Protein AF-0000000065813085 (afdb_homodimer)

Sequence (776 aa):
MAMVKRNNNTGLIPVSTKQLMALGAAAGASALQGFVRNNGAAIVGKVVDVGQKVYKAVKKRGGKKQQQIKHVGGTGGAIMAPVAVTRQLTGSKPKFTGKTSGSVTVTHREYLSQVNMSTGFQVNGGIVGNLLQLNPLNGTLFSWLPAIASNFDQYSFNSVLLHYVPLCATTEVGRVAMYFDKDSEDPEPADRVELANYSVLAETAPWAERALWVPTDRIKRFCDDSSTLDHKLIDLGQLGVATYGGAGTNAVGDIFISYSVTLYFPQPTNTLLSTRRLDLAGTPVTASGPGYILLTRTPTVLTMTFRATGTFVISGAYRCLTSTVLGLTGGVNVNSITVVDNVGTSSSFFINCTVSNLPSVITFTTTGITSATIQCNRATRQNDVSLIMAMVKRNNNTGLIPVSTKQLMALGAAAGASALQGFVRNNGAAIVGKVVDVGQKVYKAVKKRGGKKQQQIKHVGGTGGAIMAPVAVTRQLTGSKPKFTGKTSGSVTVTHREYLSQVNMSTGFQVNGGIVGNLLQLNPLNGTLFSWLPAIASNFDQYSFNSVLLHYVPLCATTEVGRVAMYFDKDSEDPEPADRVELANYSVLAETAPWAERALWVPTDRIKRFCDDSSTLDHKLIDLGQLGVATYGGAGTNAVGDIFISYSVTLYFPQPTNTLLSTRRLDLAGTPVTASGPGYILLTRTPTVLTMTFRATGTFVISGAYRCLTSTVLGLTGGVNVNSITVVDNVGTSSSFFINCTVSNLPSVITFTTTGITSATIQCNRATRQNDVSLI

Solvent-accessible surface area (backbone atoms only — not comparable to full-atom values): 41016 Å² total; per-residue (Å²): 134,86,79,76,80,77,78,83,70,79,66,79,70,75,76,73,67,69,63,58,64,56,54,61,56,54,58,62,52,61,60,62,60,64,71,68,69,65,80,74,73,61,57,64,60,52,54,54,50,52,50,48,46,52,51,47,57,60,50,64,75,62,72,79,69,69,75,68,78,66,75,73,81,68,56,89,79,63,78,66,84,64,64,63,55,74,73,86,81,70,91,62,71,41,34,44,43,37,84,49,86,28,28,38,33,43,33,44,58,43,75,49,47,68,39,54,35,22,52,52,82,34,43,49,57,62,41,86,84,59,70,36,42,48,37,59,37,31,46,46,56,30,76,59,50,23,46,51,41,29,32,27,45,28,32,25,47,69,38,40,34,41,36,40,43,29,69,36,57,55,78,56,57,36,36,37,33,40,40,49,39,67,57,36,75,61,74,76,67,88,46,68,70,55,50,68,64,42,87,44,64,39,76,38,46,40,29,46,67,49,70,40,78,49,89,59,83,62,56,79,24,44,49,70,69,48,65,83,54,64,47,67,69,35,28,70,12,21,46,47,43,33,21,26,59,16,91,42,70,50,72,27,26,38,34,31,40,32,38,29,36,34,37,32,51,66,43,76,58,50,47,66,47,13,23,44,27,24,28,69,87,51,45,78,74,44,50,21,39,33,63,48,56,46,82,47,62,46,48,39,37,39,38,39,33,44,55,45,64,44,36,33,37,38,37,37,40,32,31,24,47,44,69,74,43,85,42,80,43,64,41,58,42,76,78,30,57,35,74,44,64,21,69,60,52,30,34,34,40,30,36,18,31,38,28,74,41,64,52,22,36,44,34,38,40,38,40,61,41,39,18,34,19,39,36,39,31,68,40,49,87,70,47,61,38,43,68,91,136,86,80,75,79,80,80,82,71,84,70,79,78,71,82,61,72,65,62,59,58,54,56,60,54,58,59,60,52,58,61,56,60,64,70,67,69,66,79,74,72,60,55,59,60,52,53,51,48,52,49,48,45,52,50,47,55,59,53,64,71,60,70,80,70,71,76,67,78,67,75,74,81,68,58,90,80,61,80,65,83,66,62,63,56,74,74,86,82,71,89,63,70,42,35,44,43,38,83,49,88,27,28,38,33,42,34,44,56,44,76,48,48,69,38,52,35,24,52,53,85,35,44,50,56,62,40,87,84,58,71,37,43,47,38,61,36,31,46,46,56,30,76,58,51,22,46,50,40,30,32,28,44,28,33,25,47,71,38,41,34,40,36,40,42,30,68,36,56,57,78,57,56,37,36,37,33,39,39,50,40,66,58,37,74,62,74,76,67,86,45,68,71,55,50,70,64,42,86,46,64,39,76,37,45,38,28,45,68,48,70,41,77,50,90,60,82,64,58,79,24,44,49,69,69,48,65,82,52,64,46,67,68,36,28,70,12,22,46,48,42,33,23,26,59,15,92,43,70,50,72,27,27,37,35,31,40,32,38,28,36,35,36,31,52,67,43,77,58,50,48,67,47,13,23,43,29,26,28,68,85,50,44,78,74,46,49,22,38,34,63,49,55,46,80,48,60,46,52,40,37,40,40,38,34,45,54,47,64,44,35,34,37,38,34,35,38,32,32,22,47,43,68,73,42,85,42,80,42,64,41,59,42,76,77,28,56,34,76,43,65,22,68,58,53,29,36,34,39,31,35,19,31,38,29,73,42,65,52,22,36,44,33,38,40,37,40,60,41,38,17,33,21,40,36,41,32,67,40,50,86,70,47,61,39,44,69,91

Radius of gyration: 32.92 Å; Cα contacts (8 Å, |Δi|>4): 1868; chains: 2; bounding box: 84×89×127 Å

pLDDT: mean 74.77, std 24.86, range [19.5, 96.94]

Structure (mmCIF, N/CA/C/O backbone):
data_AF-0000000065813085-model_v1
#
loop_
_entity.id
_entity.type
_entity.pdbx_description
1 polymer 'Capsid protein'
#
loop_
_atom_site.group_PDB
_atom_site.id
_atom_site.type_symbol
_atom_site.label_atom_id
_atom_site.label_alt_id
_atom_site.label_comp_id
_atom_site.label_asym_id
_atom_site.label_entity_id
_atom_site.label_seq_id
_atom_site.pdbx_PDB_ins_code
_atom_site.Cartn_x
_atom_site.Cartn_y
_atom_site.Cartn_z
_atom_site.occupancy
_atom_site.B_iso_or_equiv
_atom_site.auth_seq_id
_atom_site.auth_comp_id
_atom_site.auth_asym_id
_atom_site.auth_atom_id
_atom_site.pdbx_PDB_model_num
ATOM 1 N N . MET A 1 1 ? -20.125 -42.094 -59.969 1 23.92 1 MET A N 1
ATOM 2 C CA . MET A 1 1 ? -21.25 -41.156 -60.156 1 23.92 1 MET A CA 1
ATOM 3 C C . MET A 1 1 ? -21.203 -40.062 -59.125 1 23.92 1 MET A C 1
ATOM 5 O O . MET A 1 1 ? -21.031 -40.312 -57.938 1 23.92 1 MET A O 1
ATOM 9 N N . ALA A 1 2 ? -20.812 -38.75 -59.562 1 25.19 2 ALA A N 1
ATOM 10 C CA . ALA A 1 2 ? -20.219 -37.562 -58.938 1 25.19 2 ALA A CA 1
ATOM 11 C C . ALA A 1 2 ? -21.234 -36.844 -58.062 1 25.19 2 ALA A C 1
ATOM 13 O O . ALA A 1 2 ? -22.172 -36.25 -58.562 1 25.19 2 ALA A O 1
ATOM 14 N N . MET A 1 3 ? -21.719 -37.562 -56.938 1 24.95 3 MET A N 1
ATOM 15 C CA . MET A 1 3 ? -22.859 -37.156 -56.156 1 24.95 3 MET A CA 1
ATOM 16 C C . MET A 1 3 ? -22.656 -35.75 -55.594 1 24.95 3 MET A C 1
ATOM 18 O O . MET A 1 3 ? -21.734 -35.531 -54.812 1 24.95 3 MET A O 1
ATOM 22 N N . VAL A 1 4 ? -22.859 -34.719 -56.5 1 26.45 4 VAL A N 1
ATOM 23 C CA . VAL A 1 4 ? -22.781 -33.281 -56.281 1 26.45 4 VAL A CA 1
ATOM 24 C C . VAL A 1 4 ? -23.734 -32.875 -55.156 1 26.45 4 VAL A C 1
ATOM 26 O O . VAL A 1 4 ? -24.922 -33.188 -55.188 1 26.45 4 VAL A O 1
ATOM 29 N N . LYS A 1 5 ? -23.125 -32.719 -53.938 1 23.72 5 LYS A N 1
ATOM 30 C CA . LYS A 1 5 ? -23.594 -32.312 -52.594 1 23.72 5 LYS A CA 1
ATOM 31 C C . LYS A 1 5 ? -24.406 -31.031 -52.656 1 23.72 5 LYS A C 1
ATOM 33 O O . LYS A 1 5 ? -23.922 -30.016 -53.125 1 23.72 5 LYS A O 1
ATOM 38 N N . ARG A 1 6 ? -25.703 -31.266 -52.781 1 21.83 6 ARG A N 1
ATOM 39 C CA . ARG A 1 6 ? -26.75 -30.266 -52.906 1 21.83 6 ARG A CA 1
ATOM 40 C C . ARG A 1 6 ? -26.625 -29.219 -51.781 1 21.83 6 ARG A C 1
ATOM 42 O O . ARG A 1 6 ? -26.266 -29.562 -50.656 1 21.83 6 ARG A O 1
ATOM 49 N N . ASN A 1 7 ? -26.422 -27.953 -52.156 1 22.44 7 ASN A N 1
ATOM 50 C CA . ASN A 1 7 ? -26.391 -26.609 -51.594 1 22.44 7 ASN A CA 1
ATOM 51 C C . ASN A 1 7 ? -27.672 -26.281 -50.844 1 22.44 7 ASN A C 1
ATOM 53 O O . ASN A 1 7 ? -28.625 -25.734 -51.406 1 22.44 7 ASN A O 1
ATOM 57 N N . ASN A 1 8 ? -28.281 -27.281 -50.094 1 19.5 8 ASN A N 1
ATOM 58 C CA . ASN A 1 8 ? -29.578 -26.938 -49.5 1 19.5 8 ASN A CA 1
ATOM 59 C C . ASN A 1 8 ? -29.516 -25.594 -48.75 1 19.5 8 ASN A C 1
ATOM 61 O O . ASN A 1 8 ? -28.812 -25.469 -47.75 1 19.5 8 ASN A O 1
ATOM 65 N N . ASN A 1 9 ? -29.688 -24.438 -49.5 1 21.66 9 ASN A N 1
ATOM 66 C CA . ASN A 1 9 ? -29.984 -23.031 -49.281 1 21.66 9 ASN A CA 1
ATOM 67 C C . ASN A 1 9 ? -31.219 -22.844 -48.406 1 21.66 9 ASN A C 1
ATOM 69 O O . ASN A 1 9 ? -32.25 -22.375 -48.875 1 21.66 9 ASN A O 1
ATOM 73 N N . THR A 1 10 ? -31.75 -23.922 -47.781 1 22.75 10 THR A N 1
ATOM 74 C CA . THR A 1 10 ? -33 -23.594 -47.125 1 22.75 10 THR A CA 1
ATOM 75 C C . THR A 1 10 ? -32.875 -22.344 -46.281 1 22.75 10 THR A C 1
ATOM 77 O O . THR A 1 10 ? -31.969 -22.234 -45.438 1 22.75 10 THR A O 1
ATOM 80 N N . GLY A 1 11 ? -33.25 -21.156 -46.844 1 23.5 11 GLY A N 1
ATOM 81 C CA . GLY A 1 11 ? -33.562 -19.766 -46.562 1 23.5 11 GLY A CA 1
ATOM 82 C C . GLY A 1 11 ? -34.438 -19.578 -45.312 1 23.5 11 GLY A C 1
ATOM 83 O O . GLY A 1 11 ? -35.094 -18.547 -45.156 1 23.5 11 GLY A O 1
ATOM 84 N N . LEU A 1 12 ? -34.656 -20.703 -44.531 1 25.16 12 LEU A N 1
ATOM 85 C CA . LEU A 1 12 ? -35.594 -20.328 -43.469 1 25.16 12 LEU A CA 1
ATOM 86 C C . LEU A 1 12 ? -35.125 -19.094 -42.719 1 25.16 12 LEU A C 1
ATOM 88 O O . LEU A 1 12 ? -34 -19.031 -42.25 1 25.16 12 LEU A O 1
ATOM 92 N N . ILE A 1 13 ? -35.594 -18 -43.25 1 25.7 13 ILE A N 1
ATOM 93 C CA . ILE A 1 13 ? -35.406 -16.625 -42.781 1 25.7 13 ILE A CA 1
ATOM 94 C C . ILE A 1 13 ? -35.688 -16.531 -41.312 1 25.7 13 ILE A C 1
ATOM 96 O O . ILE A 1 13 ? -36.812 -16.812 -40.844 1 25.7 13 ILE A O 1
ATOM 100 N N . PRO A 1 14 ? -34.688 -16.984 -40.469 1 25.77 14 PRO A N 1
ATOM 101 C CA . PRO A 1 14 ? -34.875 -17.062 -39 1 25.77 14 PRO A CA 1
ATOM 102 C C . PRO A 1 14 ? -35.5 -15.797 -38.406 1 25.77 14 PRO A C 1
ATOM 104 O O . PRO A 1 14 ? -35.094 -14.688 -38.781 1 25.77 14 PRO A O 1
ATOM 107 N N . VAL A 1 15 ? -36.781 -15.883 -38.344 1 28.19 15 VAL A N 1
ATOM 108 C CA . VAL A 1 15 ? -37.625 -14.875 -37.719 1 28.19 15 VAL A CA 1
ATOM 109 C C . VAL A 1 15 ? -36.969 -14.344 -36.469 1 28.19 15 VAL A C 1
ATOM 111 O O . VAL A 1 15 ? -36.406 -15.109 -35.688 1 28.19 15 VAL A O 1
ATOM 114 N N . SER A 1 16 ? -36.625 -13.031 -36.438 1 26.89 16 SER A N 1
ATOM 115 C CA . SER A 1 16 ? -35.906 -12.031 -35.656 1 26.89 16 SER A CA 1
ATOM 116 C C . SER A 1 16 ? -36.531 -11.883 -34.25 1 26.89 16 SER A C 1
ATOM 118 O O . SER A 1 16 ? -37.656 -11.398 -34.125 1 26.89 16 SER A O 1
ATOM 120 N N . THR A 1 17 ? -36.375 -12.984 -33.344 1 23.89 17 THR A N 1
ATOM 121 C CA . THR A 1 17 ? -36.875 -13.109 -31.984 1 23.89 17 THR A CA 1
ATOM 122 C C . THR A 1 17 ? -36.438 -11.906 -31.141 1 23.89 17 THR A C 1
ATOM 124 O O . THR A 1 17 ? -36.656 -11.898 -29.922 1 23.89 17 THR A O 1
ATOM 127 N N . LYS A 1 18 ? -35.781 -10.758 -31.688 1 29.84 18 LYS A N 1
ATOM 128 C CA . LYS A 1 18 ? -35.562 -9.523 -30.953 1 29.84 18 LYS A CA 1
ATOM 129 C C . LYS A 1 18 ? -36.875 -8.977 -30.391 1 29.84 18 LYS A C 1
ATOM 131 O O . LYS A 1 18 ? -36.938 -8.445 -29.281 1 29.84 18 LYS A O 1
ATOM 136 N N . GLN A 1 19 ? -37.844 -8.852 -31.203 1 28.92 19 GLN A N 1
ATOM 137 C CA . GLN A 1 19 ? -39.094 -8.125 -31.047 1 28.92 19 GLN A CA 1
ATOM 138 C C . GLN A 1 19 ? -40.031 -8.82 -30.047 1 28.92 19 GLN A C 1
ATOM 140 O O . GLN A 1 19 ? -40.875 -8.18 -29.422 1 28.92 19 GLN A O 1
ATOM 145 N N . LEU A 1 20 ? -39.906 -10.164 -29.891 1 30.12 20 LEU A N 1
ATOM 146 C CA . LEU A 1 20 ? -40.906 -10.789 -29.016 1 30.12 20 LEU A CA 1
ATOM 147 C C . LEU A 1 20 ? -40.625 -10.445 -27.562 1 30.12 20 LEU A C 1
ATOM 149 O O . LEU A 1 20 ? -41.562 -10.156 -26.812 1 30.12 20 LEU A O 1
ATOM 153 N N . MET A 1 21 ? -39.312 -10.602 -27.109 1 27.83 21 MET A N 1
ATOM 154 C CA . MET A 1 21 ? -39.062 -10.305 -25.703 1 27.83 21 MET A CA 1
ATOM 155 C C . MET A 1 21 ? -39.125 -8.805 -25.438 1 27.83 21 MET A C 1
ATOM 157 O O . MET A 1 21 ? -39.125 -8.367 -24.281 1 27.83 21 MET A O 1
ATOM 161 N N . ALA A 1 22 ? -39.062 -7.879 -26.422 1 31.78 22 ALA A N 1
ATOM 162 C CA . ALA A 1 22 ? -39.281 -6.453 -26.172 1 31.78 22 ALA A CA 1
ATOM 163 C C . ALA A 1 22 ? -40.688 -6.191 -25.641 1 31.78 22 ALA A C 1
ATOM 165 O O . ALA A 1 22 ? -40.875 -5.312 -24.781 1 31.78 22 ALA A O 1
ATOM 166 N N . LEU A 1 23 ? -41.719 -6.855 -26.125 1 32.31 23 LEU A N 1
ATOM 167 C CA . LEU A 1 23 ? -43.125 -6.648 -25.812 1 32.31 23 LEU A CA 1
ATOM 168 C C . LEU A 1 23 ? -43.469 -7.168 -24.422 1 32.31 23 LEU A C 1
ATOM 170 O O . LEU A 1 23 ? -44.25 -6.551 -23.703 1 32.31 23 LEU A O 1
ATOM 174 N N . GLY A 1 24 ? -42.969 -8.391 -24.016 1 30.05 24 GLY A N 1
ATOM 175 C CA . GLY A 1 24 ? -43.281 -8.914 -22.703 1 30.05 24 GLY A CA 1
ATOM 176 C C . GLY A 1 24 ? -42.688 -8.102 -21.578 1 30.05 24 GLY A C 1
ATOM 177 O O . GLY A 1 24 ? -43.25 -8.039 -20.469 1 30.05 24 GLY A O 1
ATOM 178 N N . ALA A 1 25 ? -41.562 -7.449 -21.891 1 30.22 25 ALA A N 1
ATOM 179 C CA . ALA A 1 25 ? -40.938 -6.613 -20.859 1 30.22 25 ALA A CA 1
ATOM 180 C C . ALA A 1 25 ? -41.75 -5.324 -20.656 1 30.22 25 ALA A C 1
ATOM 182 O O . ALA A 1 25 ? -41.75 -4.766 -19.547 1 30.22 25 ALA A O 1
ATOM 183 N N . ALA A 1 26 ? -42.375 -4.715 -21.609 1 30.95 26 ALA A N 1
ATOM 184 C CA . ALA A 1 26 ? -43.188 -3.49 -21.469 1 30.95 26 ALA A CA 1
ATOM 185 C C . ALA A 1 26 ? -44.438 -3.744 -20.641 1 30.95 26 ALA A C 1
ATOM 187 O O . ALA A 1 26 ? -44.875 -2.883 -19.875 1 30.95 26 ALA A O 1
ATOM 188 N N . ALA A 1 27 ? -45.094 -4.867 -20.844 1 31.66 27 ALA A N 1
ATOM 189 C CA . ALA A 1 27 ? -46.375 -5.113 -20.172 1 31.66 27 ALA A CA 1
ATOM 190 C C . ALA A 1 27 ? -46.188 -5.23 -18.656 1 31.66 27 ALA A C 1
ATOM 192 O O . ALA A 1 27 ? -47 -4.719 -17.891 1 31.66 27 ALA A O 1
ATOM 193 N N . GLY A 1 28 ? -45.219 -5.977 -18.219 1 28.92 28 GLY A N 1
ATOM 194 C CA . GLY A 1 28 ? -45.062 -6.16 -16.781 1 28.92 28 GLY A CA 1
ATOM 195 C C . GLY A 1 28 ? -44.5 -4.93 -16.078 1 28.92 28 GLY A C 1
ATOM 196 O O . GLY A 1 28 ? -44.438 -4.895 -14.844 1 28.92 28 GLY A O 1
ATOM 197 N N . ALA A 1 29 ? -43.969 -3.961 -16.828 1 30.09 29 ALA A N 1
ATOM 198 C CA . ALA A 1 29 ? -43.5 -2.691 -16.266 1 30.09 29 ALA A CA 1
ATOM 199 C C . ALA A 1 29 ? -44.688 -1.871 -15.734 1 30.09 29 ALA A C 1
ATOM 201 O O . ALA A 1 29 ? -44.594 -1.237 -14.68 1 30.09 29 ALA A O 1
ATOM 202 N N . SER A 1 30 ? -45.719 -1.703 -16.484 1 29.58 30 SER A N 1
ATOM 203 C CA . SER A 1 30 ? -46.844 -0.848 -16.141 1 29.58 30 SER A CA 1
ATOM 204 C C . SER A 1 30 ? -47.594 -1.368 -14.914 1 29.58 30 SER A C 1
ATOM 206 O O . SER A 1 30 ? -48.062 -0.584 -14.102 1 29.58 30 SER A O 1
ATOM 208 N N . ALA A 1 31 ? -47.781 -2.684 -14.859 1 27.19 31 ALA A N 1
ATOM 209 C CA . ALA A 1 31 ? -48.656 -3.141 -13.781 1 27.19 31 ALA A CA 1
ATOM 210 C C . ALA A 1 31 ? -48 -2.885 -12.414 1 27.19 31 ALA A C 1
ATOM 212 O O . ALA A 1 31 ? -48.688 -2.516 -11.461 1 27.19 31 ALA A O 1
ATOM 213 N N . LEU A 1 32 ? -46.719 -3.16 -12.328 1 25.95 32 LEU A N 1
ATOM 214 C CA . LEU A 1 32 ? -46.188 -3.07 -10.961 1 25.95 32 LEU A CA 1
ATOM 215 C C . LEU A 1 32 ? -45.969 -1.617 -10.57 1 25.95 32 LEU A C 1
ATOM 217 O O . LEU A 1 32 ? -45.625 -1.33 -9.414 1 25.95 32 LEU A O 1
ATOM 221 N N . GLN A 1 33 ? -46.094 -0.61 -11.445 1 26.59 33 GLN A N 1
ATOM 222 C CA . GLN A 1 33 ? -46.062 0.785 -11.023 1 26.59 33 GLN A CA 1
ATOM 223 C C . GLN A 1 33 ? -47.125 1.088 -9.969 1 26.59 33 GLN A C 1
ATOM 225 O O . GLN A 1 33 ? -46.875 1.855 -9.039 1 26.59 33 GLN A O 1
ATOM 230 N N . GLY A 1 34 ? -48.312 0.674 -10.336 1 24.88 34 GLY A N 1
ATOM 231 C CA . GLY A 1 34 ? -49.469 1.126 -9.578 1 24.88 34 GLY A CA 1
ATOM 232 C C . GLY A 1 34 ? -49.406 0.748 -8.109 1 24.88 34 GLY A C 1
ATOM 233 O O . GLY A 1 34 ? -49.812 1.515 -7.246 1 24.88 34 GLY A O 1
ATOM 234 N N . PHE A 1 35 ? -49.25 -0.555 -7.887 1 25.77 35 PHE A N 1
ATOM 235 C CA . PHE A 1 35 ? -49.656 -1.048 -6.578 1 25.77 35 PHE A CA 1
ATOM 236 C C . PHE A 1 35 ? -48.719 -0.55 -5.488 1 25.77 35 PHE A C 1
ATOM 238 O O . PHE A 1 35 ? -49.031 -0.646 -4.301 1 25.77 35 PHE A O 1
ATOM 245 N N . VAL A 1 36 ? -47.469 -0.224 -5.781 1 25.75 36 VAL A N 1
ATOM 246 C CA . VAL A 1 36 ? -46.562 -0.048 -4.664 1 25.75 36 VAL A CA 1
ATOM 247 C C . VAL A 1 36 ? -46.75 1.332 -4.043 1 25.75 36 VAL A C 1
ATOM 249 O O . VAL A 1 36 ? -45.969 1.765 -3.207 1 25.75 36 VAL A O 1
ATOM 252 N N . ARG A 1 37 ? -47.625 2.094 -4.527 1 25.08 37 ARG A N 1
ATOM 253 C CA . ARG A 1 37 ? -47.656 3.402 -3.883 1 25.08 37 ARG A CA 1
ATOM 254 C C . ARG A 1 37 ? -47.875 3.268 -2.383 1 25.08 37 ARG A C 1
ATOM 256 O O . ARG A 1 37 ? -47.281 3.986 -1.587 1 25.08 37 ARG A O 1
ATOM 263 N N . ASN A 1 38 ? -49.125 2.73 -2.074 1 21.86 38 ASN A N 1
ATOM 264 C CA . ASN A 1 38 ? -49.781 3.119 -0.832 1 21.86 38 ASN A CA 1
ATOM 265 C C . ASN A 1 38 ? -49.125 2.451 0.377 1 21.86 38 ASN A C 1
ATOM 267 O O . ASN A 1 38 ? -48.156 1.719 0.236 1 21.86 38 ASN A O 1
ATOM 271 N N . ASN A 1 39 ? -50.062 1.717 1.288 1 24.31 39 ASN A N 1
ATOM 272 C CA . ASN A 1 39 ? -50.156 1.274 2.676 1 24.31 39 ASN A CA 1
ATOM 273 C C . ASN A 1 39 ? -49.25 0.059 2.932 1 24.31 39 ASN A C 1
ATOM 275 O O . ASN A 1 39 ? -49.594 -1.052 2.506 1 24.31 39 ASN A O 1
ATOM 279 N N . GLY A 1 40 ? -48.094 0.147 2.938 1 24.61 40 GLY A N 1
ATOM 280 C CA . GLY A 1 40 ? -47.031 -0.799 2.645 1 24.61 40 GLY A CA 1
ATOM 281 C C . GLY A 1 40 ? -46.969 -1.972 3.605 1 24.61 40 GLY A C 1
ATOM 282 O O . GLY A 1 40 ? -46.031 -2.748 3.611 1 24.61 40 GLY A O 1
ATOM 283 N N . ALA A 1 41 ? -47.781 -1.967 4.703 1 27.16 41 ALA A N 1
ATOM 284 C CA . ALA A 1 41 ? -47.875 -3.029 5.707 1 27.16 41 ALA A CA 1
ATOM 285 C C . ALA A 1 41 ? -48.344 -4.34 5.082 1 27.16 41 ALA A C 1
ATOM 287 O O . ALA A 1 41 ? -47.938 -5.422 5.523 1 27.16 41 ALA A O 1
ATOM 288 N N . ALA A 1 42 ? -49.406 -4.215 4.23 1 27.45 42 ALA A N 1
ATOM 289 C CA . ALA A 1 42 ? -50.188 -5.387 3.875 1 27.45 42 ALA A CA 1
ATOM 290 C C . ALA A 1 42 ? -49.406 -6.32 2.957 1 27.45 42 ALA A C 1
ATOM 292 O O . ALA A 1 42 ? -49.875 -7.422 2.643 1 27.45 42 ALA A O 1
ATOM 293 N N . ILE A 1 43 ? -48.438 -5.781 2.281 1 28.83 43 ILE A N 1
ATOM 294 C CA . ILE A 1 43 ? -48 -6.633 1.181 1 28.83 43 ILE A CA 1
ATOM 295 C C . ILE A 1 43 ? -47.188 -7.805 1.727 1 28.83 43 ILE A C 1
ATOM 297 O O . ILE A 1 43 ? -46.938 -8.773 1.011 1 28.83 43 ILE A O 1
ATOM 301 N N . VAL A 1 44 ? -46.781 -7.703 3.002 1 27.14 44 VAL A N 1
ATOM 302 C CA . VAL A 1 44 ? -45.938 -8.773 3.516 1 27.14 44 VAL A CA 1
ATOM 303 C C . VAL A 1 44 ? -46.719 -10.078 3.582 1 27.14 44 VAL A C 1
ATOM 305 O O . VAL A 1 44 ? -46.188 -11.156 3.336 1 27.14 44 VAL A O 1
ATOM 308 N N . GLY A 1 45 ? -48 -9.859 3.898 1 27.92 45 GLY A N 1
ATOM 309 C CA . GLY A 1 45 ? -48.781 -11.078 4.07 1 27.92 45 GLY A CA 1
ATOM 310 C C . GLY A 1 45 ? -48.938 -11.859 2.779 1 27.92 45 GLY A C 1
ATOM 311 O O . GLY A 1 45 ? -48.906 -13.094 2.783 1 27.92 45 GLY A O 1
ATOM 312 N N . LYS A 1 46 ? -49.312 -11.039 1.758 1 29.25 46 LYS A N 1
ATOM 313 C CA . LYS A 1 46 ? -49.75 -11.75 0.565 1 29.25 46 LYS A CA 1
ATOM 314 C C . LYS A 1 46 ? -48.562 -12.414 -0.151 1 29.25 46 LYS A C 1
ATOM 316 O O . LYS A 1 46 ? -48.75 -13.445 -0.808 1 29.25 46 LYS A O 1
ATOM 321 N N . VAL A 1 47 ? -47.375 -11.773 -0.011 1 29 47 VAL A N 1
ATOM 322 C CA . VAL A 1 47 ? -46.312 -12.391 -0.765 1 29 47 VAL A CA 1
ATOM 323 C C . VAL A 1 47 ? -45.938 -13.734 -0.132 1 29 47 VAL A C 1
ATOM 325 O O . VAL A 1 47 ? -45.5 -14.656 -0.827 1 29 47 VAL A O 1
ATOM 328 N N . VAL A 1 48 ? -46.25 -13.914 1.19 1 31.5 48 VAL A N 1
ATOM 329 C CA . VAL A 1 48 ? -46.062 -15.227 1.809 1 31.5 48 VAL A CA 1
ATOM 330 C C . VAL A 1 48 ? -47 -16.234 1.169 1 31.5 48 VAL A C 1
ATOM 332 O O . VAL A 1 48 ? -46.625 -17.391 0.925 1 31.5 48 VAL A O 1
ATOM 335 N N . ASP A 1 49 ? -48.156 -15.688 0.845 1 31.3 49 ASP A N 1
ATOM 336 C CA . ASP A 1 49 ? -49.156 -16.625 0.333 1 31.3 49 ASP A CA 1
ATOM 337 C C . ASP A 1 49 ? -48.812 -17.062 -1.092 1 31.3 49 ASP A C 1
ATOM 339 O O . ASP A 1 49 ? -49.031 -18.219 -1.465 1 31.3 49 ASP A O 1
ATOM 343 N N . VAL A 1 50 ? -48.312 -16.031 -1.854 1 34.44 50 VAL A N 1
ATOM 344 C CA . VAL A 1 50 ? -48.031 -16.469 -3.221 1 34.44 50 VAL A CA 1
ATOM 345 C C . VAL A 1 50 ? -46.875 -17.453 -3.23 1 34.44 50 VAL A C 1
ATOM 347 O O . VAL A 1 50 ? -46.875 -18.422 -3.994 1 34.44 50 VAL A O 1
ATOM 350 N N . GLY A 1 51 ? -45.906 -17.25 -2.244 1 29.64 51 GLY A N 1
ATOM 351 C CA . GLY A 1 51 ? -44.812 -18.188 -2.152 1 29.64 51 GLY A CA 1
ATOM 352 C C . GLY A 1 51 ? -45.25 -19.594 -1.756 1 29.64 51 GLY A C 1
ATOM 353 O O . GLY A 1 51 ? -44.688 -20.578 -2.238 1 29.64 51 GLY A O 1
ATOM 354 N N . GLN A 1 52 ? -46.25 -19.625 -0.85 1 32.47 52 GLN A N 1
ATOM 355 C CA . GLN A 1 52 ? -46.75 -20.953 -0.518 1 32.47 52 GLN A CA 1
ATOM 356 C C . GLN A 1 52 ? -47.406 -21.594 -1.726 1 32.47 52 GLN A C 1
ATOM 358 O O . GLN A 1 52 ? -47.312 -22.812 -1.92 1 32.47 52 GLN A O 1
ATOM 363 N N . LYS A 1 53 ? -48.188 -20.734 -2.441 1 35.19 53 LYS A N 1
ATOM 364 C CA . LYS A 1 53 ? -48.875 -21.344 -3.562 1 35.19 53 LYS A CA 1
ATOM 365 C C . LYS A 1 53 ? -47.906 -21.781 -4.652 1 35.19 53 LYS A C 1
ATOM 367 O O . LYS A 1 53 ? -48.094 -22.828 -5.266 1 35.19 53 LYS A O 1
ATOM 372 N N . VAL A 1 54 ? -46.906 -20.844 -4.891 1 33.12 54 VAL A N 1
ATOM 373 C CA . VAL A 1 54 ? -45.969 -21.312 -5.914 1 33.12 54 VAL A CA 1
ATOM 374 C C . VAL A 1 54 ? -45.188 -22.531 -5.402 1 33.12 54 VAL A C 1
ATOM 376 O O . VAL A 1 54 ? -44.969 -23.484 -6.145 1 33.12 54 VAL A O 1
ATOM 379 N N . TYR A 1 55 ? -44.969 -22.547 -3.979 1 32.44 55 TYR A N 1
ATOM 380 C CA . TYR A 1 55 ? -44.375 -23.75 -3.412 1 32.44 55 TYR A CA 1
ATOM 381 C C . TYR A 1 55 ? -45.281 -24.953 -3.555 1 32.44 55 TYR A C 1
ATOM 383 O O . TYR A 1 55 ? -44.844 -26.047 -3.873 1 32.44 55 TYR A O 1
ATOM 391 N N . LYS A 1 56 ? -46.594 -24.719 -3.266 1 34.91 56 LYS A N 1
ATOM 392 C CA . LYS A 1 56 ? -47.531 -25.844 -3.385 1 34.91 56 LYS A CA 1
ATOM 393 C C . LYS A 1 56 ? -47.688 -26.25 -4.844 1 34.91 56 LYS A C 1
ATOM 395 O O . LYS A 1 56 ? -47.844 -27.438 -5.145 1 34.91 56 LYS A O 1
ATOM 400 N N . ALA A 1 57 ? -47.875 -25.188 -5.73 1 33.31 57 ALA A N 1
ATOM 401 C CA . ALA A 1 57 ? -48.094 -25.609 -7.109 1 33.31 57 ALA A CA 1
ATOM 402 C C . ALA A 1 57 ? -46.875 -26.391 -7.637 1 33.31 57 ALA A C 1
ATOM 404 O O . ALA A 1 57 ? -47.031 -27.328 -8.406 1 33.31 57 ALA A O 1
ATOM 405 N N . VAL A 1 58 ? -45.625 -25.906 -7.262 1 32.12 58 VAL A N 1
ATOM 406 C CA . VAL A 1 58 ? -44.5 -26.672 -7.758 1 32.12 58 VAL A CA 1
ATOM 407 C C . VAL A 1 58 ? -44.375 -27.969 -6.984 1 32.12 58 VAL A C 1
ATOM 409 O O . VAL A 1 58 ? -43.875 -28.969 -7.508 1 32.12 58 VAL A O 1
ATOM 412 N N . LYS A 1 59 ? -44.969 -28.109 -5.762 1 31.69 59 LYS A N 1
ATOM 413 C CA . LYS A 1 59 ? -44.938 -29.422 -5.121 1 31.69 59 LYS A CA 1
ATOM 414 C C . LYS A 1 59 ? -45.812 -30.406 -5.859 1 31.69 59 LYS A C 1
ATOM 416 O O . LYS A 1 59 ? -45.562 -31.609 -5.84 1 31.69 59 LYS A O 1
ATOM 421 N N . LYS A 1 60 ? -47 -30 -6.215 1 31.64 60 LYS A N 1
ATOM 422 C CA . LYS A 1 60 ? -47.906 -31.047 -6.711 1 31.64 60 LYS A CA 1
ATOM 423 C C . LYS A 1 60 ? -47.438 -31.562 -8.062 1 31.64 60 LYS A C 1
ATOM 425 O O . LYS A 1 60 ? -48 -32.531 -8.586 1 31.64 60 LYS A O 1
ATOM 430 N N . ARG A 1 61 ? -46.938 -30.797 -8.93 1 32.53 61 ARG A N 1
ATOM 431 C CA . ARG A 1 61 ? -46.594 -31.547 -10.133 1 32.53 61 ARG A CA 1
ATOM 432 C C . ARG A 1 61 ? -45.438 -32.531 -9.844 1 32.53 61 ARG A C 1
ATOM 434 O O . ARG A 1 61 ? -44.281 -32.125 -9.906 1 32.53 61 ARG A O 1
ATOM 441 N N . GLY A 1 62 ? -45.469 -33.312 -8.742 1 27.17 62 GLY A N 1
ATOM 442 C CA . GLY A 1 62 ? -44.688 -34.438 -8.219 1 27.17 62 GLY A CA 1
ATOM 443 C C . GLY A 1 62 ? -44.531 -35.562 -9.227 1 27.17 62 GLY A C 1
ATOM 444 O O . GLY A 1 62 ? -43.438 -36.156 -9.312 1 27.17 62 GLY A O 1
ATOM 445 N N . GLY A 1 63 ? -45.594 -36.312 -9.586 1 27.23 63 GLY A N 1
ATOM 446 C CA . GLY A 1 63 ? -45.531 -37.719 -9.961 1 27.23 63 GLY A CA 1
ATOM 447 C C . GLY A 1 63 ? -44.969 -37.938 -11.344 1 27.23 63 GLY A C 1
ATOM 448 O O . GLY A 1 63 ? -44.906 -39.094 -11.805 1 27.23 63 GLY A O 1
ATOM 449 N N . LYS A 1 64 ? -45.531 -37.125 -12.312 1 27.69 64 LYS A N 1
ATOM 450 C CA . LYS A 1 64 ? -45.188 -37.75 -13.602 1 27.69 64 LYS A CA 1
ATOM 451 C C . LYS A 1 64 ? -43.688 -37.781 -13.812 1 27.69 64 LYS A C 1
ATOM 453 O O . LYS A 1 64 ? -43 -36.75 -13.719 1 27.69 64 LYS A O 1
ATOM 458 N N . LYS A 1 65 ? -43.188 -39.031 -13.547 1 27.17 65 LYS A N 1
ATOM 459 C CA . LYS A 1 65 ? -41.844 -39.5 -13.836 1 27.17 65 LYS A CA 1
ATOM 460 C C . LYS A 1 65 ? -41.344 -38.938 -15.156 1 27.17 65 LYS A C 1
ATOM 462 O O . LYS A 1 65 ? -41.812 -39.281 -16.234 1 27.17 65 LYS A O 1
ATOM 467 N N . GLN A 1 66 ? -41.344 -37.719 -15.359 1 28.45 66 GLN A N 1
ATOM 468 C CA . GLN A 1 66 ? -40.75 -37.375 -16.641 1 28.45 66 GLN A CA 1
ATOM 469 C C . GLN A 1 66 ? -39.625 -38.375 -17.016 1 28.45 66 GLN A C 1
ATOM 471 O O . GLN A 1 66 ? -38.719 -38.625 -16.203 1 28.45 66 GLN A O 1
ATOM 476 N N . GLN A 1 67 ? -39.938 -39.344 -17.844 1 25.91 67 GLN A N 1
ATOM 477 C CA . GLN A 1 67 ? -39.062 -40.312 -18.484 1 25.91 67 GLN A CA 1
ATOM 478 C C . GLN A 1 67 ? -37.719 -39.719 -18.781 1 25.91 67 GLN A C 1
ATOM 480 O O . GLN A 1 67 ? -37.594 -38.781 -19.594 1 25.91 67 GLN A O 1
ATOM 485 N N . GLN A 1 68 ? -37 -39.5 -17.734 1 28 68 GLN A N 1
ATOM 486 C CA . GLN A 1 68 ? -35.594 -39.25 -17.938 1 28 68 GLN A CA 1
ATOM 487 C C . GLN A 1 68 ? -35.062 -40.094 -19.094 1 28 68 GLN A C 1
ATOM 489 O O . GLN A 1 68 ? -35.156 -41.344 -19.062 1 28 68 GLN A O 1
ATOM 494 N N . ILE A 1 69 ? -35.375 -39.719 -20.344 1 28.95 69 ILE A N 1
ATOM 495 C CA . ILE A 1 69 ? -34.656 -40.375 -21.422 1 28.95 69 ILE A CA 1
ATOM 496 C C . ILE A 1 69 ? -33.25 -40.719 -21 1 28.95 69 ILE A C 1
ATOM 498 O O . ILE A 1 69 ? -32.438 -39.812 -20.734 1 28.95 69 ILE A O 1
ATOM 502 N N . LYS A 1 70 ? -33.125 -41.875 -20.266 1 29.84 70 LYS A N 1
ATOM 503 C CA . LYS A 1 70 ? -31.906 -42.625 -20.062 1 29.84 70 LYS A CA 1
ATOM 504 C C . LYS A 1 70 ? -31.109 -42.75 -21.359 1 29.84 70 LYS A C 1
ATOM 506 O O . LYS A 1 70 ? -31.453 -43.531 -22.234 1 29.84 70 LYS A O 1
ATOM 511 N N . HIS A 1 71 ? -30.703 -41.688 -21.969 1 29.38 71 HIS A N 1
ATOM 512 C CA . HIS A 1 71 ? -29.75 -42.094 -22.984 1 29.38 71 HIS A CA 1
ATOM 513 C C . HIS A 1 71 ? -28.734 -43.094 -22.422 1 29.38 71 HIS A C 1
ATOM 515 O O . HIS A 1 71 ? -28.141 -42.875 -21.375 1 29.38 71 HIS A O 1
ATOM 521 N N . VAL A 1 72 ? -28.969 -44.406 -22.531 1 30.08 72 VAL A N 1
ATOM 522 C CA . VAL A 1 72 ? -28.344 -45.656 -22.094 1 30.08 72 VAL A CA 1
ATOM 523 C C . VAL A 1 72 ? -26.828 -45.5 -22 1 30.08 72 VAL A C 1
ATOM 525 O O . VAL A 1 72 ? -26.219 -45.906 -21.016 1 30.08 72 VAL A O 1
ATOM 528 N N . GLY A 1 73 ? -26.109 -45.625 -23.203 1 29.23 73 GLY A N 1
ATOM 529 C CA . GLY A 1 73 ? -24.766 -46.156 -23.266 1 29.23 73 GLY A CA 1
ATOM 530 C C . GLY A 1 73 ? -23.734 -45.281 -22.578 1 29.23 73 GLY A C 1
ATOM 531 O O . GLY A 1 73 ? -22.562 -45.656 -22.5 1 29.23 73 GLY A O 1
ATOM 532 N N . GLY A 1 74 ? -23.875 -43.938 -22.844 1 31.19 74 GLY A N 1
ATOM 533 C CA . GLY A 1 74 ? -22.688 -43.188 -22.453 1 31.19 74 GLY A CA 1
ATOM 534 C C . GLY A 1 74 ? -22.5 -43.094 -20.953 1 31.19 74 GLY A C 1
ATOM 535 O O . GLY A 1 74 ? -23.438 -42.719 -20.234 1 31.19 74 GLY A O 1
ATOM 536 N N . THR A 1 75 ? -21.859 -44.031 -20.406 1 31.12 75 THR A N 1
ATOM 537 C CA . THR A 1 75 ? -21.578 -44 -18.984 1 31.12 75 THR A CA 1
ATOM 538 C C . THR A 1 75 ? -21.453 -42.594 -18.469 1 31.12 75 THR A C 1
ATOM 540 O O . THR A 1 75 ? -21.047 -41.688 -19.203 1 31.12 75 THR A O 1
ATOM 543 N N . GLY A 1 76 ? -22.188 -42.188 -17.484 1 36.31 76 GLY A N 1
ATOM 544 C CA . GLY A 1 76 ? -22.391 -40.938 -16.781 1 36.31 76 GLY A CA 1
ATOM 545 C C . GLY A 1 76 ? -21.172 -40.031 -16.781 1 36.31 76 GLY A C 1
ATOM 546 O O . GLY A 1 76 ? -21.234 -38.875 -16.359 1 36.31 76 GLY A O 1
ATOM 547 N N . GLY A 1 77 ? -20 -40.625 -16.641 1 37.66 77 GLY A N 1
ATOM 548 C CA . GLY A 1 77 ? -18.75 -39.906 -16.469 1 37.66 77 GLY A CA 1
ATOM 549 C C . GLY A 1 77 ? -18.203 -39.344 -17.766 1 37.66 77 GLY A C 1
ATOM 550 O O . GLY A 1 77 ? -17.078 -38.844 -17.812 1 37.66 77 GLY A O 1
ATOM 551 N N . ALA A 1 78 ? -18.625 -39.875 -18.859 1 37.59 78 ALA A N 1
ATOM 552 C CA . ALA A 1 78 ? -18 -39.469 -20.109 1 37.59 78 ALA A CA 1
ATOM 553 C C . ALA A 1 78 ? -18.438 -38.062 -20.531 1 37.59 78 ALA A C 1
ATOM 555 O O . ALA A 1 78 ? -19.609 -37.719 -20.453 1 37.59 78 ALA A O 1
ATOM 556 N N . ILE A 1 79 ? -17.672 -37.031 -20.312 1 44.03 79 ILE A N 1
ATOM 557 C CA . ILE A 1 79 ? -17.906 -35.688 -20.859 1 44.03 79 ILE A CA 1
ATOM 558 C C . ILE A 1 79 ? -18.125 -35.781 -22.359 1 44.03 79 ILE A C 1
ATOM 560 O O . ILE A 1 79 ? -17.375 -36.469 -23.062 1 44.03 79 ILE A O 1
ATOM 564 N N . MET A 1 80 ? -19.328 -35.625 -22.875 1 44.16 80 MET A N 1
ATOM 565 C CA . MET A 1 80 ? -19.719 -35.562 -24.281 1 44.16 80 MET A CA 1
ATOM 566 C C . MET A 1 80 ? -18.703 -34.781 -25.094 1 44.16 80 MET A C 1
ATOM 568 O O . MET A 1 80 ? -17.891 -34.031 -24.531 1 44.16 80 MET A O 1
ATOM 572 N N . ALA A 1 81 ? -18.812 -34.812 -26.344 1 43.59 81 ALA A N 1
ATOM 573 C CA . ALA A 1 81 ? -17.969 -34.125 -27.312 1 43.59 81 ALA A CA 1
ATOM 574 C C . ALA A 1 81 ? -17.719 -32.688 -26.906 1 43.59 81 ALA A C 1
ATOM 576 O O . ALA A 1 81 ? -18.641 -31.969 -26.484 1 43.59 81 ALA A O 1
ATOM 577 N N . PRO A 1 82 ? -16.484 -32.219 -26.641 1 46.44 82 PRO A N 1
ATOM 578 C CA . PRO A 1 82 ? -15.953 -31.016 -26.016 1 46.44 82 PRO A CA 1
ATOM 579 C C . PRO A 1 82 ? -16.469 -29.734 -26.672 1 46.44 82 PRO A C 1
ATOM 581 O O . PRO A 1 82 ? -16.344 -29.562 -27.891 1 46.44 82 PRO A O 1
ATOM 584 N N . VAL A 1 83 ? -17.734 -29.375 -26.594 1 45.41 83 VAL A N 1
ATOM 585 C CA . VAL A 1 83 ? -18.062 -28.031 -27.062 1 45.41 83 VAL A CA 1
ATOM 586 C C . VAL A 1 83 ? -17.297 -27 -26.219 1 45.41 83 VAL A C 1
ATOM 588 O O . VAL A 1 83 ? -17.25 -27.094 -25 1 45.41 83 VAL A O 1
ATOM 591 N N . ALA A 1 84 ? -16.406 -26.297 -27 1 49.88 84 ALA A N 1
ATOM 592 C CA . ALA A 1 84 ? -15.656 -25.203 -26.375 1 49.88 84 ALA A CA 1
ATOM 593 C C . ALA A 1 84 ? -16.594 -24.25 -25.641 1 49.88 84 ALA A C 1
ATOM 595 O O . ALA A 1 84 ? -17.578 -23.781 -26.219 1 49.88 84 ALA A O 1
ATOM 596 N N . VAL A 1 85 ? -16.875 -24.406 -24.484 1 50.91 85 VAL A N 1
ATOM 597 C CA . VAL A 1 85 ? -17.719 -23.453 -23.766 1 50.91 85 VAL A CA 1
ATOM 598 C C . VAL A 1 85 ? -16.891 -22.266 -23.297 1 50.91 85 VAL A C 1
ATOM 600 O O . VAL A 1 85 ? -15.828 -22.438 -22.672 1 50.91 85 VAL A O 1
ATOM 603 N N . THR A 1 86 ? -16.953 -21.203 -24.188 1 55.5 86 THR A N 1
ATOM 604 C CA . THR A 1 86 ? -16.344 -19.969 -23.688 1 55.5 86 THR A CA 1
ATOM 605 C C . THR A 1 86 ? -17.328 -19.188 -22.828 1 55.5 86 THR A C 1
ATOM 607 O O . THR A 1 86 ? -18.547 -19.328 -22.969 1 55.5 86 THR A O 1
ATOM 610 N N . ARG A 1 87 ? -16.969 -19 -21.594 1 60.38 87 ARG A N 1
ATOM 611 C CA . ARG A 1 87 ? -17.844 -18.125 -20.797 1 60.38 87 ARG A CA 1
ATOM 612 C C . ARG A 1 87 ? -17.391 -16.672 -20.891 1 60.38 87 ARG A C 1
ATOM 614 O O . ARG A 1 87 ? -16.203 -16.391 -20.969 1 60.38 87 ARG A O 1
ATOM 621 N N . GLN A 1 88 ? -18.422 -15.852 -21.25 1 59.84 88 GLN A N 1
ATOM 622 C CA . GLN A 1 88 ? -18.156 -14.414 -21.172 1 59.84 88 GLN A CA 1
ATOM 623 C C . GLN A 1 88 ? -17.938 -13.984 -19.719 1 59.84 88 GLN A C 1
ATOM 625 O O . GLN A 1 88 ? -18.672 -14.383 -18.828 1 59.84 88 GLN A O 1
ATOM 630 N N . LEU A 1 89 ? -16.766 -13.562 -19.516 1 66.12 89 LEU A N 1
ATOM 631 C CA . LEU A 1 89 ? -16.453 -13.062 -18.172 1 66.12 89 LEU A CA 1
ATOM 632 C C . LEU A 1 89 ? -16.828 -11.594 -18.047 1 66.12 89 LEU A C 1
ATOM 634 O O . LEU A 1 89 ? -16.531 -10.789 -18.922 1 66.12 89 LEU A O 1
ATOM 638 N N . THR A 1 90 ? -17.828 -11.297 -17.156 1 63.94 90 THR A N 1
ATOM 639 C CA . THR A 1 90 ? -18.125 -9.898 -16.859 1 63.94 90 THR A CA 1
ATOM 640 C C . THR A 1 90 ? -17.484 -9.477 -15.547 1 63.94 90 THR A C 1
ATOM 642 O O . THR A 1 90 ? -17.266 -10.305 -14.656 1 63.94 90 THR A O 1
ATOM 645 N N . GLY A 1 91 ? -17 -8.234 -15.586 1 67.25 91 GLY A N 1
ATOM 646 C CA . GLY A 1 91 ? -16.453 -7.68 -14.359 1 67.25 91 GLY A CA 1
ATOM 647 C C . GLY A 1 91 ? -17.453 -7.652 -13.219 1 67.25 91 GLY A C 1
ATOM 648 O O . GLY A 1 91 ? -18.656 -7.434 -13.438 1 67.25 91 GLY A O 1
ATOM 649 N N . SER A 1 92 ? -17.047 -8.289 -12.078 1 70.62 92 SER A N 1
ATOM 650 C CA . SER A 1 92 ? -17.906 -8.266 -10.898 1 70.62 92 SER A CA 1
ATOM 651 C C . SER A 1 92 ? -17.609 -7.062 -10.016 1 70.62 92 SER A C 1
ATOM 653 O O . SER A 1 92 ? -16.438 -6.699 -9.836 1 70.62 92 SER A O 1
ATOM 655 N N . LYS A 1 93 ? -18.688 -6.293 -9.672 1 76 93 LYS A N 1
ATOM 656 C CA . LYS A 1 93 ? -18.531 -5.18 -8.742 1 76 93 LYS A CA 1
ATOM 657 C C . LYS A 1 93 ? -18.531 -5.664 -7.297 1 76 93 LYS A C 1
ATOM 659 O O . LYS A 1 93 ? -19.375 -6.473 -6.906 1 76 93 LYS A O 1
ATOM 664 N N . PRO A 1 94 ? -17.5 -5.262 -6.574 1 81.5 94 PRO A N 1
ATOM 665 C CA . PRO A 1 94 ? -17.484 -5.652 -5.16 1 81.5 94 PRO A CA 1
ATOM 666 C C . PRO A 1 94 ? -18.688 -5.102 -4.391 1 81.5 94 PRO A C 1
ATOM 668 O O . PRO A 1 94 ? -19.234 -4.062 -4.758 1 81.5 94 PRO A O 1
ATOM 671 N N . LYS A 1 95 ? -19.078 -5.84 -3.422 1 78.44 95 LYS A N 1
ATOM 672 C CA . LYS A 1 95 ? -20.172 -5.438 -2.541 1 78.44 95 LYS A CA 1
ATOM 673 C C . LYS A 1 95 ? -19.703 -5.32 -1.095 1 78.44 95 LYS A C 1
ATOM 675 O O . LYS A 1 95 ? -18.906 -6.145 -0.629 1 78.44 95 LYS A O 1
ATOM 680 N N . PHE A 1 96 ? -20.109 -4.227 -0.515 1 82.06 96 PHE A N 1
ATOM 681 C CA . PHE A 1 96 ? -19.797 -3.996 0.893 1 82.06 96 PHE A CA 1
ATOM 682 C C . PHE A 1 96 ? -21.078 -3.992 1.728 1 82.06 96 PHE A C 1
ATOM 684 O O . PHE A 1 96 ? -22.094 -3.41 1.324 1 82.06 96 PHE A O 1
ATOM 691 N N . THR A 1 97 ? -21.031 -4.715 2.73 1 79 97 THR A N 1
ATOM 692 C CA . THR A 1 97 ? -22.172 -4.688 3.652 1 79 97 THR A CA 1
ATOM 693 C C . THR A 1 97 ? -21.688 -4.469 5.086 1 79 97 THR A C 1
ATOM 695 O O . THR A 1 97 ? -20.703 -5.062 5.516 1 79 97 THR A O 1
ATOM 698 N N . GLY A 1 98 ? -22.094 -3.258 5.672 1 71 98 GLY A N 1
ATOM 699 C CA . GLY A 1 98 ? -21.719 -2.975 7.055 1 71 98 GLY A CA 1
ATOM 700 C C . GLY A 1 98 ? -22.75 -3.473 8.055 1 71 98 GLY A C 1
ATOM 701 O O . GLY A 1 98 ? -23.953 -3.332 7.836 1 71 98 GLY A O 1
ATOM 702 N N . LYS A 1 99 ? -22.516 -4.539 8.898 1 61.12 99 LYS A N 1
ATOM 703 C CA . LYS A 1 99 ? -23.516 -4.988 9.867 1 61.12 99 LYS A CA 1
ATOM 704 C C . LYS A 1 99 ? -23.453 -4.148 11.148 1 61.12 99 LYS A C 1
ATOM 706 O O . LYS A 1 99 ? -24.469 -3.617 11.594 1 61.12 99 LYS A O 1
ATOM 711 N N . THR A 1 100 ? -22.281 -4.285 11.844 1 62.5 100 THR A N 1
ATOM 712 C CA . THR A 1 100 ? -22.078 -3.652 13.141 1 62.5 100 THR A CA 1
ATOM 713 C C . THR A 1 100 ? -20.891 -2.697 13.094 1 62.5 100 THR A C 1
ATOM 715 O O . THR A 1 100 ? -20.047 -2.793 12.203 1 62.5 100 THR A O 1
ATOM 718 N N . SER A 1 101 ? -20.938 -1.799 13.953 1 69.75 101 SER A N 1
ATOM 719 C CA . SER A 1 101 ? -19.812 -0.887 14.117 1 69.75 101 SER A CA 1
ATOM 720 C C . SER A 1 101 ? -18.516 -1.65 14.281 1 69.75 101 SER A C 1
ATOM 722 O O . SER A 1 101 ? -18.406 -2.551 15.117 1 69.75 101 SER A O 1
ATOM 724 N N . GLY A 1 102 ? -17.641 -1.503 13.328 1 76.81 102 GLY A N 1
ATOM 725 C CA . GLY A 1 102 ? -16.297 -2.041 13.414 1 76.81 102 GLY A CA 1
ATOM 726 C C . GLY A 1 102 ? -16.078 -3.27 12.555 1 76.81 102 GLY A C 1
ATOM 727 O O . GLY A 1 102 ? -15.039 -3.914 12.633 1 76.81 102 GLY A O 1
ATOM 728 N N . SER A 1 103 ? -17.203 -3.729 11.891 1 85.12 103 SER A N 1
ATOM 729 C CA . SER A 1 103 ? -17.016 -4.855 10.984 1 85.12 103 SER A CA 1
ATOM 730 C C . SER A 1 103 ? -17.562 -4.543 9.594 1 85.12 103 SER A C 1
ATOM 732 O O . SER A 1 103 ? -18.453 -3.709 9.445 1 85.12 103 SER A O 1
ATOM 734 N N . VAL A 1 104 ? -16.953 -5.133 8.586 1 87.31 104 VAL A N 1
ATOM 735 C CA . VAL A 1 104 ? -17.391 -4.945 7.203 1 87.31 104 VAL A CA 1
ATOM 736 C C . VAL A 1 104 ? -17.281 -6.266 6.441 1 87.31 104 VAL A C 1
ATOM 738 O O . VAL A 1 104 ? -16.312 -7.012 6.621 1 87.31 104 VAL A O 1
ATOM 741 N N . THR A 1 105 ? -18.312 -6.559 5.738 1 90.56 105 THR A N 1
ATOM 742 C CA . THR A 1 105 ? -18.266 -7.727 4.867 1 90.56 105 THR A CA 1
ATOM 743 C C . THR A 1 105 ? -18 -7.316 3.422 1 90.56 105 THR A C 1
ATOM 745 O O . THR A 1 105 ? -18.672 -6.43 2.891 1 90.56 105 THR A O 1
ATOM 748 N N . VAL A 1 106 ? -17.047 -7.906 2.822 1 90 106 VAL A N 1
ATOM 749 C CA . VAL A 1 106 ? -16.656 -7.621 1.447 1 90 106 VAL A CA 1
ATOM 750 C C . VAL A 1 106 ? -16.906 -8.844 0.569 1 90 106 VAL A C 1
ATOM 752 O O . VAL A 1 106 ? -16.5 -9.953 0.906 1 90 106 VAL A O 1
ATOM 755 N N . THR A 1 107 ? -17.641 -8.688 -0.479 1 90.56 107 THR A N 1
ATOM 756 C CA . THR A 1 107 ? -17.875 -9.727 -1.479 1 90.56 107 THR A CA 1
ATOM 757 C C . THR A 1 107 ? -17.344 -9.289 -2.842 1 90.56 107 THR A C 1
ATOM 759 O O . THR A 1 107 ? -17.703 -8.211 -3.334 1 90.56 107 THR A O 1
ATOM 762 N N . HIS A 1 108 ? -16.422 -10.125 -3.383 1 91.19 108 HIS A N 1
ATOM 763 C CA . HIS A 1 108 ? -15.797 -9.75 -4.645 1 91.19 108 HIS A CA 1
ATOM 764 C C . HIS A 1 108 ? -15.281 -10.977 -5.387 1 91.19 108 HIS A C 1
ATOM 766 O O . HIS A 1 108 ? -15.195 -12.062 -4.809 1 91.19 108 HIS A O 1
ATOM 772 N N . ARG A 1 109 ? -15.109 -10.805 -6.613 1 90.12 109 ARG A N 1
ATOM 773 C CA . ARG A 1 109 ? -14.43 -11.781 -7.465 1 90.12 109 ARG A CA 1
ATOM 774 C C . ARG A 1 109 ? -13.156 -11.188 -8.062 1 90.12 109 ARG A C 1
ATOM 776 O O . ARG A 1 109 ? -13.156 -10.062 -8.562 1 90.12 109 ARG A O 1
ATOM 783 N N . GLU A 1 110 ? -12.102 -11.898 -7.973 1 90.56 110 GLU A N 1
ATOM 784 C CA . GLU A 1 110 ? -10.82 -11.43 -8.477 1 90.56 110 GLU A CA 1
ATOM 785 C C . GLU A 1 110 ? -10.164 -12.477 -9.383 1 90.56 110 GLU A C 1
ATOM 787 O O . GLU A 1 110 ? -10.445 -13.672 -9.258 1 90.56 110 GLU A O 1
ATOM 792 N N . TYR A 1 111 ? -9.328 -11.961 -10.281 1 88.06 111 TYR A N 1
ATOM 793 C CA . TYR A 1 111 ? -8.477 -12.805 -11.109 1 88.06 111 TYR A CA 1
ATOM 794 C C . TYR A 1 111 ? -7.277 -13.312 -10.312 1 88.06 111 TYR A C 1
ATOM 796 O O . TYR A 1 111 ? -6.605 -12.539 -9.625 1 88.06 111 TYR A O 1
ATOM 804 N N . LEU A 1 112 ? -7.016 -14.562 -10.32 1 88.69 112 LEU A N 1
ATOM 805 C CA . LEU A 1 112 ? -5.883 -15.133 -9.602 1 88.69 112 LEU A CA 1
ATOM 806 C C . LEU A 1 112 ? -4.684 -15.312 -10.523 1 88.69 112 LEU A C 1
ATOM 808 O O . LEU A 1 112 ? -3.67 -14.625 -10.367 1 88.69 112 LEU A O 1
ATOM 812 N N . SER A 1 113 ? -4.805 -16.234 -11.461 1 87 113 SER A N 1
ATOM 813 C CA . SER A 1 113 ? -3.688 -16.469 -12.375 1 87 113 SER A CA 1
ATOM 814 C C . SER A 1 113 ? -4.133 -17.25 -13.594 1 87 113 SER A C 1
ATOM 816 O O . SER A 1 113 ? -5.215 -17.844 -13.602 1 87 113 SER A O 1
ATOM 818 N N . GLN A 1 114 ? -3.221 -17.172 -14.523 1 87.25 114 GLN A N 1
ATOM 819 C CA . GLN A 1 114 ? -3.355 -18.031 -15.688 1 87.25 114 GLN A CA 1
ATOM 820 C C . GLN A 1 114 ? -2.838 -19.438 -15.391 1 87.25 114 GLN A C 1
ATOM 822 O O . GLN A 1 114 ? -1.823 -19.609 -14.711 1 87.25 114 GLN A O 1
ATOM 827 N N . VAL A 1 115 ? -3.602 -20.359 -15.891 1 88.88 115 VAL A N 1
ATOM 828 C CA . VAL A 1 115 ? -3.18 -21.75 -15.734 1 88.88 115 VAL A CA 1
ATOM 829 C C . VAL A 1 115 ? -2.518 -22.234 -17.016 1 88.88 115 VAL A C 1
ATOM 831 O O . VAL A 1 115 ? -3.109 -22.156 -18.109 1 88.88 115 VAL A O 1
ATOM 834 N N . ASN A 1 116 ? -1.328 -22.672 -16.812 1 88.19 116 ASN A N 1
ATOM 835 C CA . ASN A 1 116 ? -0.613 -23.297 -17.922 1 88.19 116 ASN A CA 1
ATOM 836 C C . ASN A 1 116 ? -0.577 -24.812 -17.781 1 88.19 116 ASN A C 1
ATOM 838 O O . ASN A 1 116 ? -0.439 -25.344 -16.688 1 88.19 116 ASN A O 1
ATOM 842 N N . MET A 1 117 ? -0.689 -25.391 -18.984 1 89.12 117 MET A N 1
ATOM 843 C CA . MET A 1 117 ? -0.638 -26.844 -18.969 1 89.12 117 MET A CA 1
ATOM 844 C C . MET A 1 117 ? 0.794 -27.344 -18.781 1 89.12 117 MET A C 1
ATOM 846 O O . MET A 1 117 ? 1.744 -26.578 -18.953 1 89.12 117 MET A O 1
ATOM 850 N N . SER A 1 118 ? 0.834 -28.562 -18.266 1 88.5 118 SER A N 1
ATOM 851 C CA . SER A 1 118 ? 2.133 -29.203 -18.062 1 88.5 118 SER A CA 1
ATOM 852 C C . SER A 1 118 ? 2.09 -30.672 -18.469 1 88.5 118 SER A C 1
ATOM 854 O O . SER A 1 118 ? 1.038 -31.312 -18.391 1 88.5 118 SER A O 1
ATOM 856 N N . THR A 1 119 ? 3.232 -31.141 -18.969 1 87.94 119 THR A N 1
ATOM 857 C CA . THR A 1 119 ? 3.324 -32.562 -19.281 1 87.94 119 THR A CA 1
ATOM 858 C C . THR A 1 119 ? 3.377 -33.406 -18.016 1 87.94 119 THR A C 1
ATOM 860 O O . THR A 1 119 ? 2.682 -34.406 -17.906 1 87.94 119 THR A O 1
ATOM 863 N N . GLY A 1 120 ? 4.195 -32.938 -17.062 1 87.94 120 GLY A N 1
ATOM 864 C CA . GLY A 1 120 ? 4.281 -33.594 -15.773 1 87.94 120 GLY A CA 1
ATOM 865 C C . GLY A 1 120 ? 3.387 -32.969 -14.727 1 87.94 120 GLY A C 1
ATOM 866 O O . GLY A 1 120 ? 2.752 -31.938 -14.984 1 87.94 120 GLY A O 1
ATOM 867 N N . PHE A 1 121 ? 3.342 -33.656 -13.672 1 90.25 121 PHE A N 1
ATOM 868 C CA . PHE A 1 121 ? 2.543 -33.156 -12.562 1 90.25 121 PHE A CA 1
ATOM 869 C C . PHE A 1 121 ? 3.162 -31.891 -11.977 1 90.25 121 PHE A C 1
ATOM 871 O O . PHE A 1 121 ? 4.332 -31.891 -11.594 1 90.25 121 PHE A O 1
ATOM 878 N N . GLN A 1 122 ? 2.393 -30.734 -11.992 1 89.5 122 GLN A N 1
ATOM 879 C CA . GLN A 1 122 ? 2.844 -29.453 -11.445 1 89.5 122 GLN A CA 1
ATOM 880 C C . GLN A 1 122 ? 1.748 -28.797 -10.617 1 89.5 122 GLN A C 1
ATOM 882 O O . GLN A 1 122 ? 0.567 -28.875 -10.961 1 89.5 122 GLN A O 1
ATOM 887 N N . VAL A 1 123 ? 2.236 -28.234 -9.555 1 90.12 123 VAL A N 1
ATOM 888 C CA . VAL A 1 123 ? 1.301 -27.531 -8.68 1 90.12 123 VAL A CA 1
ATOM 889 C C . VAL A 1 123 ? 1.683 -26.047 -8.602 1 90.12 123 VAL A C 1
ATOM 891 O O . VAL A 1 123 ? 2.867 -25.719 -8.547 1 90.12 123 VAL A O 1
ATOM 894 N N . ASN A 1 124 ? 0.667 -25.188 -8.602 1 88.69 124 ASN A N 1
ATOM 895 C CA . ASN A 1 124 ? 0.808 -23.75 -8.414 1 88.69 124 ASN A CA 1
ATOM 896 C C . ASN A 1 124 ? 1.927 -23.172 -9.281 1 88.69 124 ASN A C 1
ATOM 898 O O . ASN A 1 124 ? 2.793 -22.453 -8.789 1 88.69 124 ASN A O 1
ATOM 902 N N . GLY A 1 125 ? 1.852 -23.531 -10.578 1 78.69 125 GLY A N 1
ATOM 903 C CA . GLY A 1 125 ? 2.773 -22.984 -11.562 1 78.69 125 GLY A CA 1
ATOM 904 C C . GLY A 1 125 ? 4.16 -23.594 -11.484 1 78.69 125 GLY A C 1
ATOM 905 O O . GLY A 1 125 ? 5.109 -23.062 -12.062 1 78.69 125 GLY A O 1
ATOM 906 N N . GLY A 1 126 ? 4.332 -24.625 -10.734 1 79.75 126 GLY A N 1
ATOM 907 C CA . GLY A 1 126 ? 5.605 -25.312 -10.641 1 79.75 126 GLY A CA 1
ATOM 908 C C . GLY A 1 126 ? 6.566 -24.656 -9.664 1 79.75 126 GLY A C 1
ATOM 909 O O . GLY A 1 126 ? 7.77 -24.938 -9.688 1 79.75 126 GLY A O 1
ATOM 910 N N . ILE A 1 127 ? 6.082 -23.781 -8.867 1 80.62 127 ILE A N 1
ATOM 911 C CA . ILE A 1 127 ? 6.914 -23.125 -7.863 1 80.62 127 ILE A CA 1
ATOM 912 C C . ILE A 1 127 ? 6.805 -23.875 -6.535 1 80.62 127 ILE A C 1
ATOM 914 O O . ILE A 1 127 ? 5.73 -23.922 -5.934 1 80.62 127 ILE A O 1
ATOM 918 N N . VAL A 1 128 ? 7.957 -24.375 -6.137 1 77 128 VAL A N 1
ATOM 919 C CA . VAL A 1 128 ? 7.984 -25.156 -4.898 1 77 128 VAL A CA 1
ATOM 920 C C . VAL A 1 128 ? 7.723 -24.234 -3.709 1 77 128 VAL A C 1
ATOM 922 O O . VAL A 1 128 ? 8.312 -23.156 -3.607 1 77 128 VAL A O 1
ATOM 925 N N . GLY A 1 129 ? 6.812 -24.516 -2.865 1 76.94 129 GLY A N 1
ATOM 926 C CA . GLY A 1 129 ? 6.523 -23.766 -1.66 1 76.94 129 GLY A CA 1
ATOM 927 C C . GLY A 1 129 ? 5.566 -22.609 -1.896 1 76.94 129 GLY A C 1
ATOM 928 O O . GLY A 1 129 ? 5.336 -21.797 -1.001 1 76.94 129 GLY A O 1
ATOM 929 N N . ASN A 1 130 ? 5.02 -22.484 -3.053 1 82.06 130 ASN A N 1
ATOM 930 C CA . ASN A 1 130 ? 4.051 -21.438 -3.334 1 82.06 130 ASN A CA 1
ATOM 931 C C . ASN A 1 130 ? 2.66 -21.797 -2.822 1 82.06 130 ASN A C 1
ATOM 933 O O . ASN A 1 130 ? 1.737 -22 -3.613 1 82.06 130 ASN A O 1
ATOM 937 N N . LEU A 1 131 ? 2.598 -21.734 -1.54 1 81.88 131 LEU A N 1
ATOM 938 C CA . LEU A 1 131 ? 1.325 -22.094 -0.916 1 81.88 131 LEU A CA 1
ATOM 939 C C . LEU A 1 131 ? 0.341 -20.922 -1.003 1 81.88 131 LEU A C 1
ATOM 941 O O . LEU A 1 131 ? 0.699 -19.781 -0.721 1 81.88 131 LEU A O 1
ATOM 945 N N . LEU A 1 132 ? -0.816 -21.219 -1.537 1 90.06 132 LEU A N 1
ATOM 946 C CA . LEU A 1 132 ? -1.875 -20.219 -1.619 1 90.06 132 LEU A CA 1
ATOM 947 C C . LEU A 1 132 ? -2.752 -20.25 -0.372 1 90.06 132 LEU A C 1
ATOM 949 O O . LEU A 1 132 ? -3.912 -20.672 -0.436 1 90.06 132 LEU A O 1
ATOM 953 N N . GLN A 1 133 ? -2.152 -19.703 0.646 1 89.94 133 GLN A N 1
ATOM 954 C CA . GLN A 1 133 ? -2.826 -19.703 1.939 1 89.94 133 GLN A CA 1
ATOM 955 C C . GLN A 1 133 ? -3.996 -18.719 1.952 1 89.94 133 GLN A C 1
ATOM 957 O O . GLN A 1 133 ? -3.893 -17.625 1.418 1 89.94 133 GLN A O 1
ATOM 962 N N . LEU A 1 134 ? -5.055 -19.156 2.539 1 92.88 134 LEU A N 1
ATOM 963 C CA . LEU A 1 134 ? -6.273 -18.359 2.553 1 92.88 134 LEU A CA 1
ATOM 964 C C . LEU A 1 134 ? -6.266 -17.391 3.727 1 92.88 134 LEU A C 1
ATOM 966 O O . LEU A 1 134 ? -6.801 -17.688 4.793 1 92.88 134 LEU A O 1
ATOM 970 N N . ASN A 1 135 ? -5.75 -16.281 3.492 1 92.31 135 ASN A N 1
ATOM 971 C CA . ASN A 1 135 ? -5.699 -15.102 4.348 1 92.31 135 ASN A CA 1
ATOM 972 C C . ASN A 1 135 ? -5.895 -13.82 3.543 1 92.31 135 ASN A C 1
ATOM 974 O O . ASN A 1 135 ? -5.266 -13.633 2.5 1 92.31 135 ASN A O 1
ATOM 978 N N . PRO A 1 136 ? -6.793 -12.969 4.039 1 92.25 136 PRO A N 1
ATOM 979 C CA . PRO A 1 136 ? -7.117 -11.789 3.238 1 92.25 136 PRO A CA 1
ATOM 980 C C . PRO A 1 136 ? -5.898 -10.906 2.967 1 92.25 136 PRO A C 1
ATOM 982 O O . PRO A 1 136 ? -5.906 -10.117 2.021 1 92.25 136 PRO A O 1
ATOM 985 N N . LEU A 1 137 ? -4.867 -11.016 3.705 1 89.12 137 LEU A N 1
ATOM 986 C CA . LEU A 1 137 ? -3.686 -10.18 3.518 1 89.12 137 LEU A CA 1
ATOM 987 C C . LEU A 1 137 ? -2.689 -10.852 2.578 1 89.12 137 LEU A C 1
ATOM 989 O O . LEU A 1 137 ? -1.673 -10.258 2.215 1 89.12 137 LEU A O 1
ATOM 993 N N . ASN A 1 138 ? -3.016 -12.078 2.191 1 88.75 138 ASN A N 1
ATOM 994 C CA . ASN A 1 138 ? -2.111 -12.766 1.278 1 88.75 138 ASN A CA 1
ATOM 995 C C . ASN A 1 138 ? -2.18 -12.18 -0.129 1 88.75 138 ASN A C 1
ATOM 997 O O . ASN A 1 138 ? -3.121 -12.453 -0.875 1 88.75 138 ASN A O 1
ATOM 1001 N N . GLY A 1 139 ? -1.193 -11.516 -0.477 1 86.56 139 GLY A N 1
ATOM 1002 C CA . GLY A 1 139 ? -1.152 -10.82 -1.754 1 86.56 139 GLY A CA 1
ATOM 1003 C C . GLY A 1 139 ? -0.913 -11.75 -2.93 1 86.56 139 GLY A C 1
ATOM 1004 O O . GLY A 1 139 ? -1.077 -11.352 -4.086 1 86.56 139 GLY A O 1
ATOM 1005 N N . THR A 1 140 ? -0.53 -12.914 -2.689 1 86.88 140 THR A N 1
ATOM 1006 C CA . THR A 1 140 ? -0.339 -13.867 -3.779 1 86.88 140 THR A CA 1
ATOM 1007 C C . THR A 1 140 ? -1.677 -14.445 -4.23 1 86.88 140 THR A C 1
ATOM 1009 O O . THR A 1 140 ? -1.813 -14.883 -5.375 1 86.88 140 THR A O 1
ATOM 1012 N N . LEU A 1 141 ? -2.545 -14.398 -3.309 1 90.25 141 LEU A N 1
ATOM 1013 C CA . LEU A 1 141 ? -3.865 -14.945 -3.596 1 90.25 141 LEU A CA 1
ATOM 1014 C C . LEU A 1 141 ? -4.824 -13.852 -4.051 1 90.25 141 LEU A C 1
ATOM 1016 O O . LEU A 1 141 ? -5.602 -14.055 -4.988 1 90.25 141 LEU A O 1
ATOM 1020 N N . PHE A 1 142 ? -4.703 -12.734 -3.354 1 90.75 142 PHE A N 1
ATOM 1021 C CA . PHE A 1 142 ? -5.617 -11.633 -3.639 1 90.75 142 PHE A CA 1
ATOM 1022 C C . PHE A 1 142 ? -4.855 -10.398 -4.105 1 90.75 142 PHE A C 1
ATOM 1024 O O . PHE A 1 142 ? -3.781 -10.094 -3.582 1 90.75 142 PHE A O 1
ATOM 1031 N N . SER A 1 143 ? -5.387 -9.766 -5.066 1 88.44 143 SER A N 1
ATOM 1032 C CA . SER A 1 143 ? -4.746 -8.555 -5.559 1 88.44 143 SER A CA 1
ATOM 1033 C C . SER A 1 143 ? -5.469 -7.305 -5.055 1 88.44 143 SER A C 1
ATOM 1035 O O . SER A 1 143 ? -4.871 -6.234 -4.957 1 88.44 143 SER A O 1
ATOM 1037 N N . TRP A 1 144 ? -6.707 -7.441 -4.727 1 89.62 144 TRP A N 1
ATOM 1038 C CA . TRP A 1 144 ? -7.559 -6.312 -4.371 1 89.62 144 TRP A CA 1
ATOM 1039 C C . TRP A 1 144 ? -7.863 -6.309 -2.877 1 89.62 144 TRP A C 1
ATOM 1041 O O . TRP A 1 144 ? -7.816 -5.262 -2.227 1 89.62 144 TRP A O 1
ATOM 1051 N N . LEU A 1 145 ? -8.031 -7.363 -2.316 1 90.81 145 LEU A N 1
ATOM 1052 C CA . LEU A 1 145 ? -8.516 -7.539 -0.951 1 90.81 145 LEU A CA 1
ATOM 1053 C C . LEU A 1 145 ? -7.465 -7.09 0.059 1 90.81 145 LEU A C 1
ATOM 1055 O O . LEU A 1 145 ? -7.801 -6.531 1.105 1 90.81 145 LEU A O 1
ATOM 1059 N N . PRO A 1 146 ? -6.199 -7.305 -0.201 1 89.44 146 PRO A N 1
ATOM 1060 C CA . PRO A 1 146 ? -5.207 -6.961 0.82 1 89.44 146 PRO A CA 1
ATOM 1061 C C . PRO A 1 146 ? -5.215 -5.477 1.178 1 89.44 146 PRO A C 1
ATOM 1063 O O . PRO A 1 146 ? -4.957 -5.113 2.328 1 89.44 146 PRO A O 1
ATOM 1066 N N . ALA A 1 147 ? -5.465 -4.676 0.247 1 87.81 147 ALA A N 1
ATOM 1067 C CA . ALA A 1 147 ? -5.496 -3.242 0.512 1 87.81 147 ALA A CA 1
ATOM 1068 C C . ALA A 1 147 ? -6.551 -2.9 1.56 1 87.81 147 ALA A C 1
ATOM 1070 O O . ALA A 1 147 ? -6.332 -2.039 2.414 1 87.81 147 ALA A O 1
ATOM 1071 N N . ILE A 1 148 ? -7.598 -3.574 1.525 1 88.25 148 ILE A N 1
ATOM 1072 C CA . ILE A 1 148 ? -8.664 -3.334 2.494 1 88.25 148 ILE A CA 1
ATOM 1073 C C . ILE A 1 148 ? -8.352 -4.066 3.797 1 88.25 148 ILE A C 1
ATOM 1075 O O . ILE A 1 148 ? -8.492 -3.506 4.883 1 88.25 148 ILE A O 1
ATOM 1079 N N . ALA A 1 149 ? -7.93 -5.258 3.674 1 91.19 149 ALA A N 1
ATOM 1080 C CA . ALA A 1 149 ? -7.719 -6.133 4.828 1 91.19 149 ALA A CA 1
ATOM 1081 C C . ALA A 1 149 ? -6.59 -5.613 5.711 1 91.19 149 ALA A C 1
ATOM 1083 O O . ALA A 1 149 ? -6.531 -5.93 6.902 1 91.19 149 ALA A O 1
ATOM 1084 N N . SER A 1 150 ? -5.73 -4.832 5.172 1 89.12 150 SER A N 1
ATOM 1085 C CA . SER A 1 150 ? -4.594 -4.32 5.934 1 89.12 150 SER A CA 1
ATOM 1086 C C . SER A 1 150 ? -5.055 -3.41 7.066 1 89.12 150 SER A C 1
ATOM 1088 O O . SER A 1 150 ? -4.301 -3.141 8 1 89.12 150 SER A O 1
ATOM 1090 N N . ASN A 1 151 ? -6.242 -2.943 7.016 1 89 151 ASN A N 1
ATOM 1091 C CA . ASN A 1 151 ? -6.77 -2.018 8.016 1 89 151 ASN A CA 1
ATOM 1092 C C . ASN A 1 151 ? -7.52 -2.754 9.117 1 89 151 ASN A C 1
ATOM 1094 O O . ASN A 1 151 ? -8.102 -2.127 10.008 1 89 151 ASN A O 1
ATOM 1098 N N . PHE A 1 152 ? -7.488 -4.086 9.062 1 88.62 152 PHE A N 1
ATOM 1099 C CA . PHE A 1 152 ? -8.25 -4.859 10.039 1 88.62 152 PHE A CA 1
ATOM 1100 C C . PHE A 1 152 ? -7.371 -5.926 10.688 1 88.62 152 PHE A C 1
ATOM 1102 O O . PHE A 1 152 ? -6.418 -6.41 10.07 1 88.62 152 PHE A O 1
ATOM 1109 N N . ASP A 1 153 ? -7.77 -6.359 11.875 1 86.69 153 ASP A N 1
ATOM 1110 C CA . ASP A 1 153 ? -6.969 -7.305 12.648 1 86.69 153 ASP A CA 1
ATOM 1111 C C . ASP A 1 153 ? -7.457 -8.734 12.445 1 86.69 153 ASP A C 1
ATOM 1113 O O . ASP A 1 153 ? -6.66 -9.68 12.453 1 86.69 153 ASP A O 1
ATOM 1117 N N . GLN A 1 154 ? -8.727 -8.859 12.297 1 89.88 154 GLN A N 1
ATOM 1118 C CA . GLN A 1 154 ? -9.289 -10.203 12.211 1 89.88 154 GLN A CA 1
ATOM 1119 C C . GLN A 1 154 ? -10.211 -10.328 11.008 1 89.88 154 GLN A C 1
ATOM 1121 O O . GLN A 1 154 ? -10.656 -9.328 10.445 1 89.88 154 GLN A O 1
ATOM 1126 N N . TYR A 1 155 ? -10.391 -11.602 10.602 1 93.5 155 TYR A N 1
ATOM 1127 C CA . TYR A 1 155 ? -11.266 -11.891 9.469 1 93.5 155 TYR A CA 1
ATOM 1128 C C . TYR A 1 155 ? -11.992 -13.211 9.664 1 93.5 155 TYR A C 1
ATOM 1130 O O . TYR A 1 155 ? -11.602 -14.023 10.516 1 93.5 155 TYR A O 1
ATOM 1138 N N . SER A 1 156 ? -13.086 -13.375 8.992 1 94.12 156 SER A N 1
ATOM 1139 C CA . SER A 1 156 ? -13.781 -14.648 8.805 1 94.12 156 SER A CA 1
ATOM 1140 C C . SER A 1 156 ? -14.32 -14.773 7.383 1 94.12 156 SER A C 1
ATOM 1142 O O . SER A 1 156 ? -15.07 -13.914 6.918 1 94.12 156 SER A O 1
ATOM 1144 N N . PHE A 1 157 ? -13.93 -15.844 6.742 1 95.5 157 PHE A N 1
ATOM 1145 C CA . PHE A 1 157 ? -14.484 -16.094 5.418 1 95.5 157 PHE A CA 1
ATOM 1146 C C . PHE A 1 157 ? -15.883 -16.688 5.52 1 95.5 157 PHE A C 1
ATOM 1148 O O . PHE A 1 157 ? -16.109 -17.641 6.27 1 95.5 157 PHE A O 1
ATOM 1155 N N . ASN A 1 158 ? -16.75 -16.078 4.781 1 94.69 158 ASN A N 1
ATOM 1156 C CA . ASN A 1 158 ? -18.094 -16.594 4.691 1 94.69 158 ASN A CA 1
ATOM 1157 C C . ASN A 1 158 ? -18.25 -17.578 3.529 1 94.69 158 ASN A C 1
ATOM 1159 O O . ASN A 1 158 ? -18.953 -18.578 3.645 1 94.69 158 ASN A O 1
ATOM 1163 N N . SER A 1 159 ? -17.641 -17.25 2.492 1 95.5 159 SER A N 1
ATOM 1164 C CA . SER A 1 159 ? -17.641 -18.109 1.315 1 95.5 159 SER A CA 1
ATOM 1165 C C . SER A 1 159 ? -16.422 -17.859 0.437 1 95.5 159 SER A C 1
ATOM 1167 O O . SER A 1 159 ? -15.938 -16.719 0.353 1 95.5 159 SER A O 1
ATOM 1169 N N . VAL A 1 160 ? -15.945 -18.922 -0.096 1 95.75 160 VAL A N 1
ATOM 1170 C CA . VAL A 1 160 ? -14.836 -18.875 -1.042 1 95.75 160 VAL A CA 1
ATOM 1171 C C . VAL A 1 160 ? -15.086 -19.859 -2.186 1 95.75 160 VAL A C 1
ATOM 1173 O O . VAL A 1 160 ? -15.469 -21 -1.952 1 95.75 160 VAL A O 1
ATOM 1176 N N . LEU A 1 161 ? -14.891 -19.328 -3.377 1 95.44 161 LEU A N 1
ATOM 1177 C CA . LEU A 1 161 ? -15.094 -20.156 -4.57 1 95.44 161 LEU A CA 1
ATOM 1178 C C . LEU A 1 161 ? -13.953 -19.953 -5.562 1 95.44 161 LEU A C 1
ATOM 1180 O O . LEU A 1 161 ? -13.602 -18.828 -5.898 1 95.44 161 LEU A O 1
ATOM 1184 N N . LEU A 1 162 ? -13.359 -21.047 -5.906 1 94.88 162 LEU A N 1
ATOM 1185 C CA . LEU A 1 162 ? -12.414 -21.047 -7.02 1 94.88 162 LEU A CA 1
ATOM 1186 C C . LEU A 1 162 ? -13.102 -21.469 -8.312 1 94.88 162 LEU A C 1
ATOM 1188 O O . LEU A 1 162 ? -13.781 -22.484 -8.352 1 94.88 162 LEU A O 1
ATOM 1192 N N . HIS A 1 163 ? -12.859 -20.656 -9.281 1 92.12 163 HIS A N 1
ATOM 1193 C CA . HIS A 1 163 ? -13.531 -20.906 -10.562 1 92.12 163 HIS A CA 1
ATOM 1194 C C . HIS A 1 163 ? -12.523 -20.953 -11.703 1 92.12 163 HIS A C 1
ATOM 1196 O O . HIS A 1 163 ? -11.82 -19.969 -11.961 1 92.12 163 HIS A O 1
ATOM 1202 N N . TYR A 1 164 ? -12.531 -22.141 -12.383 1 92.31 164 TYR A N 1
ATOM 1203 C CA . TYR A 1 164 ? -11.703 -22.312 -13.57 1 92.31 164 TYR A CA 1
ATOM 1204 C C . TYR A 1 164 ? -12.5 -22.047 -14.836 1 92.31 164 TYR A C 1
ATOM 1206 O O . TYR A 1 164 ? -13.547 -22.656 -15.062 1 92.31 164 TYR A O 1
ATOM 1214 N N . VAL A 1 165 ? -11.945 -21.078 -15.617 1 86.25 165 VAL A N 1
ATOM 1215 C CA . VAL A 1 165 ? -12.562 -20.734 -16.891 1 86.25 165 VAL A CA 1
ATOM 1216 C C . VAL A 1 165 ? -11.602 -21.078 -18.031 1 86.25 165 VAL A C 1
ATOM 1218 O O . VAL A 1 165 ? -10.531 -20.469 -18.156 1 86.25 165 VAL A O 1
ATOM 1221 N N . PRO A 1 166 ? -12 -22 -18.906 1 88.06 166 PRO A N 1
ATOM 1222 C CA . PRO A 1 166 ? -11.094 -22.453 -19.969 1 88.06 166 PRO A CA 1
ATOM 1223 C C . PRO A 1 166 ? -10.922 -21.406 -21.062 1 88.06 166 PRO A C 1
ATOM 1225 O O . PRO A 1 166 ? -11.836 -20.625 -21.328 1 88.06 166 PRO A O 1
ATOM 1228 N N . LEU A 1 167 ? -9.703 -21.406 -21.656 1 83.56 167 LEU A N 1
ATOM 1229 C CA . LEU A 1 167 ? -9.359 -20.562 -22.797 1 83.56 167 LEU A CA 1
ATOM 1230 C C . LEU A 1 167 ? -8.82 -21.391 -23.953 1 83.56 167 LEU A C 1
ATOM 1232 O O . LEU A 1 167 ? -8.305 -20.844 -24.922 1 83.56 167 LEU A O 1
ATOM 1236 N N . CYS A 1 168 ? -8.922 -22.688 -23.906 1 81.38 168 CYS A N 1
ATOM 1237 C CA . CYS A 1 168 ? -8.297 -23.531 -24.906 1 81.38 168 CYS A CA 1
ATOM 1238 C C . CYS A 1 168 ? -9.344 -24.266 -25.734 1 81.38 168 CYS A C 1
ATOM 1240 O O . CYS A 1 168 ? -10.539 -24.188 -25.453 1 81.38 168 CYS A O 1
ATOM 1242 N N . ALA A 1 169 ? -8.758 -24.828 -26.859 1 79.81 169 ALA A N 1
ATOM 1243 C CA . ALA A 1 169 ? -9.617 -25.609 -27.734 1 79.81 169 ALA A CA 1
ATOM 1244 C C . ALA A 1 169 ? -9.969 -26.953 -27.109 1 79.81 169 ALA A C 1
ATOM 1246 O O . ALA A 1 169 ? -9.359 -27.375 -26.125 1 79.81 169 ALA A O 1
ATOM 1247 N N . THR A 1 170 ? -10.961 -27.609 -27.672 1 81.19 170 THR A N 1
ATOM 1248 C CA . THR A 1 170 ? -11.43 -28.891 -27.141 1 81.19 170 THR A CA 1
ATOM 1249 C C . THR A 1 170 ? -10.43 -30 -27.438 1 81.19 170 THR A C 1
ATOM 1251 O O . THR A 1 170 ? -10.523 -31.094 -26.875 1 81.19 170 THR A O 1
ATOM 1254 N N . THR A 1 171 ? -9.422 -29.641 -28.156 1 80.88 171 THR A N 1
ATOM 1255 C CA . THR A 1 171 ? -8.43 -30.641 -28.516 1 80.88 171 THR A CA 1
ATOM 1256 C C . THR A 1 171 ? -7.309 -30.688 -27.484 1 80.88 171 THR A C 1
ATOM 1258 O O . THR A 1 171 ? -6.461 -31.578 -27.516 1 80.88 171 THR A O 1
ATOM 1261 N N . GLU A 1 172 ? -7.383 -29.75 -26.609 1 85.69 172 GLU A N 1
ATOM 1262 C CA . GLU A 1 172 ? -6.336 -29.703 -25.594 1 85.69 172 GLU A CA 1
ATOM 1263 C C . GLU A 1 172 ? -6.43 -30.922 -24.672 1 85.69 172 GLU A C 1
ATOM 1265 O O . GLU A 1 172 ? -7.512 -31.266 -24.188 1 85.69 172 GLU A O 1
ATOM 1270 N N . VAL A 1 173 ? -5.254 -31.547 -24.609 1 85.88 173 VAL A N 1
ATOM 1271 C CA . VAL A 1 173 ? -5.207 -32.75 -23.75 1 85.88 173 VAL A CA 1
ATOM 1272 C C . VAL A 1 173 ? -4.609 -32.375 -22.391 1 85.88 173 VAL A C 1
ATOM 1274 O O . VAL A 1 173 ? -3.811 -31.438 -22.297 1 85.88 173 VAL A O 1
ATOM 1277 N N . GLY A 1 174 ? -5.078 -33 -21.359 1 90 174 GLY A N 1
ATOM 1278 C CA . GLY A 1 174 ? -4.586 -32.781 -20.016 1 90 174 GLY A CA 1
ATOM 1279 C C . GLY A 1 174 ? -5.695 -32.625 -18.984 1 90 174 GLY A C 1
ATOM 1280 O O . GLY A 1 174 ? -6.867 -32.875 -19.281 1 90 174 GLY A O 1
ATOM 1281 N N . ARG A 1 175 ? -5.203 -32.312 -17.75 1 90.56 175 ARG A N 1
ATOM 1282 C CA . ARG A 1 175 ? -6.148 -32.156 -16.656 1 90.56 175 ARG A CA 1
ATOM 1283 C C . ARG A 1 175 ? -5.773 -30.953 -15.789 1 90.56 175 ARG A C 1
ATOM 1285 O O . ARG A 1 175 ? -4.59 -30.672 -15.586 1 90.56 175 ARG A O 1
ATOM 1292 N N . VAL A 1 176 ? -6.824 -30.312 -15.391 1 92.06 176 VAL A N 1
ATOM 1293 C CA . VAL A 1 176 ? -6.691 -29.234 -14.414 1 92.06 176 VAL A CA 1
ATOM 1294 C C . VAL A 1 176 ? -7.422 -29.625 -13.125 1 92.06 176 VAL A C 1
ATOM 1296 O O . VAL A 1 176 ? -8.586 -30.031 -13.164 1 92.06 176 VAL A O 1
ATOM 1299 N N . ALA A 1 177 ? -6.652 -29.484 -12.055 1 93.69 177 ALA A N 1
ATOM 1300 C CA . ALA A 1 177 ? -7.234 -29.844 -10.758 1 93.69 177 ALA A CA 1
ATOM 1301 C C . ALA A 1 177 ? -7.105 -28.688 -9.766 1 93.69 177 ALA A C 1
ATOM 1303 O O . ALA A 1 177 ? -6.082 -28 -9.742 1 93.69 177 ALA A O 1
ATOM 1304 N N . MET A 1 178 ? -8.133 -28.484 -9.039 1 95.31 178 MET A N 1
ATOM 1305 C CA . MET A 1 178 ? -8.141 -27.547 -7.918 1 95.31 178 MET A CA 1
ATOM 1306 C C . MET A 1 178 ? -8.438 -28.266 -6.605 1 95.31 178 MET A C 1
ATOM 1308 O O . MET A 1 178 ? -9.273 -29.172 -6.562 1 95.31 178 MET A O 1
ATOM 1312 N N . TYR A 1 179 ? -7.68 -27.891 -5.582 1 93.75 179 TYR A N 1
ATOM 1313 C CA . TYR A 1 179 ? -7.902 -28.578 -4.312 1 93.75 179 TYR A CA 1
ATOM 1314 C C . TYR A 1 179 ? -7.809 -27.594 -3.146 1 93.75 179 TYR A C 1
ATOM 1316 O O . TYR A 1 179 ? -7.348 -26.469 -3.311 1 93.75 179 TYR A O 1
ATOM 1324 N N . PHE A 1 180 ? -8.438 -28.016 -1.999 1 95.38 180 PHE A N 1
ATOM 1325 C CA . PHE A 1 180 ? -8.375 -27.297 -0.735 1 95.38 180 PHE A CA 1
ATOM 1326 C C . PHE A 1 180 ? -7.844 -28.188 0.376 1 95.38 180 PHE A C 1
ATOM 1328 O O . PHE A 1 180 ? -8.305 -29.312 0.548 1 95.38 180 PHE A O 1
ATOM 1335 N N . ASP A 1 181 ? -6.797 -27.688 0.985 1 91.81 181 ASP A N 1
ATOM 1336 C CA . ASP A 1 181 ? -6.223 -28.344 2.154 1 91.81 181 ASP A CA 1
ATOM 1337 C C . ASP A 1 181 ? -6.449 -27.516 3.418 1 91.81 181 ASP A C 1
ATOM 1339 O O . ASP A 1 181 ? -6.086 -26.344 3.467 1 91.81 181 ASP A O 1
ATOM 1343 N N . LYS A 1 182 ? -6.938 -28.156 4.418 1 88.12 182 LYS A N 1
ATOM 1344 C CA . LYS A 1 182 ? -7.258 -27.438 5.652 1 88.12 182 LYS A CA 1
ATOM 1345 C C . LYS A 1 182 ? -5.992 -27.031 6.398 1 88.12 182 LYS A C 1
ATOM 1347 O O . LYS A 1 182 ? -5.984 -26.047 7.129 1 88.12 182 LYS A O 1
ATOM 1352 N N . ASP A 1 183 ? -5.043 -27.781 6.262 1 82.19 183 ASP A N 1
ATOM 1353 C CA . ASP A 1 183 ? -3.771 -27.422 6.883 1 82.19 183 ASP A CA 1
ATOM 1354 C C . ASP A 1 183 ? -2.965 -26.5 5.98 1 82.19 183 ASP A C 1
ATOM 1356 O O . ASP A 1 183 ? -2.473 -26.906 4.93 1 82.19 183 ASP A O 1
ATOM 1360 N N . SER A 1 184 ? -2.809 -25.266 6.418 1 84.19 184 SER A N 1
ATOM 1361 C CA . SER A 1 184 ? -2.199 -24.234 5.594 1 84.19 184 SER A CA 1
ATOM 1362 C C . SER A 1 184 ? -0.688 -24.406 5.504 1 84.19 184 SER A C 1
ATOM 1364 O O . SER A 1 184 ? -0.029 -23.781 4.68 1 84.19 184 SER A O 1
ATOM 1366 N N . GLU A 1 185 ? -0.079 -25.312 6.23 1 80.06 185 GLU A N 1
ATOM 1367 C CA . GLU A 1 185 ? 1.376 -25.422 6.27 1 80.06 185 GLU A CA 1
ATOM 1368 C C . GLU A 1 185 ? 1.849 -26.688 5.562 1 80.06 185 GLU A C 1
ATOM 1370 O O . GLU A 1 185 ? 3.051 -26.891 5.379 1 80.06 185 GLU A O 1
ATOM 1375 N N . ASP A 1 186 ? 0.981 -27.531 5.141 1 81.75 186 ASP A N 1
ATOM 1376 C CA . ASP A 1 186 ? 1.362 -28.75 4.434 1 81.75 186 ASP A CA 1
ATOM 1377 C C . ASP A 1 186 ? 1.993 -28.422 3.082 1 81.75 186 ASP A C 1
ATOM 1379 O O . ASP A 1 186 ? 1.558 -27.5 2.395 1 81.75 186 ASP A O 1
ATOM 1383 N N . PRO A 1 187 ? 2.918 -29.203 2.834 1 84.31 187 PRO A N 1
ATOM 1384 C CA . PRO A 1 187 ? 3.469 -29 1.491 1 84.31 187 PRO A CA 1
ATOM 1385 C C . PRO A 1 187 ? 2.488 -29.391 0.389 1 84.31 187 PRO A C 1
ATOM 1387 O O . PRO A 1 187 ? 1.505 -30.094 0.651 1 84.31 187 PRO A O 1
ATOM 1390 N N . GLU A 1 188 ? 2.764 -28.875 -0.768 1 89.06 188 GLU A N 1
ATOM 1391 C CA . GLU A 1 188 ? 1.957 -29.25 -1.928 1 89.06 188 GLU A CA 1
ATOM 1392 C C . GLU A 1 188 ? 2.031 -30.734 -2.203 1 89.06 188 GLU A C 1
ATOM 1394 O O . GLU A 1 188 ? 3.021 -31.391 -1.866 1 89.06 188 GLU A O 1
ATOM 1399 N N . PRO A 1 189 ? 0.993 -31.25 -2.771 1 89.06 189 PRO A N 1
ATOM 1400 C CA . PRO A 1 189 ? 1.057 -32.656 -3.125 1 89.06 189 PRO A CA 1
ATOM 1401 C C . PRO A 1 189 ? 2.193 -32.969 -4.094 1 89.06 189 PRO A C 1
ATOM 1403 O O . PRO A 1 189 ? 2.42 -32.219 -5.051 1 89.06 189 PRO A O 1
ATOM 1406 N N . ALA A 1 190 ? 2.801 -34.094 -3.844 1 83.75 190 ALA A N 1
ATOM 1407 C CA . ALA A 1 190 ? 3.98 -34.469 -4.625 1 83.75 190 ALA A CA 1
ATOM 1408 C C . ALA A 1 190 ? 3.59 -35.219 -5.891 1 83.75 190 ALA A C 1
ATOM 1410 O O . ALA A 1 190 ? 4.34 -35.25 -6.871 1 83.75 190 ALA A O 1
ATOM 1411 N N . ASP A 1 191 ? 2.506 -35.906 -5.73 1 85.69 191 ASP A N 1
ATOM 1412 C CA . ASP A 1 191 ? 2.088 -36.656 -6.895 1 85.69 191 ASP A CA 1
ATOM 1413 C C . ASP A 1 191 ? 0.564 -36.719 -6.996 1 85.69 191 ASP A C 1
ATOM 1415 O O . ASP A 1 191 ? -0.141 -36.125 -6.184 1 85.69 191 ASP A O 1
ATOM 1419 N N . ARG A 1 192 ? 0.143 -37.5 -8.047 1 86.94 192 ARG A N 1
ATOM 1420 C CA . ARG A 1 192 ? -1.282 -37.594 -8.344 1 86.94 192 ARG A CA 1
ATOM 1421 C C . ARG A 1 192 ? -2.023 -38.375 -7.277 1 86.94 192 ARG A C 1
ATOM 1423 O O . ARG A 1 192 ? -3.205 -38.125 -7.02 1 86.94 192 ARG A O 1
ATOM 1430 N N . VAL A 1 193 ? -1.32 -39.312 -6.738 1 83.88 193 VAL A N 1
ATOM 1431 C CA . VAL A 1 193 ? -1.943 -40.125 -5.703 1 83.88 193 VAL A CA 1
ATOM 1432 C C . VAL A 1 193 ? -2.301 -39.25 -4.5 1 83.88 193 VAL A C 1
ATOM 1434 O O . VAL A 1 193 ? -3.408 -39.344 -3.967 1 83.88 193 VAL A O 1
ATOM 1437 N N . GLU A 1 194 ? -1.374 -38.438 -4.125 1 87.12 194 GLU A N 1
ATOM 1438 C CA . GLU A 1 194 ? -1.626 -37.562 -3.004 1 87.12 194 GLU A CA 1
ATOM 1439 C C . GLU A 1 194 ? -2.736 -36.562 -3.332 1 87.12 194 GLU A C 1
ATOM 1441 O O . GLU A 1 194 ? -3.566 -36.25 -2.477 1 87.12 194 GLU A O 1
ATOM 1446 N N . LEU A 1 195 ? -2.695 -36.062 -4.48 1 90.19 195 LEU A N 1
ATOM 1447 C CA . LEU A 1 195 ? -3.717 -35.125 -4.91 1 90.19 195 LEU A CA 1
ATOM 1448 C C . LEU A 1 195 ? -5.105 -35.75 -4.816 1 90.19 195 LEU A C 1
ATOM 1450 O O . LEU A 1 195 ? -6.047 -35.094 -4.348 1 90.19 195 LEU A O 1
ATOM 1454 N N . ALA A 1 196 ? -5.199 -36.969 -5.238 1 87.19 196 ALA A N 1
ATOM 1455 C CA . ALA A 1 196 ? -6.488 -37.656 -5.297 1 87.19 196 ALA A CA 1
ATOM 1456 C C . ALA A 1 196 ? -7.043 -37.906 -3.898 1 87.19 196 ALA A C 1
ATOM 1458 O O . ALA A 1 196 ? -8.242 -38.156 -3.734 1 87.19 196 ALA A O 1
ATOM 1459 N N . ASN A 1 197 ? -6.223 -37.75 -2.959 1 87.12 197 ASN A N 1
ATOM 1460 C CA . ASN A 1 197 ? -6.633 -38.062 -1.595 1 87.12 197 ASN A CA 1
ATOM 1461 C C . ASN A 1 197 ? -7.168 -36.844 -0.865 1 87.12 197 ASN A C 1
ATOM 1463 O O . ASN A 1 197 ? -7.625 -36.938 0.274 1 87.12 197 ASN A O 1
ATOM 1467 N N . TYR A 1 198 ? -7.102 -35.75 -1.507 1 90.19 198 TYR A N 1
ATOM 1468 C CA . TYR A 1 198 ? -7.672 -34.562 -0.851 1 90.19 198 TYR A CA 1
ATOM 1469 C C . TYR A 1 198 ? -9.195 -34.688 -0.793 1 90.19 198 TYR A C 1
ATOM 1471 O O . TYR A 1 198 ? -9.828 -35.125 -1.749 1 90.19 198 TYR A O 1
ATOM 1479 N N . SER A 1 199 ? -9.758 -34.312 0.38 1 88.38 199 SER A N 1
ATOM 1480 C CA . SER A 1 199 ? -11.203 -34.406 0.576 1 88.38 199 SER A CA 1
ATOM 1481 C C . SER A 1 199 ? -11.938 -33.406 -0.308 1 88.38 199 SER A C 1
ATOM 1483 O O . SER A 1 199 ? -13.07 -33.656 -0.733 1 88.38 199 SER A O 1
ATOM 1485 N N . VAL A 1 200 ? -11.461 -32.219 -0.449 1 93.5 200 VAL A N 1
ATOM 1486 C CA . VAL A 1 200 ? -12.055 -31.203 -1.309 1 93.5 200 VAL A CA 1
ATOM 1487 C C . VAL A 1 200 ? -11.211 -31.047 -2.57 1 93.5 200 VAL A C 1
ATOM 1489 O O . VAL A 1 200 ? -10.164 -30.391 -2.545 1 93.5 200 VAL A O 1
ATOM 1492 N N . LEU A 1 201 ? -11.68 -31.672 -3.592 1 93.19 201 LEU A N 1
ATOM 1493 C CA . LEU A 1 201 ? -10.945 -31.734 -4.848 1 93.19 201 LEU A CA 1
ATOM 1494 C C . LEU A 1 201 ? -11.891 -31.656 -6.039 1 93.19 201 LEU A C 1
ATOM 1496 O O . LEU A 1 201 ? -12.961 -32.281 -6.023 1 93.19 201 LEU A O 1
ATOM 1500 N N . ALA A 1 202 ? -11.531 -30.828 -7.027 1 92.69 202 ALA A N 1
ATOM 1501 C CA . ALA A 1 202 ? -12.242 -30.75 -8.297 1 92.69 202 ALA A CA 1
ATOM 1502 C C . ALA A 1 202 ? -11.281 -30.875 -9.477 1 92.69 202 ALA A C 1
ATOM 1504 O O . ALA A 1 202 ? -10.312 -30.125 -9.586 1 92.69 202 ALA A O 1
ATOM 1505 N N . GLU A 1 203 ? -11.547 -31.891 -10.328 1 91.06 203 GLU A N 1
ATOM 1506 C CA . GLU A 1 203 ? -10.719 -32.125 -11.516 1 91.06 203 GLU A CA 1
ATOM 1507 C C . GLU A 1 203 ? -11.547 -32 -12.789 1 91.06 203 GLU A C 1
ATOM 1509 O O . GLU A 1 203 ? -12.719 -32.406 -12.82 1 91.06 203 GLU A O 1
ATOM 1514 N N . THR A 1 204 ? -10.922 -31.406 -13.789 1 89.75 204 THR A N 1
ATOM 1515 C CA . THR A 1 204 ? -11.633 -31.234 -15.055 1 89.75 204 THR A CA 1
ATOM 1516 C C . THR A 1 204 ? -10.656 -31.281 -16.234 1 89.75 204 THR A C 1
ATOM 1518 O O . THR A 1 204 ? -9.445 -31.25 -16.031 1 89.75 204 THR A O 1
ATOM 1521 N N . ALA A 1 205 ? -11.273 -31.531 -17.406 1 87.94 205 ALA A N 1
ATOM 1522 C CA . ALA A 1 205 ? -10.492 -31.344 -18.625 1 87.94 205 ALA A CA 1
ATOM 1523 C C . ALA A 1 205 ? -10.188 -29.859 -18.859 1 87.94 205 ALA A C 1
ATOM 1525 O O . ALA A 1 205 ? -10.953 -28.984 -18.438 1 87.94 205 ALA A O 1
ATOM 1526 N N . PRO A 1 206 ? -9.094 -29.609 -19.484 1 88.06 206 PRO A N 1
ATOM 1527 C CA . PRO A 1 206 ? -8.703 -28.203 -19.672 1 88.06 206 PRO A CA 1
ATOM 1528 C C . PRO A 1 206 ? -9.773 -27.391 -20.391 1 88.06 206 PRO A C 1
ATOM 1530 O O . PRO A 1 206 ? -9.836 -26.172 -20.219 1 88.06 206 PRO A O 1
ATOM 1533 N N . TRP A 1 207 ? -10.562 -27.969 -21.141 1 85.88 207 TRP A N 1
ATOM 1534 C CA . TRP A 1 207 ? -11.531 -27.219 -21.922 1 85.88 207 TRP A CA 1
ATOM 1535 C C . TRP A 1 207 ? -12.875 -27.125 -21.219 1 85.88 207 TRP A C 1
ATOM 1537 O O . TRP A 1 207 ? -13.812 -26.516 -21.719 1 85.88 207 TRP A O 1
ATOM 1547 N N . ALA A 1 208 ? -12.984 -27.688 -20.016 1 84.38 208 ALA A N 1
ATOM 1548 C CA . ALA A 1 208 ? -14.25 -27.672 -19.297 1 84.38 208 ALA A CA 1
ATOM 1549 C C . ALA A 1 208 ? -14.148 -26.797 -18.047 1 84.38 208 ALA A C 1
ATOM 1551 O O . ALA A 1 208 ? -13.18 -26.875 -17.297 1 84.38 208 ALA A O 1
ATOM 1552 N N . GLU A 1 209 ? -15.188 -26.016 -17.891 1 86.81 209 GLU A N 1
ATOM 1553 C CA . GLU A 1 209 ? -15.266 -25.141 -16.719 1 86.81 209 GLU A CA 1
ATOM 1554 C C . GLU A 1 209 ? -15.562 -25.938 -15.453 1 86.81 209 GLU A C 1
ATOM 1556 O O . GLU A 1 209 ? -16.281 -26.953 -15.5 1 86.81 209 GLU A O 1
ATOM 1561 N N . ARG A 1 210 ? -14.984 -25.531 -14.367 1 89.69 210 ARG A N 1
ATOM 1562 C CA . ARG A 1 210 ? -15.227 -26.172 -13.086 1 89.69 210 ARG A CA 1
ATOM 1563 C C . ARG A 1 210 ? -15.086 -25.188 -11.938 1 89.69 210 ARG A C 1
ATOM 1565 O O . ARG A 1 210 ? -14.273 -24.266 -12 1 89.69 210 ARG A O 1
ATOM 1572 N N . ALA A 1 211 ? -15.945 -25.406 -10.969 1 92.94 211 ALA A N 1
ATOM 1573 C CA . ALA A 1 211 ? -15.883 -24.594 -9.758 1 92.94 211 ALA A CA 1
ATOM 1574 C C . ALA A 1 211 ? -15.586 -25.453 -8.531 1 92.94 211 ALA A C 1
ATOM 1576 O O . ALA A 1 211 ? -16.047 -26.594 -8.445 1 92.94 211 ALA A O 1
ATOM 1577 N N . LEU A 1 212 ? -14.766 -24.953 -7.598 1 94.19 212 LEU A N 1
ATOM 1578 C CA . LEU A 1 212 ? -14.477 -25.578 -6.312 1 94.19 212 LEU A CA 1
ATOM 1579 C C . LEU A 1 212 ? -14.953 -24.703 -5.16 1 94.19 212 LEU A C 1
ATOM 1581 O O . LEU A 1 212 ? -14.438 -23.609 -4.953 1 94.19 212 LEU A O 1
ATOM 1585 N N . TRP A 1 213 ? -15.883 -25.188 -4.488 1 95.25 213 TRP A N 1
ATOM 1586 C CA . TRP A 1 213 ? -16.359 -24.5 -3.291 1 95.25 213 TRP A CA 1
ATOM 1587 C C . TRP A 1 213 ? -15.523 -24.891 -2.074 1 95.25 213 TRP A C 1
ATOM 1589 O O . TRP A 1 213 ? -15.367 -26.062 -1.771 1 95.25 213 TRP A O 1
ATOM 1599 N N . VAL A 1 214 ? -14.992 -23.938 -1.426 1 94.94 214 VAL A N 1
ATOM 1600 C CA . VAL A 1 214 ? -14.164 -24.156 -0.247 1 94.94 214 VAL A CA 1
ATOM 1601 C C . VAL A 1 214 ? -15.031 -24.125 1.01 1 94.94 214 VAL A C 1
ATOM 1603 O O . VAL A 1 214 ? -15.805 -23.188 1.214 1 94.94 214 VAL A O 1
ATOM 1606 N N . PRO A 1 215 ? -14.945 -25.141 1.791 1 93 215 PRO A N 1
ATOM 1607 C CA . PRO A 1 215 ? -15.688 -25.109 3.057 1 93 215 PRO A CA 1
ATOM 1608 C C . PRO A 1 215 ? -15.148 -24.047 4.02 1 93 215 PRO A C 1
ATOM 1610 O O . PRO A 1 215 ? -13.938 -23.969 4.246 1 93 215 PRO A O 1
ATOM 1613 N N . THR A 1 216 ? -16.016 -23.234 4.492 1 93.56 216 THR A N 1
ATOM 1614 C CA . THR A 1 216 ? -15.617 -22.188 5.434 1 93.56 216 THR A CA 1
ATOM 1615 C C . THR A 1 216 ? -16.188 -22.469 6.824 1 93.56 216 THR A C 1
ATOM 1617 O O . THR A 1 216 ? -17.25 -23.094 6.949 1 93.56 216 THR A O 1
ATOM 1620 N N . ASP A 1 217 ? -15.469 -22.203 7.949 1 88.19 217 ASP A N 1
ATOM 1621 C CA . ASP A 1 217 ? -15.914 -22.453 9.312 1 88.19 217 ASP A CA 1
ATOM 1622 C C . ASP A 1 217 ? -16.359 -21.156 10 1 88.19 217 ASP A C 1
ATOM 1624 O O . ASP A 1 217 ? -16.844 -21.188 11.133 1 88.19 217 ASP A O 1
ATOM 1628 N N . ARG A 1 218 ? -16.297 -20.031 9.555 1 85.56 218 ARG A N 1
ATOM 1629 C CA . ARG A 1 218 ? -16.703 -18.719 10.039 1 85.56 218 ARG A CA 1
ATOM 1630 C C . ARG A 1 218 ? -16.031 -18.391 11.359 1 85.56 218 ARG A C 1
ATOM 1632 O O . ARG A 1 218 ? -16.609 -17.672 12.188 1 85.56 218 ARG A O 1
ATOM 1639 N N . ILE A 1 219 ? -14.852 -19.062 11.594 1 89.12 219 ILE A N 1
ATOM 1640 C CA . ILE A 1 219 ? -14.055 -18.734 12.773 1 89.12 219 ILE A CA 1
ATOM 1641 C C . ILE A 1 219 ? -13.242 -17.469 12.516 1 89.12 219 ILE A C 1
ATOM 1643 O O . ILE A 1 219 ? -12.688 -17.297 11.43 1 89.12 219 ILE A O 1
ATOM 1647 N N . LYS A 1 220 ? -13.305 -16.609 13.531 1 90.06 220 LYS A N 1
ATOM 1648 C CA . LYS A 1 220 ? -12.5 -15.391 13.438 1 90.06 220 LYS A CA 1
ATOM 1649 C C . LYS A 1 220 ? -11.016 -15.695 13.586 1 90.06 220 LYS A C 1
ATOM 1651 O O . LYS A 1 220 ? -10.602 -16.375 14.531 1 90.06 220 LYS A O 1
ATOM 1656 N N . ARG A 1 221 ? -10.289 -15.32 12.586 1 90.88 221 ARG A N 1
ATOM 1657 C CA . ARG A 1 221 ? -8.844 -15.492 12.586 1 90.88 221 ARG A CA 1
ATOM 1658 C C . ARG A 1 221 ? -8.133 -14.148 12.406 1 90.88 221 ARG A C 1
ATOM 1660 O O . ARG A 1 221 ? -8.758 -13.148 12.047 1 90.88 221 ARG A O 1
ATOM 1667 N N . PHE A 1 222 ? -6.855 -14.164 12.703 1 86.69 222 PHE A N 1
ATOM 1668 C CA . PHE A 1 222 ? -6.09 -12.93 12.594 1 86.69 222 PHE A CA 1
ATOM 1669 C C . PHE A 1 222 ? -5.512 -12.773 11.195 1 86.69 222 PHE A C 1
ATOM 1671 O O . PHE A 1 222 ? -5.133 -13.758 10.562 1 86.69 222 PHE A O 1
ATOM 1678 N N . CYS A 1 223 ? -5.516 -11.562 10.719 1 84.56 223 CYS A N 1
ATOM 1679 C CA . CYS A 1 223 ? -4.832 -11.25 9.469 1 84.56 223 CYS A CA 1
ATOM 1680 C C . CYS A 1 223 ? -3.322 -11.359 9.633 1 84.56 223 CYS A C 1
ATOM 1682 O O . CYS A 1 223 ? -2.779 -11.016 10.68 1 84.56 223 CYS A O 1
ATOM 1684 N N . ASP A 1 224 ? -2.689 -11.945 8.633 1 71.38 224 ASP A N 1
ATOM 1685 C CA . ASP A 1 224 ? -1.266 -12.266 8.664 1 71.38 224 ASP A CA 1
ATOM 1686 C C . ASP A 1 224 ? -0.414 -11 8.57 1 71.38 224 ASP A C 1
ATOM 1688 O O . ASP A 1 224 ? -0.369 -10.352 7.52 1 71.38 224 ASP A O 1
ATOM 1692 N N . ASP A 1 225 ? 0.126 -10.523 9.648 1 59.5 225 ASP A N 1
ATOM 1693 C CA . ASP A 1 225 ? 0.973 -9.336 9.617 1 59.5 225 ASP A CA 1
ATOM 1694 C C . ASP A 1 225 ? 2.451 -9.711 9.648 1 59.5 225 ASP A C 1
ATOM 1696 O O . ASP A 1 225 ? 3.32 -8.867 9.422 1 59.5 225 ASP A O 1
ATOM 1700 N N . SER A 1 226 ? 2.793 -11 10.117 1 58.94 226 SER A N 1
ATOM 1701 C CA . SER A 1 226 ? 4.211 -11.32 10.258 1 58.94 226 SER A CA 1
ATOM 1702 C C . SER A 1 226 ? 4.477 -12.789 9.93 1 58.94 226 SER A C 1
ATOM 1704 O O . SER A 1 226 ? 3.566 -13.617 9.969 1 58.94 226 SER A O 1
ATOM 1706 N N . SER A 1 227 ? 5.586 -13.016 9.273 1 55.94 227 SER A N 1
ATOM 1707 C CA . SER A 1 227 ? 6.012 -14.352 8.859 1 55.94 227 SER A CA 1
ATOM 1708 C C . SER A 1 227 ? 6.152 -15.289 10.055 1 55.94 227 SER A C 1
ATOM 1710 O O . SER A 1 227 ? 6.297 -16.5 9.891 1 55.94 227 SER A O 1
ATOM 1712 N N . THR A 1 228 ? 6.234 -14.664 11.172 1 52.59 228 THR A N 1
ATOM 1713 C CA . THR A 1 228 ? 6.586 -15.555 12.273 1 52.59 228 THR A CA 1
ATOM 1714 C C . THR A 1 228 ? 5.336 -16.188 12.867 1 52.59 228 THR A C 1
ATOM 1716 O O . THR A 1 228 ? 5.422 -16.953 13.828 1 52.59 228 THR A O 1
ATOM 1719 N N . LEU A 1 229 ? 4.281 -15.891 12.172 1 59.12 229 LEU A N 1
ATOM 1720 C CA . LEU A 1 229 ? 3.084 -16.391 12.836 1 59.12 229 LEU A CA 1
ATOM 1721 C C . LEU A 1 229 ? 2.766 -17.812 12.375 1 59.12 229 LEU A C 1
ATOM 1723 O O . LEU A 1 229 ? 3.197 -18.234 11.297 1 59.12 229 LEU A O 1
ATOM 1727 N N . ASP A 1 230 ? 2.326 -18.547 13.32 1 65.44 230 ASP A N 1
ATOM 1728 C CA . ASP A 1 230 ? 1.839 -19.891 13.055 1 65.44 230 ASP A CA 1
ATOM 1729 C C . ASP A 1 230 ? 0.673 -19.875 12.062 1 65.44 230 ASP A C 1
ATOM 1731 O O . ASP A 1 230 ? -0.462 -19.578 12.445 1 65.44 230 ASP A O 1
ATOM 1735 N N . HIS A 1 231 ? 0.957 -20.156 10.891 1 70.62 231 HIS A N 1
ATOM 1736 C CA . HIS A 1 231 ? 0.003 -20.094 9.789 1 70.62 231 HIS A CA 1
ATOM 1737 C C . HIS A 1 231 ? -1.148 -21.078 10 1 70.62 231 HIS A C 1
ATOM 1739 O O . HIS A 1 231 ? -2.25 -20.859 9.484 1 70.62 231 HIS A O 1
ATOM 1745 N N . LYS A 1 232 ? -0.92 -22.094 10.797 1 68.56 232 LYS A N 1
ATOM 1746 C CA . LYS A 1 232 ? -1.981 -23.078 11.008 1 68.56 232 LYS A CA 1
ATOM 1747 C C . LYS A 1 232 ? -3.141 -22.469 11.797 1 68.56 232 LYS A C 1
ATOM 1749 O O . LYS A 1 232 ? -4.289 -22.891 11.648 1 68.56 232 LYS A O 1
ATOM 1754 N N . LEU A 1 233 ? -2.766 -21.375 12.469 1 74.38 233 LEU A N 1
ATOM 1755 C CA . LEU A 1 233 ? -3.807 -20.812 13.312 1 74.38 233 LEU A CA 1
ATOM 1756 C C . LEU A 1 233 ? -4.41 -19.562 12.664 1 74.38 233 LEU A C 1
ATOM 1758 O O . LEU A 1 233 ? -5.547 -19.188 12.953 1 74.38 233 LEU A O 1
ATOM 1762 N N . ILE A 1 234 ? -3.709 -19.094 11.719 1 82.81 234 ILE A N 1
ATOM 1763 C CA . ILE A 1 234 ? -4.164 -17.797 11.25 1 82.81 234 ILE A CA 1
ATOM 1764 C C . ILE A 1 234 ? -4.805 -17.938 9.875 1 82.81 234 ILE A C 1
ATOM 1766 O O . ILE A 1 234 ? -5.59 -17.078 9.453 1 82.81 234 ILE A O 1
ATOM 1770 N N . ASP A 1 235 ? -4.539 -19.062 9.273 1 89.19 235 ASP A N 1
ATOM 1771 C CA . ASP A 1 235 ? -5.105 -19.234 7.938 1 89.19 235 ASP A CA 1
ATOM 1772 C C . ASP A 1 235 ? -6.266 -20.234 7.957 1 89.19 235 ASP A C 1
ATOM 1774 O O . ASP A 1 235 ? -6.309 -21.125 8.797 1 89.19 235 ASP A O 1
ATOM 1778 N N . LEU A 1 236 ? -7.184 -20.031 7.07 1 92 236 LEU A N 1
ATOM 1779 C CA . LEU A 1 236 ? -8.297 -20.969 6.926 1 92 236 LEU A CA 1
ATOM 1780 C C . LEU A 1 236 ? -7.816 -22.297 6.324 1 92 236 LEU A C 1
ATOM 1782 O O . LEU A 1 236 ? -8.32 -23.359 6.68 1 92 236 LEU A O 1
ATOM 1786 N N . GLY A 1 237 ? -6.934 -22.234 5.516 1 92.19 237 GLY A N 1
ATOM 1787 C CA . GLY A 1 237 ? -6.359 -23.328 4.75 1 92.19 237 GLY A CA 1
ATOM 1788 C C . GLY A 1 237 ? -5.527 -22.859 3.57 1 92.19 237 GLY A C 1
ATOM 1789 O O . GLY A 1 237 ? -5.031 -21.734 3.562 1 92.19 237 GLY A O 1
ATOM 1790 N N . GLN A 1 238 ? -5.336 -23.797 2.734 1 92.12 238 GLN A N 1
ATOM 1791 C CA . GLN A 1 238 ? -4.598 -23.453 1.524 1 92.12 238 GLN A CA 1
ATOM 1792 C C . GLN A 1 238 ? -5.293 -24 0.281 1 92.12 238 GLN A C 1
ATOM 1794 O O . GLN A 1 238 ? -5.965 -25.031 0.342 1 92.12 238 GLN A O 1
ATOM 1799 N N . LEU A 1 239 ? -5.133 -23.234 -0.751 1 93.75 239 LEU A N 1
ATOM 1800 C CA . LEU A 1 239 ? -5.641 -23.625 -2.061 1 93.75 239 LEU A CA 1
ATOM 1801 C C . LEU A 1 239 ? -4.5 -24.062 -2.977 1 93.75 239 LEU A C 1
ATOM 1803 O O . LEU A 1 239 ? -3.334 -23.766 -2.711 1 93.75 239 LEU A O 1
ATOM 1807 N N . GLY A 1 240 ? -4.895 -24.781 -3.998 1 93.19 240 GLY A N 1
ATOM 1808 C CA . GLY A 1 240 ? -3.908 -25.172 -5 1 93.19 240 GLY A CA 1
ATOM 1809 C C . GLY A 1 240 ? -4.523 -25.516 -6.34 1 93.19 240 GLY A C 1
ATOM 1810 O O . GLY A 1 240 ? -5.699 -25.875 -6.414 1 93.19 240 GLY A O 1
ATOM 1811 N N . VAL A 1 241 ? -3.738 -25.281 -7.32 1 93.12 241 VAL A N 1
ATOM 1812 C CA . VAL A 1 241 ? -4.086 -25.641 -8.695 1 93.12 241 VAL A CA 1
ATOM 1813 C C . VAL A 1 241 ? -3.008 -26.562 -9.281 1 93.12 241 VAL A C 1
ATOM 1815 O O . VAL A 1 241 ? -1.823 -26.219 -9.258 1 93.12 241 VAL A O 1
ATOM 1818 N N . ALA A 1 242 ? -3.459 -27.688 -9.773 1 92.75 242 ALA A N 1
ATOM 1819 C CA . ALA A 1 242 ? -2.521 -28.641 -10.359 1 92.75 242 ALA A CA 1
ATOM 1820 C C . ALA A 1 242 ? -2.859 -28.922 -11.82 1 92.75 242 ALA A C 1
ATOM 1822 O O . ALA A 1 242 ? -4.027 -28.891 -12.211 1 92.75 242 ALA A O 1
ATOM 1823 N N . THR A 1 243 ? -1.857 -29.141 -12.547 1 92.25 243 THR A N 1
ATOM 1824 C CA . THR A 1 243 ? -1.998 -29.531 -13.945 1 92.25 243 THR A CA 1
ATOM 1825 C C . THR A 1 243 ? -1.115 -30.734 -14.258 1 92.25 243 THR A C 1
ATOM 1827 O O . THR A 1 243 ? -0.055 -30.906 -13.656 1 92.25 243 THR A O 1
ATOM 1830 N N . TYR A 1 244 ? -1.62 -31.562 -15.148 1 91.44 244 TYR A N 1
ATOM 1831 C CA . TYR A 1 244 ? -0.838 -32.719 -15.586 1 91.44 244 TYR A CA 1
ATOM 1832 C C . TYR A 1 244 ? -1.405 -33.312 -16.875 1 91.44 244 TYR A C 1
ATOM 1834 O O . TYR A 1 244 ? -2.545 -33.031 -17.25 1 91.44 244 TYR A O 1
ATOM 1842 N N . GLY A 1 245 ? -0.467 -34.062 -17.625 1 88.5 245 GLY A N 1
ATOM 1843 C CA . GLY A 1 245 ? -0.905 -34.875 -18.75 1 88.5 245 GLY A CA 1
ATOM 1844 C C . GLY A 1 245 ? -1.021 -34.062 -20.047 1 88.5 245 GLY A C 1
ATOM 1845 O O . GLY A 1 245 ? -1.676 -34.5 -20.984 1 88.5 245 GLY A O 1
ATOM 1846 N N . GLY A 1 246 ? -0.541 -32.906 -20.047 1 86.75 246 GLY A N 1
ATOM 1847 C CA . GLY A 1 246 ? -0.648 -32.062 -21.234 1 86.75 246 GLY A CA 1
ATOM 1848 C C . GLY A 1 246 ? 0.486 -32.281 -22.219 1 86.75 246 GLY A C 1
ATOM 1849 O O . GLY A 1 246 ? 1.461 -32.969 -21.906 1 86.75 246 GLY A O 1
ATOM 1850 N N . ALA A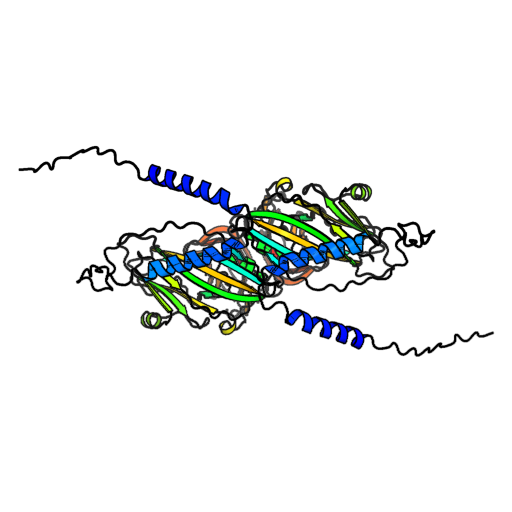 1 247 ? 0.26 -31.859 -23.422 1 83.94 247 ALA A N 1
ATOM 1851 C CA . ALA A 1 247 ? 1.248 -32 -24.5 1 83.94 247 ALA A CA 1
ATOM 1852 C C . ALA A 1 247 ? 2.281 -30.875 -24.438 1 83.94 247 ALA A C 1
ATOM 1854 O O . ALA A 1 247 ? 3.371 -31 -25 1 83.94 247 ALA A O 1
ATOM 1855 N N . GLY A 1 248 ? 1.996 -29.781 -23.703 1 81.5 248 GLY A N 1
ATOM 1856 C CA . GLY A 1 248 ? 2.885 -28.625 -23.672 1 81.5 248 GLY A CA 1
ATOM 1857 C C . GLY A 1 248 ? 2.604 -27.672 -22.531 1 81.5 248 GLY A C 1
ATOM 1858 O O . GLY A 1 248 ? 1.993 -28.062 -21.531 1 81.5 248 GLY A O 1
ATOM 1859 N N . THR A 1 249 ? 3.248 -26.5 -22.641 1 81.75 249 THR A N 1
ATOM 1860 C CA . THR A 1 249 ? 3.137 -25.516 -21.578 1 81.75 249 THR A CA 1
ATOM 1861 C C . THR A 1 249 ? 2.262 -24.344 -22.016 1 81.75 249 THR A C 1
ATOM 1863 O O . THR A 1 249 ? 2.469 -23.203 -21.562 1 81.75 249 THR A O 1
ATOM 1866 N N . ASN A 1 250 ? 1.271 -24.703 -22.797 1 84.19 250 ASN A N 1
ATOM 1867 C CA . ASN A 1 250 ? 0.408 -23.641 -23.297 1 84.19 250 ASN A CA 1
ATOM 1868 C C . ASN A 1 250 ? -0.601 -23.188 -22.234 1 84.19 250 ASN A C 1
ATOM 1870 O O . ASN A 1 250 ? -0.944 -23.953 -21.344 1 84.19 250 ASN A O 1
ATOM 1874 N N . ALA A 1 251 ? -1.049 -21.938 -22.391 1 87.69 251 ALA A N 1
ATOM 1875 C CA . ALA A 1 251 ? -2.102 -21.422 -21.516 1 87.69 251 ALA A CA 1
ATOM 1876 C C . ALA A 1 251 ? -3.436 -22.109 -21.812 1 87.69 251 ALA A C 1
ATOM 1878 O O . ALA A 1 251 ? -3.881 -22.156 -22.953 1 87.69 251 ALA A O 1
ATOM 1879 N N . VAL A 1 252 ? -4.055 -22.641 -20.781 1 88.56 252 VAL A N 1
ATOM 1880 C CA . VAL A 1 252 ? -5.262 -23.438 -21.016 1 88.56 252 VAL A CA 1
ATOM 1881 C C . VAL A 1 252 ? -6.469 -22.719 -20.406 1 88.56 252 VAL A C 1
ATOM 1883 O O . VAL A 1 252 ? -7.609 -23 -20.781 1 88.56 252 VAL A O 1
ATOM 1886 N N . GLY A 1 253 ? -6.238 -21.875 -19.438 1 89.69 253 GLY A N 1
ATOM 1887 C CA . GLY A 1 253 ? -7.367 -21.188 -18.812 1 89.69 253 GLY A CA 1
ATOM 1888 C C . GLY A 1 253 ? -6.953 -20.234 -17.719 1 89.69 253 GLY A C 1
ATOM 1889 O O . GLY A 1 253 ? -5.762 -20 -17.516 1 89.69 253 GLY A O 1
ATOM 1890 N N . ASP A 1 254 ? -8.055 -19.641 -17.156 1 88.69 254 ASP A N 1
ATOM 1891 C CA . ASP A 1 254 ? -7.863 -18.688 -16.047 1 88.69 254 ASP A CA 1
ATOM 1892 C C . ASP A 1 254 ? -8.578 -19.172 -14.789 1 88.69 254 ASP A C 1
ATOM 1894 O O . ASP A 1 254 ? -9.594 -19.859 -14.867 1 88.69 254 ASP A O 1
ATOM 1898 N N . ILE A 1 255 ? -7.988 -18.797 -13.703 1 90.75 255 ILE A N 1
ATOM 1899 C CA . ILE A 1 255 ? -8.609 -19.078 -12.422 1 90.75 255 ILE A CA 1
ATOM 1900 C C . ILE A 1 255 ? -9.062 -17.781 -11.758 1 90.75 255 ILE A C 1
ATOM 1902 O O . ILE A 1 255 ? -8.305 -16.812 -11.727 1 90.75 255 ILE A O 1
ATOM 1906 N N . PHE A 1 256 ? -10.289 -17.812 -11.289 1 90.88 256 PHE A N 1
ATOM 1907 C CA . PHE A 1 256 ? -10.852 -16.703 -10.523 1 90.88 256 PHE A CA 1
ATOM 1908 C C . PHE A 1 256 ? -11.188 -17.141 -9.109 1 90.88 256 PHE A C 1
ATOM 1910 O O . PHE A 1 256 ? -11.523 -18.312 -8.875 1 90.88 256 PHE A O 1
ATOM 1917 N N . ILE A 1 257 ? -11.055 -16.25 -8.219 1 93.19 257 ILE A N 1
ATOM 1918 C CA . ILE A 1 257 ? -11.453 -16.516 -6.84 1 93.19 257 ILE A CA 1
ATOM 1919 C C . ILE A 1 257 ? -12.57 -15.555 -6.438 1 93.19 257 ILE A C 1
ATOM 1921 O O . ILE A 1 257 ? -12.461 -14.344 -6.629 1 93.19 257 ILE A O 1
ATOM 1925 N N . SER A 1 258 ? -13.617 -16.125 -6.051 1 93.19 258 SER A N 1
ATOM 1926 C CA . SER A 1 258 ? -14.727 -15.367 -5.469 1 93.19 258 SER A CA 1
ATOM 1927 C C . SER A 1 258 ? -14.812 -15.586 -3.963 1 93.19 258 SER A C 1
ATOM 1929 O O . SER A 1 258 ? -14.633 -16.703 -3.484 1 93.19 258 SER A O 1
ATOM 1931 N N . TYR A 1 259 ? -15.07 -14.5 -3.266 1 94.56 259 TYR A N 1
ATOM 1932 C CA . TYR A 1 259 ? -15.094 -14.641 -1.814 1 94.56 259 TYR A CA 1
ATOM 1933 C C . TYR A 1 259 ? -16.078 -13.672 -1.186 1 94.56 259 TYR A C 1
ATOM 1935 O O . TYR A 1 259 ? -16.484 -12.688 -1.812 1 94.56 259 TYR A O 1
ATOM 1943 N N . SER A 1 260 ? -16.531 -14.055 -0.078 1 94.44 260 SER A N 1
ATOM 1944 C CA . SER A 1 260 ? -17.172 -13.203 0.914 1 94.44 260 SER A CA 1
ATOM 1945 C C . SER A 1 260 ? -16.453 -13.273 2.256 1 94.44 260 SER A C 1
ATOM 1947 O O . SER A 1 260 ? -16.344 -14.352 2.848 1 94.44 260 SER A O 1
ATOM 1949 N N . VAL A 1 261 ? -15.938 -12.164 2.682 1 94.75 261 VAL A N 1
ATOM 1950 C CA . VAL A 1 261 ? -15.133 -12.133 3.902 1 94.75 261 VAL A CA 1
ATOM 1951 C C . VAL A 1 261 ? -15.625 -11.008 4.812 1 94.75 261 VAL A C 1
ATOM 1953 O O . VAL A 1 261 ? -15.961 -9.922 4.34 1 94.75 261 VAL A O 1
ATOM 1956 N N . THR A 1 262 ? -15.664 -11.297 6.078 1 93.19 262 THR A N 1
ATOM 1957 C CA . THR A 1 262 ? -15.969 -10.273 7.074 1 93.19 262 THR A CA 1
ATOM 1958 C C . THR A 1 262 ? -14.711 -9.883 7.84 1 93.19 262 THR A C 1
ATOM 1960 O O . THR A 1 262 ? -14 -10.742 8.367 1 93.19 262 THR A O 1
ATOM 1963 N N . LEU A 1 263 ? -14.453 -8.648 7.836 1 91 263 LEU A N 1
ATOM 1964 C CA . LEU A 1 263 ? -13.312 -8.086 8.555 1 91 263 LEU A CA 1
ATOM 1965 C C . LEU A 1 263 ? -13.758 -7.438 9.859 1 91 263 LEU A C 1
ATOM 1967 O O . LEU A 1 263 ? -14.805 -6.789 9.906 1 91 263 LEU A O 1
ATOM 1971 N N . TYR A 1 264 ? -12.875 -7.766 10.852 1 87.25 264 TYR A N 1
ATOM 1972 C CA . TYR A 1 264 ? -13.234 -7.293 12.188 1 87.25 264 TYR A CA 1
ATOM 1973 C C . TYR A 1 264 ? -12.109 -6.465 12.797 1 87.25 264 TYR A C 1
ATOM 1975 O O . TYR A 1 264 ? -10.938 -6.656 12.461 1 87.25 264 TYR A O 1
ATOM 1983 N N . PHE A 1 265 ? -12.461 -5.5 13.695 1 85.62 265 PHE A N 1
ATOM 1984 C CA . PHE A 1 265 ? -11.562 -4.746 14.555 1 85.62 265 PHE A CA 1
ATOM 1985 C C . PHE A 1 265 ? -10.586 -3.916 13.727 1 85.62 265 PHE A C 1
ATOM 1987 O O . PHE A 1 265 ? -9.422 -4.277 13.586 1 85.62 265 PHE A O 1
ATOM 1994 N N . PRO A 1 266 ? -11.055 -2.846 13.32 1 83.62 266 PRO A N 1
ATOM 1995 C CA . PRO A 1 266 ? -10.172 -1.954 12.562 1 83.62 266 PRO A CA 1
ATOM 1996 C C . PRO A 1 266 ? -8.891 -1.609 13.312 1 83.62 266 PRO A C 1
ATOM 1998 O O . PRO A 1 266 ? -8.906 -1.463 14.531 1 83.62 266 PRO A O 1
ATOM 2001 N N . GLN A 1 267 ? -7.793 -1.681 12.633 1 80.81 267 GLN A N 1
ATOM 2002 C CA . GLN A 1 267 ? -6.461 -1.364 13.148 1 80.81 267 GLN A CA 1
ATOM 2003 C C . GLN A 1 267 ? -5.734 -0.392 12.227 1 80.81 267 GLN A C 1
ATOM 2005 O O . GLN A 1 267 ? -6.168 -0.153 11.094 1 80.81 267 GLN A O 1
ATOM 2010 N N . PRO A 1 268 ? -4.648 0.211 12.805 1 78.56 268 PRO A N 1
ATOM 2011 C CA . PRO A 1 268 ? -3.814 0.979 11.875 1 78.56 268 PRO A CA 1
ATOM 2012 C C . PRO A 1 268 ? -3.318 0.143 10.703 1 78.56 268 PRO A C 1
ATOM 2014 O O . PRO A 1 268 ? -3.133 -1.069 10.836 1 78.56 268 PRO A O 1
ATOM 2017 N N . THR A 1 269 ? -3.193 0.812 9.617 1 81.31 269 THR A N 1
ATOM 2018 C CA . THR A 1 269 ? -2.846 0.123 8.375 1 81.31 269 THR A CA 1
ATOM 2019 C C . THR A 1 269 ? -1.542 -0.654 8.539 1 81.31 269 THR A C 1
ATOM 2021 O O . THR A 1 269 ? -0.53 -0.096 8.969 1 81.31 269 THR A O 1
ATOM 2024 N N . ASN A 1 270 ? -1.639 -1.971 8.25 1 79.5 270 ASN A N 1
ATOM 2025 C CA . ASN A 1 270 ? -0.443 -2.805 8.203 1 79.5 270 ASN A CA 1
ATOM 2026 C C . ASN A 1 270 ? 0.346 -2.584 6.914 1 79.5 270 ASN A C 1
ATOM 2028 O O . ASN A 1 270 ? -0.192 -2.066 5.934 1 79.5 270 ASN A O 1
ATOM 2032 N N . THR A 1 271 ? 1.522 -3.037 6.965 1 81.12 271 THR A N 1
ATOM 2033 C CA . THR A 1 271 ? 2.387 -2.764 5.824 1 81.12 271 THR A CA 1
ATOM 2034 C C . THR A 1 271 ? 2.004 -3.641 4.633 1 81.12 271 THR A C 1
ATOM 2036 O O . THR A 1 271 ? 1.665 -4.812 4.805 1 81.12 271 THR A O 1
ATOM 2039 N N . LEU A 1 272 ? 2.082 -2.99 3.498 1 84.31 272 LEU A N 1
ATOM 2040 C CA . LEU A 1 272 ? 1.896 -3.707 2.24 1 84.31 272 LEU A CA 1
ATOM 2041 C C . LEU A 1 272 ? 3.217 -3.834 1.489 1 84.31 272 LEU A C 1
ATOM 2043 O O . LEU A 1 272 ? 3.24 -4.27 0.336 1 84.31 272 LEU A O 1
ATOM 2047 N N . LEU A 1 273 ? 4.195 -3.459 2.172 1 88.62 273 LEU A N 1
ATOM 2048 C CA . LEU A 1 273 ? 5.547 -3.617 1.643 1 88.62 273 LEU A CA 1
ATOM 2049 C C . LEU A 1 273 ? 6.137 -4.961 2.055 1 88.62 273 LEU A C 1
ATOM 2051 O O . LEU A 1 273 ? 6.23 -5.266 3.246 1 88.62 273 LEU A O 1
ATOM 2055 N N . SER A 1 274 ? 6.547 -5.707 1.044 1 89.44 274 SER A N 1
ATOM 2056 C CA . SER A 1 274 ? 7.199 -6.984 1.314 1 89.44 274 SER A CA 1
ATOM 2057 C C . SER A 1 274 ? 8.695 -6.801 1.563 1 89.44 274 SER A C 1
ATOM 2059 O O . SER A 1 274 ? 9.391 -6.18 0.758 1 89.44 274 SER A O 1
ATOM 2061 N N . THR A 1 275 ? 9.133 -7.324 2.701 1 90.62 275 THR A N 1
ATOM 2062 C CA . THR A 1 275 ? 10.562 -7.316 3.014 1 90.62 275 THR A CA 1
ATOM 2063 C C . THR A 1 275 ? 11.07 -8.734 3.258 1 90.62 275 THR A C 1
ATOM 2065 O O . THR A 1 275 ? 10.492 -9.477 4.062 1 90.62 275 THR A O 1
ATOM 2068 N N . ARG A 1 276 ? 12.055 -9.078 2.49 1 89.75 276 ARG A N 1
ATOM 2069 C CA . ARG A 1 276 ? 12.742 -10.352 2.664 1 89.75 276 ARG A CA 1
ATOM 2070 C C . ARG A 1 276 ? 14.242 -10.133 2.885 1 89.75 276 ARG A C 1
ATOM 2072 O O . ARG A 1 276 ? 14.891 -9.43 2.111 1 89.75 276 ARG A O 1
ATOM 2079 N N . ARG A 1 277 ? 14.727 -10.758 3.936 1 91.06 277 ARG A N 1
ATOM 2080 C CA . ARG A 1 277 ? 16.141 -10.609 4.254 1 91.06 277 ARG A CA 1
ATOM 2081 C C . ARG A 1 277 ? 16.797 -11.961 4.453 1 91.06 277 ARG A C 1
ATOM 2083 O O . ARG A 1 277 ? 16.234 -12.852 5.09 1 91.06 277 ARG A O 1
ATOM 2090 N N . LEU A 1 278 ? 17.953 -12.039 3.871 1 89.88 278 LEU A N 1
ATOM 2091 C CA . LEU A 1 278 ? 18.781 -13.227 4.047 1 89.88 278 LEU A CA 1
ATOM 2092 C C . LEU A 1 278 ? 20.016 -12.906 4.867 1 89.88 278 LEU A C 1
ATOM 2094 O O . LEU A 1 278 ? 20.625 -11.844 4.688 1 89.88 278 LEU A O 1
ATOM 2098 N N . ASP A 1 279 ? 20.359 -13.844 5.738 1 83.31 279 ASP A N 1
ATOM 2099 C CA . ASP A 1 279 ? 21.578 -13.672 6.516 1 83.31 279 ASP A CA 1
ATOM 2100 C C . ASP A 1 279 ? 22.797 -14.219 5.766 1 83.31 279 ASP A C 1
ATOM 2102 O O . ASP A 1 279 ? 22.703 -14.531 4.574 1 83.31 279 ASP A O 1
ATOM 2106 N N . LEU A 1 280 ? 23.891 -14.242 6.477 1 81 280 LEU A N 1
ATOM 2107 C CA . LEU A 1 280 ? 25.156 -14.617 5.867 1 81 280 LEU A CA 1
ATOM 2108 C C . LEU A 1 280 ? 25.141 -16.078 5.445 1 81 280 LEU A C 1
ATOM 2110 O O . LEU A 1 280 ? 25.844 -16.469 4.512 1 81 280 LEU A O 1
ATOM 2114 N N . ALA A 1 281 ? 24.25 -16.844 6.09 1 76.75 281 ALA A N 1
ATOM 2115 C CA . ALA A 1 281 ? 24.141 -18.266 5.77 1 76.75 281 ALA A CA 1
ATOM 2116 C C . ALA A 1 281 ? 23.094 -18.516 4.672 1 76.75 281 ALA A C 1
ATOM 2118 O O . ALA A 1 281 ? 22.938 -19.625 4.188 1 76.75 281 ALA A O 1
ATOM 2119 N N . GLY A 1 282 ? 22.422 -17.438 4.273 1 78.81 282 GLY A N 1
ATOM 2120 C CA . GLY A 1 282 ? 21.391 -17.578 3.262 1 78.81 282 GLY A CA 1
ATOM 2121 C C . GLY A 1 282 ? 20.031 -17.938 3.84 1 78.81 282 GLY A C 1
ATOM 2122 O O . GLY A 1 282 ? 19.125 -18.328 3.104 1 78.81 282 GLY A O 1
ATOM 2123 N N . THR A 1 283 ? 19.938 -17.859 5.113 1 78.25 283 THR A N 1
ATOM 2124 C CA . THR A 1 283 ? 18.672 -18.188 5.777 1 78.25 283 THR A CA 1
ATOM 2125 C C . THR A 1 283 ? 17.797 -16.938 5.902 1 78.25 283 THR A C 1
ATOM 2127 O O . THR A 1 283 ? 18.297 -15.852 6.219 1 78.25 283 THR A O 1
ATOM 2130 N N . PRO A 1 284 ? 16.547 -17.172 5.66 1 77.31 284 PRO A N 1
ATOM 2131 C CA . PRO A 1 284 ? 15.656 -16.031 5.84 1 77.31 284 PRO A CA 1
ATOM 2132 C C . PRO A 1 284 ? 15.539 -15.586 7.301 1 77.31 284 PRO A C 1
ATOM 2134 O O . PRO A 1 284 ? 15.297 -16.422 8.18 1 77.31 284 PRO A O 1
ATOM 2137 N N . VAL A 1 285 ? 15.797 -14.312 7.578 1 74.25 285 VAL A N 1
ATOM 2138 C CA . VAL A 1 285 ? 15.766 -13.781 8.938 1 74.25 285 VAL A CA 1
ATOM 2139 C C . VAL A 1 285 ? 14.492 -12.977 9.148 1 74.25 285 VAL A C 1
ATOM 2141 O O . VAL A 1 285 ? 13.883 -13.031 10.219 1 74.25 285 VAL A O 1
ATOM 2144 N N . THR A 1 286 ? 14.211 -12.172 8.258 1 74 286 THR A N 1
ATOM 2145 C CA . THR A 1 286 ? 13.016 -11.328 8.367 1 74 286 THR A CA 1
ATOM 2146 C C . THR A 1 286 ? 12.117 -11.508 7.148 1 74 286 THR A C 1
ATOM 2148 O O . THR A 1 286 ? 12.602 -11.562 6.016 1 74 286 THR A O 1
ATOM 2151 N N . ALA A 1 287 ? 10.883 -11.789 7.453 1 79.19 287 ALA A N 1
ATOM 2152 C CA . ALA A 1 287 ? 9.844 -11.758 6.426 1 79.19 287 ALA A CA 1
ATOM 2153 C C . ALA A 1 287 ? 8.633 -10.953 6.895 1 79.19 287 ALA A C 1
ATOM 2155 O O . ALA A 1 287 ? 7.891 -11.391 7.773 1 79.19 287 ALA A O 1
ATOM 2156 N N . SER A 1 288 ? 8.633 -9.742 6.324 1 82.31 288 SER A N 1
ATOM 2157 C CA . SER A 1 288 ? 7.516 -8.875 6.668 1 82.31 288 SER A CA 1
ATOM 2158 C C . SER A 1 288 ? 6.699 -8.508 5.434 1 82.31 288 SER A C 1
ATOM 2160 O O . SER A 1 288 ? 7.258 -8.32 4.348 1 82.31 288 SER A O 1
ATOM 2162 N N . GLY A 1 289 ? 5.355 -8.398 5.684 1 82 289 GLY A N 1
ATOM 2163 C CA . GLY A 1 289 ? 4.492 -8.016 4.578 1 82 289 GLY A CA 1
ATOM 2164 C C . GLY A 1 289 ? 4.09 -9.18 3.697 1 82 289 GLY A C 1
ATOM 2165 O O . GLY A 1 289 ? 4.375 -10.336 4.023 1 82 289 GLY A O 1
ATOM 2166 N N . PRO A 1 290 ? 3.426 -8.875 2.621 1 82 290 PRO A N 1
ATOM 2167 C CA . PRO A 1 290 ? 2.998 -9.945 1.719 1 82 290 PRO A CA 1
ATOM 2168 C C . PRO A 1 290 ? 4.172 -10.672 1.068 1 82 290 PRO A C 1
ATOM 2170 O O . PRO A 1 290 ? 5.219 -10.07 0.821 1 82 290 PRO A O 1
ATOM 2173 N N . GLY A 1 291 ? 3.943 -11.93 0.764 1 84.31 291 GLY A N 1
ATOM 2174 C CA . GLY A 1 291 ? 5.008 -12.734 0.186 1 84.31 291 GLY A CA 1
ATOM 2175 C C . GLY A 1 291 ? 4.965 -12.781 -1.329 1 84.31 291 GLY A C 1
ATOM 2176 O O . GLY A 1 291 ? 4.82 -13.852 -1.918 1 84.31 291 GLY A O 1
ATOM 2177 N N . TYR A 1 292 ? 5.344 -11.695 -1.957 1 88.38 292 TYR A N 1
ATOM 2178 C CA . TYR A 1 292 ? 5.266 -11.602 -3.41 1 88.38 292 TYR A CA 1
ATOM 2179 C C . TYR A 1 292 ? 6.41 -12.359 -4.07 1 88.38 292 TYR A C 1
ATOM 2181 O O . TYR A 1 292 ? 6.309 -12.758 -5.23 1 88.38 292 TYR A O 1
ATOM 2189 N N . ILE A 1 293 ? 7.469 -12.438 -3.309 1 89.62 293 ILE A N 1
ATOM 2190 C CA . ILE A 1 293 ? 8.641 -13.07 -3.902 1 89.62 293 ILE A CA 1
ATOM 2191 C C . ILE A 1 293 ? 9.234 -14.086 -2.926 1 89.62 293 ILE A C 1
ATOM 2193 O O . ILE A 1 293 ? 9.109 -13.93 -1.709 1 89.62 293 ILE A O 1
ATOM 2197 N N . LEU A 1 294 ? 9.773 -15.094 -3.502 1 87.56 294 LEU A N 1
ATOM 2198 C CA . LEU A 1 294 ? 10.672 -15.992 -2.785 1 87.56 294 LEU A CA 1
ATOM 2199 C C . LEU A 1 294 ? 12.125 -15.633 -3.059 1 87.56 294 LEU A C 1
ATOM 2201 O O . LEU A 1 294 ? 12.523 -15.484 -4.215 1 87.56 294 LEU A O 1
ATOM 2205 N N . LEU A 1 295 ? 12.844 -15.477 -1.953 1 91.19 295 LEU A N 1
ATOM 2206 C CA . LEU A 1 295 ? 14.242 -15.07 -2.061 1 91.19 295 LEU A CA 1
ATOM 2207 C C . LEU A 1 295 ? 15.172 -16.219 -1.68 1 91.19 295 LEU A C 1
ATOM 2209 O O . LEU A 1 295 ? 15.047 -16.781 -0.595 1 91.19 295 LEU A O 1
ATOM 2213 N N . THR A 1 296 ? 16.031 -16.5 -2.643 1 89.12 296 THR A N 1
ATOM 2214 C CA . THR A 1 296 ? 17.094 -17.469 -2.387 1 89.12 296 THR A CA 1
ATOM 2215 C C . THR A 1 296 ? 18.422 -16.984 -2.955 1 89.12 296 THR A C 1
ATOM 2217 O O . THR A 1 296 ? 18.453 -16.062 -3.785 1 89.12 296 THR A O 1
ATOM 2220 N N . ARG A 1 297 ? 19.531 -17.531 -2.385 1 91.75 297 ARG A N 1
ATOM 2221 C CA . ARG A 1 297 ? 20.828 -17.141 -2.928 1 91.75 297 ARG A CA 1
ATOM 2222 C C . ARG A 1 297 ? 21.812 -18.297 -2.889 1 91.75 297 ARG A C 1
ATOM 2224 O O . ARG A 1 297 ? 21.688 -19.188 -2.047 1 91.75 297 ARG A O 1
ATOM 2231 N N . THR A 1 298 ? 22.672 -18.344 -3.863 1 91 298 THR A N 1
ATOM 2232 C CA . THR A 1 298 ? 23.953 -19.031 -3.828 1 91 298 THR A CA 1
ATOM 2233 C C . THR A 1 298 ? 25.109 -18.016 -3.773 1 91 298 THR A C 1
ATOM 2235 O O . THR A 1 298 ? 24.875 -16.812 -3.846 1 91 298 THR A O 1
ATOM 2238 N N . PRO A 1 299 ? 26.312 -18.453 -3.572 1 91.38 299 PRO A N 1
ATOM 2239 C CA . PRO A 1 299 ? 27.406 -17.484 -3.561 1 91.38 299 PRO A CA 1
ATOM 2240 C C . PRO A 1 299 ? 27.562 -16.766 -4.891 1 91.38 299 PRO A C 1
ATOM 2242 O O . PRO A 1 299 ? 28.219 -15.719 -4.953 1 91.38 299 PRO A O 1
ATOM 2245 N N . THR A 1 300 ? 26.844 -17.312 -5.887 1 94.44 300 THR A N 1
ATOM 2246 C CA . THR A 1 300 ? 27.094 -16.688 -7.184 1 94.44 300 THR A CA 1
ATOM 2247 C C . THR A 1 300 ? 25.797 -16.172 -7.797 1 94.44 300 THR A C 1
ATOM 2249 O O . THR A 1 300 ? 25.828 -15.398 -8.758 1 94.44 300 THR A O 1
ATOM 2252 N N . VAL A 1 301 ? 24.672 -16.609 -7.293 1 95.12 301 VAL A N 1
ATOM 2253 C CA . VAL A 1 301 ? 23.422 -16.203 -7.938 1 95.12 301 VAL A CA 1
ATOM 2254 C C . VAL A 1 301 ? 22.391 -15.82 -6.879 1 95.12 301 VAL A C 1
ATOM 2256 O O . VAL A 1 301 ? 22.156 -16.578 -5.938 1 95.12 301 VAL A O 1
ATOM 2259 N N . LEU A 1 302 ? 21.875 -14.609 -7.008 1 94.81 302 LEU A N 1
ATOM 2260 C CA . LEU A 1 302 ? 20.703 -14.18 -6.258 1 94.81 302 LEU A CA 1
ATOM 2261 C C . LEU A 1 302 ? 19.422 -14.406 -7.07 1 94.81 302 LEU A C 1
ATOM 2263 O O . LEU A 1 302 ? 19.312 -13.922 -8.195 1 94.81 302 LEU A O 1
ATOM 2267 N N . THR A 1 303 ? 18.484 -15.156 -6.43 1 93.88 303 THR A N 1
ATOM 2268 C CA . THR A 1 303 ? 17.281 -15.523 -7.172 1 93.88 303 THR A CA 1
ATOM 2269 C C . THR A 1 303 ? 16.031 -14.984 -6.484 1 93.88 303 THR A C 1
ATOM 2271 O O . THR A 1 303 ? 15.82 -15.219 -5.293 1 93.88 303 THR A O 1
ATOM 2274 N N . MET A 1 304 ? 15.266 -14.266 -7.27 1 93.5 304 MET A N 1
ATOM 2275 C CA . MET A 1 304 ? 13.953 -13.789 -6.84 1 93.5 304 MET A CA 1
ATOM 2276 C C . MET A 1 304 ? 12.844 -14.422 -7.676 1 93.5 304 MET A C 1
ATOM 2278 O O . MET A 1 304 ? 12.711 -14.117 -8.867 1 93.5 304 MET A O 1
ATOM 2282 N N . THR A 1 305 ? 12.039 -15.25 -7.016 1 91.88 305 THR A N 1
ATOM 2283 C CA . THR A 1 305 ? 10.945 -15.922 -7.699 1 91.88 305 THR A CA 1
ATOM 2284 C C . THR A 1 305 ? 9.602 -15.281 -7.344 1 91.88 305 THR A C 1
ATOM 2286 O O . THR A 1 305 ? 9.219 -15.242 -6.172 1 91.88 305 THR A O 1
ATOM 2289 N N . PHE A 1 306 ? 8.938 -14.852 -8.383 1 90.25 306 PHE A N 1
ATOM 2290 C CA . PHE A 1 306 ? 7.641 -14.219 -8.141 1 90.25 306 PHE A CA 1
ATOM 2291 C C . PHE A 1 306 ? 6.59 -15.273 -7.801 1 90.25 306 PHE A C 1
ATOM 2293 O O . PHE A 1 306 ? 6.562 -16.344 -8.398 1 90.25 306 PHE A O 1
ATOM 2300 N N . ARG A 1 307 ? 5.715 -14.883 -6.914 1 87.5 307 ARG A N 1
ATOM 2301 C CA . ARG A 1 307 ? 4.645 -15.773 -6.477 1 87.5 307 ARG A CA 1
ATOM 2302 C C . ARG A 1 307 ? 3.281 -15.25 -6.93 1 87.5 307 ARG A C 1
ATOM 2304 O O . ARG A 1 307 ? 2.254 -15.875 -6.652 1 87.5 307 ARG A O 1
ATOM 2311 N N . ALA A 1 308 ? 3.311 -14.156 -7.574 1 84 308 ALA A N 1
ATOM 2312 C CA . ALA A 1 308 ? 2.076 -13.547 -8.062 1 84 308 ALA A CA 1
ATOM 2313 C C . ALA A 1 308 ? 2.309 -12.805 -9.375 1 84 308 ALA A C 1
ATOM 2315 O O . ALA A 1 308 ? 3.439 -12.422 -9.688 1 84 308 ALA A O 1
ATOM 2316 N N . THR A 1 309 ? 1.217 -12.688 -10.078 1 84.56 309 THR A N 1
ATOM 2317 C CA . THR A 1 309 ? 1.284 -11.898 -11.305 1 84.56 309 THR A CA 1
ATOM 2318 C C . THR A 1 309 ? 0.885 -10.453 -11.039 1 84.56 309 THR A C 1
ATOM 2320 O O . THR A 1 309 ? 0.261 -10.148 -10.023 1 84.56 309 THR A O 1
ATOM 2323 N N . GLY A 1 310 ? 1.36 -9.609 -12.008 1 86.19 310 GLY A N 1
ATOM 2324 C CA . GLY A 1 310 ? 1.108 -8.188 -11.875 1 86.19 310 GLY A CA 1
ATOM 2325 C C . GLY A 1 310 ? 2.354 -7.34 -12.062 1 86.19 310 GLY A C 1
ATOM 2326 O O . GLY A 1 310 ? 3.369 -7.824 -12.562 1 86.19 310 GLY A O 1
ATOM 2327 N N . THR A 1 311 ? 2.145 -6.074 -11.758 1 90.94 311 THR A N 1
ATOM 2328 C CA . THR A 1 311 ? 3.273 -5.152 -11.836 1 90.94 311 THR A CA 1
ATOM 2329 C C . THR A 1 311 ? 3.842 -4.879 -10.445 1 90.94 311 THR A C 1
ATOM 2331 O O . THR A 1 311 ? 3.092 -4.605 -9.508 1 90.94 311 THR A O 1
ATOM 2334 N N . PHE A 1 312 ? 5.148 -5.016 -10.352 1 94.5 312 PHE A N 1
ATOM 2335 C CA . PHE A 1 312 ? 5.828 -4.871 -9.07 1 94.5 312 PHE A CA 1
ATOM 2336 C C . PHE A 1 312 ? 7.027 -3.938 -9.195 1 94.5 312 PHE A C 1
ATOM 2338 O O . PHE A 1 312 ? 7.59 -3.787 -10.281 1 94.5 312 PHE A O 1
ATOM 2345 N N . VAL A 1 313 ? 7.293 -3.266 -8.117 1 95.25 313 VAL A N 1
ATOM 2346 C CA . VAL A 1 313 ? 8.594 -2.621 -7.945 1 95.25 313 VAL A CA 1
ATOM 2347 C C . VAL A 1 313 ? 9.406 -3.373 -6.895 1 95.25 313 VAL A C 1
ATOM 2349 O O . VAL A 1 313 ? 8.969 -3.531 -5.754 1 95.25 313 VAL A O 1
ATOM 2352 N N . ILE A 1 314 ? 10.5 -3.889 -7.336 1 96.69 314 ILE A N 1
ATOM 2353 C CA . ILE A 1 314 ? 11.414 -4.605 -6.457 1 96.69 314 ILE A CA 1
ATOM 2354 C C . ILE A 1 314 ? 12.695 -3.791 -6.273 1 96.69 314 ILE A C 1
ATOM 2356 O O . ILE A 1 314 ? 13.266 -3.291 -7.246 1 96.69 314 ILE A O 1
ATOM 2360 N N . SER A 1 315 ? 13.039 -3.611 -5.07 1 96.81 315 SER A N 1
ATOM 2361 C CA . SER A 1 315 ? 14.281 -2.914 -4.75 1 96.81 315 SER A CA 1
ATOM 2362 C C . SER A 1 315 ? 15.023 -3.609 -3.615 1 96.81 315 SER A C 1
ATOM 2364 O O . SER A 1 315 ? 14.406 -4.246 -2.758 1 96.81 315 SER A O 1
ATOM 2366 N N . GLY A 1 316 ? 16.344 -3.549 -3.68 1 95.62 316 GLY A N 1
ATOM 2367 C CA . GLY A 1 316 ? 17.125 -4.18 -2.629 1 95.62 316 GLY A CA 1
ATOM 2368 C C . GLY A 1 316 ? 18.625 -4.039 -2.836 1 95.62 316 GLY A C 1
ATOM 2369 O O . GLY A 1 316 ? 19.062 -3.383 -3.779 1 95.62 316 GLY A O 1
ATOM 2370 N N . ALA A 1 317 ? 19.266 -4.535 -1.854 1 95.5 317 ALA A N 1
ATOM 2371 C CA . ALA A 1 317 ? 20.734 -4.535 -1.868 1 95.5 317 ALA A CA 1
ATOM 2372 C C . ALA A 1 317 ? 21.281 -5.875 -1.391 1 95.5 317 ALA A C 1
ATOM 2374 O O . ALA A 1 317 ? 20.625 -6.594 -0.639 1 95.5 317 ALA A O 1
ATOM 2375 N N . TYR A 1 318 ? 22.438 -6.211 -1.924 1 94.12 318 TYR A N 1
ATOM 2376 C CA . TYR A 1 318 ? 23.141 -7.414 -1.494 1 94.12 318 TYR A CA 1
ATOM 2377 C C . TYR A 1 318 ? 24.641 -7.215 -1.547 1 94.12 318 TYR A C 1
ATOM 2379 O O . TYR A 1 318 ? 25.141 -6.352 -2.273 1 94.12 318 TYR A O 1
ATOM 2387 N N . ARG A 1 319 ? 25.328 -7.926 -0.756 1 93.31 319 ARG A N 1
ATOM 2388 C CA . ARG A 1 319 ? 26.781 -7.879 -0.765 1 93.31 319 ARG A CA 1
ATOM 2389 C C . ARG A 1 319 ? 27.359 -8.766 -1.866 1 93.31 319 ARG A C 1
ATOM 2391 O O . ARG A 1 319 ? 26.875 -9.891 -2.072 1 93.31 319 ARG A O 1
ATOM 2398 N N . CYS A 1 320 ? 28.25 -8.133 -2.535 1 91.5 320 CYS A N 1
ATOM 2399 C CA . CYS A 1 320 ? 28.906 -8.883 -3.6 1 91.5 320 CYS A CA 1
ATOM 2400 C C . CYS A 1 320 ? 30.328 -8.359 -3.838 1 91.5 320 CYS A C 1
ATOM 2402 O O . CYS A 1 320 ? 30.719 -7.34 -3.27 1 91.5 320 CYS A O 1
ATOM 2404 N N . LEU A 1 321 ? 31.062 -9.125 -4.703 1 91.81 321 LEU A N 1
ATOM 2405 C CA . LEU A 1 321 ? 32.469 -8.781 -4.887 1 91.81 321 LEU A CA 1
ATOM 2406 C C . LEU A 1 321 ? 32.75 -8.328 -6.316 1 91.81 321 LEU A C 1
ATOM 2408 O O . LEU A 1 321 ? 33.75 -7.672 -6.59 1 91.81 321 LEU A O 1
ATOM 2412 N N . THR A 1 322 ? 31.875 -8.711 -7.242 1 91.81 322 THR A N 1
ATOM 2413 C CA . THR A 1 322 ? 32.062 -8.336 -8.633 1 91.81 322 THR A CA 1
ATOM 2414 C C . THR A 1 322 ? 30.812 -7.695 -9.211 1 91.81 322 THR A C 1
ATOM 2416 O O . THR A 1 322 ? 29.812 -7.559 -8.508 1 91.81 322 THR A O 1
ATOM 2419 N N . SER A 1 323 ? 30.906 -7.215 -10.469 1 90.94 323 SER A N 1
ATOM 2420 C CA . SER A 1 323 ? 29.75 -6.586 -11.117 1 90.94 323 SER A CA 1
ATOM 2421 C C . SER A 1 323 ? 28.625 -7.582 -11.32 1 90.94 323 SER A C 1
ATOM 2423 O O . SER A 1 323 ? 28.844 -8.789 -11.422 1 90.94 323 SER A O 1
ATOM 2425 N N . THR A 1 324 ? 27.469 -7.055 -11.352 1 91.62 324 THR A N 1
ATOM 2426 C CA . THR A 1 324 ? 26.297 -7.918 -11.406 1 91.62 324 THR A CA 1
ATOM 2427 C C . THR A 1 324 ? 25.734 -7.973 -12.828 1 91.62 324 THR A C 1
ATOM 2429 O O . THR A 1 324 ? 25.828 -6.996 -13.578 1 91.62 324 THR A O 1
ATOM 2432 N N . VAL A 1 325 ? 25.219 -9.18 -13.203 1 94.25 325 VAL A N 1
ATOM 2433 C CA . VAL A 1 325 ? 24.531 -9.391 -14.469 1 94.25 325 VAL A CA 1
ATOM 2434 C C . VAL A 1 325 ? 23.078 -9.789 -14.211 1 94.25 325 VAL A C 1
ATOM 2436 O O . VAL A 1 325 ? 22.812 -10.734 -13.469 1 94.25 325 VAL A O 1
ATOM 2439 N N . LEU A 1 326 ? 22.203 -9.062 -14.891 1 95.06 326 LEU A N 1
ATOM 2440 C CA . LEU A 1 326 ? 20.781 -9.312 -14.734 1 95.06 326 LEU A CA 1
ATOM 2441 C C . LEU A 1 326 ? 20.328 -10.469 -15.617 1 95.06 326 LEU A C 1
ATOM 2443 O O . LEU A 1 326 ? 20.703 -10.547 -16.781 1 95.06 326 LEU A O 1
ATOM 2447 N N . GLY A 1 327 ? 19.594 -11.398 -14.977 1 95.81 327 GLY A N 1
ATOM 2448 C CA . GLY A 1 327 ? 18.938 -12.477 -15.695 1 95.81 327 GLY A CA 1
ATOM 2449 C C . GLY A 1 327 ? 17.422 -12.469 -15.531 1 95.81 327 GLY A C 1
ATOM 2450 O O . GLY A 1 327 ? 16.922 -12.18 -14.438 1 95.81 327 GLY A O 1
ATOM 2451 N N . LEU A 1 328 ? 16.719 -12.711 -16.625 1 94.44 328 LEU A N 1
ATOM 2452 C CA . LEU A 1 328 ? 15.258 -12.797 -16.625 1 94.44 328 LEU A CA 1
ATOM 2453 C C . LEU A 1 328 ? 14.789 -14.125 -17.203 1 94.44 328 LEU A C 1
ATOM 2455 O O . LEU A 1 328 ? 15.258 -14.555 -18.25 1 94.44 328 LEU A O 1
ATOM 2459 N N . THR A 1 329 ? 13.93 -14.773 -16.438 1 91.56 329 THR A N 1
ATOM 2460 C CA . THR A 1 329 ? 13.297 -15.992 -16.922 1 91.56 329 THR A CA 1
ATOM 2461 C C . THR A 1 329 ? 11.781 -15.945 -16.719 1 91.56 329 THR A C 1
ATOM 2463 O O . THR A 1 329 ? 11.312 -15.422 -15.695 1 91.56 329 THR A O 1
ATOM 2466 N N . GLY A 1 330 ? 11.023 -16.484 -17.656 1 86.5 330 GLY A N 1
ATOM 2467 C CA . GLY A 1 330 ? 9.578 -16.516 -17.562 1 86.5 330 GLY A CA 1
ATOM 2468 C C . GLY A 1 330 ? 8.906 -15.312 -18.188 1 86.5 330 GLY A C 1
ATOM 2469 O O . GLY A 1 330 ? 9.406 -14.75 -19.156 1 86.5 330 GLY A O 1
ATOM 2470 N N . GLY A 1 331 ? 7.695 -14.969 -17.734 1 83.38 331 GLY A N 1
ATOM 2471 C CA . GLY A 1 331 ? 6.906 -13.883 -18.281 1 83.38 331 GLY A CA 1
ATOM 2472 C C . GLY A 1 331 ? 7.141 -12.562 -17.578 1 83.38 331 GLY A C 1
ATOM 2473 O O . GLY A 1 331 ? 6.191 -11.82 -17.312 1 83.38 331 GLY A O 1
ATOM 2474 N N . VAL A 1 332 ? 8.445 -12.273 -17.234 1 91.44 332 VAL A N 1
ATOM 2475 C CA . VAL A 1 332 ? 8.766 -11.016 -16.578 1 91.44 332 VAL A CA 1
ATOM 2476 C C . VAL A 1 332 ? 9.258 -10 -17.609 1 91.44 332 VAL A C 1
ATOM 2478 O O . VAL A 1 332 ? 10.188 -10.289 -18.375 1 91.44 332 VAL A O 1
ATOM 2481 N N . ASN A 1 333 ? 8.594 -8.859 -17.656 1 91.5 333 ASN A N 1
ATOM 2482 C CA . ASN A 1 333 ? 9.008 -7.719 -18.469 1 91.5 333 ASN A CA 1
ATOM 2483 C C . ASN A 1 333 ? 9.461 -6.547 -17.609 1 91.5 333 ASN A C 1
ATOM 2485 O O . ASN A 1 333 ? 8.719 -6.078 -16.734 1 91.5 333 ASN A O 1
ATOM 2489 N N . VAL A 1 334 ? 10.656 -6.07 -17.922 1 95.62 334 VAL A N 1
ATOM 2490 C CA . VAL A 1 334 ? 11.195 -4.945 -17.156 1 95.62 334 VAL A CA 1
ATOM 2491 C C . VAL A 1 334 ? 10.758 -3.631 -17.812 1 95.62 334 VAL A C 1
ATOM 2493 O O . VAL A 1 334 ? 11.086 -3.365 -18.969 1 95.62 334 VAL A O 1
ATOM 2496 N N . ASN A 1 335 ? 10.086 -2.859 -17.094 1 92.44 335 ASN A N 1
ATOM 2497 C CA . ASN A 1 335 ? 9.656 -1.544 -17.562 1 92.44 335 ASN A CA 1
ATOM 2498 C C . ASN A 1 335 ? 10.742 -0.491 -17.359 1 92.44 335 ASN A C 1
ATOM 2500 O O . ASN A 1 335 ? 10.953 0.365 -18.219 1 92.44 335 ASN A O 1
ATOM 2504 N N . SER A 1 336 ? 11.336 -0.473 -16.25 1 94 336 SER A N 1
ATOM 2505 C CA . SER A 1 336 ? 12.438 0.404 -15.891 1 94 336 SER A CA 1
ATOM 2506 C C . SER A 1 336 ? 13.367 -0.266 -14.883 1 94 336 SER A C 1
ATOM 2508 O O . SER A 1 336 ? 12.945 -1.127 -14.117 1 94 336 SER A O 1
ATOM 2510 N N . ILE A 1 337 ? 14.625 0.127 -14.945 1 95.31 337 ILE A N 1
ATOM 2511 C CA . ILE A 1 337 ? 15.609 -0.503 -14.07 1 95.31 337 ILE A CA 1
ATOM 2512 C C . ILE A 1 337 ? 16.734 0.484 -13.758 1 95.31 337 ILE A C 1
ATOM 2514 O O . ILE A 1 337 ? 17.094 1.311 -14.602 1 95.31 337 ILE A O 1
ATOM 2518 N N . THR A 1 338 ? 17.219 0.45 -12.547 1 94.88 338 THR A N 1
ATOM 2519 C CA . THR A 1 338 ? 18.438 1.113 -12.109 1 94.88 338 THR A CA 1
ATOM 2520 C C . THR A 1 338 ? 19.266 0.184 -11.227 1 94.88 338 THR A C 1
ATOM 2522 O O . THR A 1 338 ? 18.75 -0.401 -10.273 1 94.88 338 THR A O 1
ATOM 2525 N N . VAL A 1 339 ? 20.516 0.029 -11.609 1 94.75 339 VAL A N 1
ATOM 2526 C CA . VAL A 1 339 ? 21.438 -0.787 -10.828 1 94.75 339 VAL A CA 1
ATOM 2527 C C . VAL A 1 339 ? 22.625 0.06 -10.383 1 94.75 339 VAL A C 1
ATOM 2529 O O . VAL A 1 339 ? 23.188 0.816 -11.172 1 94.75 339 VAL A O 1
ATOM 2532 N N . VAL A 1 340 ? 22.906 0.009 -9.133 1 93.19 340 VAL A N 1
ATOM 2533 C CA . VAL A 1 340 ? 24.094 0.647 -8.562 1 93.19 340 VAL A CA 1
ATOM 2534 C C . VAL A 1 340 ? 25.047 -0.417 -8.016 1 93.19 340 VAL A C 1
ATOM 2536 O O . VAL A 1 340 ? 24.75 -1.064 -7.012 1 93.19 340 VAL A O 1
ATOM 2539 N N . ASP A 1 341 ? 26.234 -0.499 -8.664 1 92.62 341 ASP A N 1
ATOM 2540 C CA . ASP A 1 341 ? 27.188 -1.544 -8.336 1 92.62 341 ASP A CA 1
ATOM 2541 C C . ASP A 1 341 ? 28.453 -0.95 -7.715 1 92.62 341 ASP A C 1
ATOM 2543 O O . ASP A 1 341 ? 29.281 -0.358 -8.422 1 92.62 341 ASP A O 1
ATOM 2547 N N . ASN A 1 342 ? 28.5 -1.083 -6.441 1 91.5 342 ASN A N 1
ATOM 2548 C CA . ASN A 1 342 ? 29.781 -0.815 -5.781 1 91.5 342 ASN A CA 1
ATOM 2549 C C . ASN A 1 342 ? 30.641 -2.072 -5.691 1 91.5 342 ASN A C 1
ATOM 2551 O O . ASN A 1 342 ? 30.625 -2.764 -4.672 1 91.5 342 ASN A O 1
ATOM 2555 N N . VAL A 1 343 ? 31.469 -2.209 -6.656 1 88.94 343 VAL A N 1
ATOM 2556 C CA . VAL A 1 343 ? 32.219 -3.451 -6.824 1 88.94 343 VAL A CA 1
ATOM 2557 C C . VAL A 1 343 ? 33.125 -3.682 -5.609 1 88.94 343 VAL A C 1
ATOM 2559 O O . VAL A 1 343 ? 33.812 -2.77 -5.16 1 88.94 343 VAL A O 1
ATOM 2562 N N . GLY A 1 344 ? 32.969 -4.863 -5.102 1 89.69 344 GLY A N 1
ATOM 2563 C CA . GLY A 1 344 ? 33.812 -5.258 -3.979 1 89.69 344 GLY A CA 1
ATOM 2564 C C . GLY A 1 344 ? 33.094 -5.141 -2.639 1 89.69 344 GLY A C 1
ATOM 2565 O O . GLY A 1 344 ? 33.594 -5.648 -1.629 1 89.69 344 GLY A O 1
ATOM 2566 N N . THR A 1 345 ? 31.922 -4.477 -2.654 1 90.44 345 THR A N 1
ATOM 2567 C CA . THR A 1 345 ? 31.25 -4.273 -1.373 1 90.44 345 THR A CA 1
ATOM 2568 C C . THR A 1 345 ? 29.797 -4.699 -1.448 1 90.44 345 THR A C 1
ATOM 2570 O O . THR A 1 345 ? 29.359 -5.602 -0.727 1 90.44 345 THR A O 1
ATOM 2573 N N . SER A 1 346 ? 29.078 -3.986 -2.26 1 92.81 346 SER A N 1
ATOM 2574 C CA . SER A 1 346 ? 27.641 -4.258 -2.34 1 92.81 346 SER A CA 1
ATOM 2575 C C . SER A 1 346 ? 27.047 -3.703 -3.629 1 92.81 346 SER A C 1
ATOM 2577 O O . SER A 1 346 ? 27.641 -2.832 -4.27 1 92.81 346 SER A O 1
ATOM 2579 N N . SER A 1 347 ? 25.969 -4.309 -4.012 1 94.5 347 SER A N 1
ATOM 2580 C CA . SER A 1 347 ? 25.188 -3.834 -5.145 1 94.5 347 SER A CA 1
ATOM 2581 C C . SER A 1 347 ? 23.734 -3.594 -4.75 1 94.5 347 SER A C 1
ATOM 2583 O O . SER A 1 347 ? 23.219 -4.242 -3.838 1 94.5 347 SER A O 1
ATOM 2585 N N . SER A 1 348 ? 23.172 -2.611 -5.34 1 95.5 348 SER A N 1
ATOM 2586 C CA . SER A 1 348 ? 21.766 -2.316 -5.152 1 95.5 348 SER A CA 1
ATOM 2587 C C . SER A 1 348 ? 21.031 -2.205 -6.492 1 95.5 348 SER A C 1
ATOM 2589 O O . SER A 1 348 ? 21.672 -2.012 -7.531 1 95.5 348 SER A O 1
ATOM 2591 N N . PHE A 1 349 ? 19.734 -2.471 -6.414 1 96.06 349 PHE A N 1
ATOM 2592 C CA . PHE A 1 349 ? 18.969 -2.416 -7.648 1 96.06 349 PHE A CA 1
ATOM 2593 C C . PHE A 1 349 ? 17.547 -1.93 -7.375 1 96.06 349 PHE A C 1
ATOM 2595 O O . PHE A 1 349 ? 17.047 -2.057 -6.258 1 96.06 349 PHE A O 1
ATOM 2602 N N . PHE A 1 350 ? 16.953 -1.335 -8.383 1 96 350 PHE A N 1
ATOM 2603 C CA . PHE A 1 350 ? 15.547 -0.95 -8.484 1 96 350 PHE A CA 1
ATOM 2604 C C . PHE A 1 350 ? 14.953 -1.414 -9.812 1 96 350 PHE A C 1
ATOM 2606 O O . PHE A 1 350 ? 15.453 -1.064 -10.875 1 96 350 PHE A O 1
ATOM 2613 N N . ILE A 1 351 ? 13.875 -2.193 -9.703 1 96.94 351 ILE A N 1
ATOM 2614 C CA . ILE A 1 351 ? 13.289 -2.732 -10.93 1 96.94 351 ILE A CA 1
ATOM 2615 C C . ILE A 1 351 ? 11.773 -2.57 -10.891 1 96.94 351 ILE A C 1
ATOM 2617 O O . ILE A 1 351 ? 11.125 -2.951 -9.906 1 96.94 351 ILE A O 1
ATOM 2621 N N . ASN A 1 352 ? 11.266 -1.922 -11.852 1 95.81 352 ASN A N 1
ATOM 2622 C CA . ASN A 1 352 ? 9.836 -1.998 -12.156 1 95.81 352 ASN A CA 1
ATOM 2623 C C . ASN A 1 352 ? 9.555 -3.02 -13.25 1 95.81 352 ASN A C 1
ATOM 2625 O O . ASN A 1 352 ? 10.047 -2.885 -14.375 1 95.81 352 ASN A O 1
ATOM 2629 N N . CYS A 1 353 ? 8.781 -4.031 -12.844 1 95.31 353 CYS A N 1
ATOM 2630 C CA . CYS A 1 353 ? 8.547 -5.098 -13.812 1 95.31 353 CYS A CA 1
ATOM 2631 C C . CYS A 1 353 ? 7.086 -5.539 -13.789 1 95.31 353 CYS A C 1
ATOM 2633 O O . CYS A 1 353 ? 6.371 -5.289 -12.82 1 95.31 353 CYS A O 1
ATOM 2635 N N . THR A 1 354 ? 6.699 -6.082 -14.898 1 91.56 354 THR A N 1
ATOM 2636 C CA . THR A 1 354 ? 5.379 -6.691 -15.031 1 91.56 354 THR A CA 1
ATOM 2637 C C . THR A 1 354 ? 5.5 -8.195 -15.25 1 91.56 354 THR A C 1
ATOM 2639 O O . THR A 1 354 ? 6.195 -8.641 -16.172 1 91.56 354 THR A O 1
ATOM 2642 N N . VAL A 1 355 ? 4.867 -8.984 -14.336 1 90 355 VAL A N 1
ATOM 2643 C CA . VAL A 1 355 ? 4.855 -10.438 -14.406 1 90 355 VAL A CA 1
ATOM 2644 C C . VAL A 1 355 ? 3.535 -10.914 -15.008 1 90 355 VAL A C 1
ATOM 2646 O O . VAL A 1 355 ? 2.465 -10.688 -14.445 1 90 355 VAL A O 1
ATOM 2649 N N . SER A 1 356 ? 3.57 -11.68 -16.109 1 82.19 356 SER A N 1
ATOM 2650 C CA . SER A 1 356 ? 2.355 -12.07 -16.828 1 82.19 356 SER A CA 1
ATOM 2651 C C . SER A 1 356 ? 1.969 -13.516 -16.516 1 82.19 356 SER A C 1
ATOM 2653 O O . SER A 1 356 ? 0.795 -13.883 -16.609 1 82.19 356 SER A O 1
ATOM 2655 N N . ASN A 1 357 ? 2.941 -14.32 -16.25 1 79.88 357 ASN A N 1
ATOM 2656 C CA . ASN A 1 357 ? 2.686 -15.719 -15.93 1 79.88 357 ASN A CA 1
ATOM 2657 C C . ASN A 1 357 ? 3.697 -16.266 -14.922 1 79.88 357 ASN A C 1
ATOM 2659 O O . ASN A 1 357 ? 4.715 -15.617 -14.648 1 79.88 357 ASN A O 1
ATOM 2663 N N . LEU A 1 358 ? 3.242 -17.391 -14.359 1 82.12 358 LEU A N 1
ATOM 2664 C CA . LEU A 1 358 ? 4.129 -18.047 -13.406 1 82.12 358 LEU A CA 1
ATOM 2665 C C . LEU A 1 358 ? 4.57 -19.422 -13.93 1 82.12 358 LEU A C 1
ATOM 2667 O O . LEU A 1 358 ? 3.828 -20.078 -14.656 1 82.12 358 LEU A O 1
ATOM 2671 N N . PRO A 1 359 ? 5.871 -19.734 -13.648 1 84 359 PRO A N 1
ATOM 2672 C CA . PRO A 1 359 ? 6.871 -19.094 -12.789 1 84 359 PRO A CA 1
ATOM 2673 C C . PRO A 1 359 ? 7.656 -18 -13.516 1 84 359 PRO A C 1
ATOM 2675 O O . PRO A 1 359 ? 7.906 -18.109 -14.719 1 84 359 PRO A O 1
ATOM 2678 N N . SER A 1 360 ? 7.996 -16.953 -12.867 1 87.88 360 SER A N 1
ATOM 2679 C CA . SER A 1 360 ? 8.859 -15.875 -13.336 1 87.88 360 SER A CA 1
ATOM 2680 C C . SER A 1 360 ? 9.938 -15.547 -12.312 1 87.88 360 SER A C 1
ATOM 2682 O O . SER A 1 360 ? 9.664 -15.484 -11.109 1 87.88 360 SER A O 1
ATOM 2684 N N . VAL A 1 361 ? 11.156 -15.406 -12.844 1 93.88 361 VAL A N 1
ATOM 2685 C CA . VAL A 1 361 ? 12.297 -15.266 -11.938 1 93.88 361 VAL A CA 1
ATOM 2686 C C . VAL A 1 361 ? 13.203 -14.141 -12.43 1 93.88 361 VAL A C 1
ATOM 2688 O O . VAL A 1 361 ? 13.438 -13.992 -13.633 1 93.88 361 VAL A O 1
ATOM 2691 N N . ILE A 1 362 ? 13.664 -13.344 -11.5 1 95.88 362 ILE A N 1
ATOM 2692 C CA . ILE A 1 362 ? 14.758 -12.398 -11.719 1 95.88 362 ILE A CA 1
ATOM 2693 C C . ILE A 1 362 ? 16 -12.875 -10.969 1 95.88 362 ILE A C 1
ATOM 2695 O O . ILE A 1 362 ? 15.922 -13.227 -9.789 1 95.88 362 ILE A O 1
ATOM 2699 N N . THR A 1 363 ? 17.094 -12.867 -11.703 1 96.44 363 THR A N 1
ATOM 2700 C CA . THR A 1 363 ? 18.344 -13.289 -11.062 1 96.44 363 THR A CA 1
ATOM 2701 C C . THR A 1 363 ? 19.422 -12.234 -11.25 1 96.44 363 THR A C 1
ATOM 2703 O O . THR A 1 363 ? 19.391 -11.469 -12.219 1 96.44 363 THR A O 1
ATOM 2706 N N . PHE A 1 364 ? 20.266 -12.148 -10.312 1 96 364 PHE A N 1
ATOM 2707 C CA . PHE A 1 364 ? 21.531 -11.43 -10.43 1 96 364 PHE A CA 1
ATOM 2708 C C . PHE A 1 364 ? 22.719 -12.375 -10.242 1 96 364 PHE A C 1
ATOM 2710 O O . PHE A 1 364 ? 22.828 -13.039 -9.211 1 96 364 PHE A O 1
ATOM 2717 N N . THR A 1 365 ? 23.531 -12.414 -11.281 1 95.94 365 THR A N 1
ATOM 2718 C CA . THR A 1 365 ? 24.719 -13.266 -11.227 1 95.94 365 THR A CA 1
ATOM 2719 C C . THR A 1 365 ? 25.969 -12.438 -10.906 1 95.94 365 THR A C 1
ATOM 2721 O O . THR A 1 365 ? 26.234 -11.43 -11.555 1 95.94 365 THR A O 1
ATOM 2724 N N . THR A 1 366 ? 26.656 -12.766 -9.891 1 94.69 366 THR A N 1
ATOM 2725 C CA . THR A 1 366 ? 27.891 -12.156 -9.414 1 94.69 366 THR A CA 1
ATOM 2726 C C . THR A 1 366 ? 28.688 -13.141 -8.57 1 94.69 366 THR A C 1
ATOM 2728 O O . THR A 1 366 ? 28.484 -14.352 -8.656 1 94.69 366 THR A O 1
ATOM 2731 N N . THR A 1 367 ? 29.766 -12.609 -7.891 1 93.25 367 THR A N 1
ATOM 2732 C CA . THR A 1 367 ? 30.531 -13.484 -7.008 1 93.25 367 THR A CA 1
ATOM 2733 C C . THR A 1 367 ? 30.484 -12.977 -5.57 1 93.25 367 THR A C 1
ATOM 2735 O O . THR A 1 367 ? 30.281 -11.781 -5.34 1 93.25 367 THR A O 1
ATOM 2738 N N . GLY A 1 368 ? 30.469 -13.938 -4.621 1 91.62 368 GLY A N 1
ATOM 2739 C CA . GLY A 1 368 ? 30.625 -13.609 -3.215 1 91.62 368 GLY A CA 1
ATOM 2740 C C . GLY A 1 368 ? 29.359 -13.047 -2.592 1 91.62 368 GLY A C 1
ATOM 2741 O O . GLY A 1 368 ? 29.422 -12.117 -1.78 1 91.62 368 GLY A O 1
ATOM 2742 N N . ILE A 1 369 ? 28.234 -13.57 -2.973 1 91.94 369 ILE A N 1
ATOM 2743 C CA . ILE A 1 369 ? 26.984 -13.094 -2.381 1 91.94 369 ILE A CA 1
ATOM 2744 C C . ILE A 1 369 ? 26.859 -13.625 -0.958 1 91.94 369 ILE A C 1
ATOM 2746 O O . ILE A 1 369 ? 26.922 -14.836 -0.735 1 91.94 369 ILE A O 1
ATOM 2750 N N . THR A 1 370 ? 26.688 -12.781 0.022 1 88.5 370 THR A N 1
ATOM 2751 C CA . THR A 1 370 ? 26.531 -13.227 1.401 1 88.5 370 THR A CA 1
ATOM 2752 C C . THR A 1 370 ? 25.172 -12.781 1.965 1 88.5 370 THR A C 1
ATOM 2754 O O . THR A 1 370 ? 24.438 -13.594 2.514 1 88.5 370 THR A O 1
ATOM 2757 N N . SER A 1 371 ? 24.875 -11.531 1.938 1 91.06 371 SER A N 1
ATOM 2758 C CA . SER A 1 371 ? 23.641 -11.008 2.494 1 91.06 371 SER A CA 1
ATOM 2759 C C . SER A 1 371 ? 22.844 -10.227 1.447 1 91.06 371 SER A C 1
ATOM 2761 O O . SER A 1 371 ? 23.438 -9.633 0.54 1 91.06 371 SER A O 1
ATOM 2763 N N . ALA A 1 372 ? 21.5 -10.453 1.643 1 93.5 372 ALA A N 1
ATOM 2764 C CA . ALA A 1 372 ? 20.625 -9.727 0.723 1 93.5 372 ALA A CA 1
ATOM 2765 C C . ALA A 1 372 ? 19.359 -9.25 1.432 1 93.5 372 ALA A C 1
ATOM 2767 O O . ALA A 1 372 ? 18.797 -9.953 2.277 1 93.5 372 ALA A O 1
ATOM 2768 N N . THR A 1 373 ? 18.953 -8.078 1.2 1 94.94 373 THR A N 1
ATOM 2769 C CA . THR A 1 373 ? 17.703 -7.496 1.648 1 94.94 373 THR A CA 1
ATOM 2770 C C . THR A 1 373 ? 16.906 -6.953 0.466 1 94.94 373 THR A C 1
ATOM 2772 O O . THR A 1 373 ? 17.391 -6.102 -0.28 1 94.94 373 THR A O 1
ATOM 2775 N N . ILE A 1 374 ? 15.672 -7.512 0.356 1 95 374 ILE A N 1
ATOM 2776 C CA . ILE A 1 374 ? 14.867 -7.133 -0.801 1 95 374 ILE A CA 1
ATOM 2777 C C . ILE A 1 374 ? 13.492 -6.656 -0.341 1 95 374 ILE A C 1
ATOM 2779 O O . ILE A 1 374 ? 12.898 -7.242 0.568 1 95 374 ILE A O 1
ATOM 2783 N N . GLN A 1 375 ? 13.07 -5.609 -0.976 1 94.31 375 GLN A N 1
ATOM 2784 C CA . GLN A 1 375 ? 11.719 -5.094 -0.812 1 94.31 375 GLN A CA 1
ATOM 2785 C C . GLN A 1 375 ? 10.922 -5.223 -2.105 1 94.31 375 GLN A C 1
ATOM 2787 O O . GLN A 1 375 ? 11.461 -5.031 -3.197 1 94.31 375 GLN A O 1
ATOM 2792 N N . CYS A 1 376 ? 9.664 -5.594 -1.941 1 93.75 376 CYS A N 1
ATOM 2793 C CA . CYS A 1 376 ? 8.789 -5.742 -3.098 1 93.75 376 CYS A CA 1
ATOM 2794 C C . CYS A 1 376 ? 7.406 -5.168 -2.811 1 93.75 376 CYS A C 1
ATOM 2796 O O . CYS A 1 376 ? 6.836 -5.414 -1.747 1 93.75 376 CYS A O 1
ATOM 2798 N N . ASN A 1 377 ? 6.945 -4.367 -3.73 1 92.12 377 ASN A N 1
ATOM 2799 C CA . ASN A 1 377 ? 5.605 -3.797 -3.639 1 92.12 377 ASN A CA 1
ATOM 2800 C C . ASN A 1 377 ? 4.859 -3.902 -4.965 1 92.12 377 ASN A C 1
ATOM 2802 O O . ASN A 1 377 ? 5.469 -3.832 -6.035 1 92.12 377 ASN A O 1
ATOM 2806 N N . ARG A 1 378 ? 3.533 -4.102 -4.805 1 89.06 378 ARG A N 1
ATOM 2807 C CA . ARG A 1 378 ? 2.719 -3.945 -6.004 1 89.06 378 ARG A CA 1
ATOM 2808 C C . ARG A 1 378 ? 2.674 -2.488 -6.453 1 89.06 378 ARG A C 1
ATOM 2810 O O . ARG A 1 378 ? 2.566 -1.582 -5.621 1 89.06 378 ARG A O 1
ATOM 2817 N N . ALA A 1 379 ? 2.867 -2.328 -7.688 1 89.75 379 ALA A N 1
ATOM 2818 C CA . ALA A 1 379 ? 2.945 -0.978 -8.242 1 89.75 379 ALA A CA 1
ATOM 2819 C C . ALA A 1 379 ? 2.365 -0.928 -9.648 1 89.75 379 ALA A C 1
ATOM 2821 O O . ALA A 1 379 ? 1.607 -1.816 -10.047 1 89.75 379 ALA A O 1
ATOM 2822 N N . THR A 1 380 ? 2.486 0.224 -10.266 1 84.75 380 THR A N 1
ATOM 2823 C CA . THR A 1 380 ? 2.109 0.416 -11.664 1 84.75 380 THR A CA 1
ATOM 2824 C C . THR A 1 380 ? 3.324 0.806 -12.5 1 84.75 380 THR A C 1
ATOM 2826 O O . THR A 1 380 ? 4.398 1.076 -11.961 1 84.75 380 THR A O 1
ATOM 2829 N N . ARG A 1 381 ? 3.08 0.811 -13.773 1 86.94 381 ARG A N 1
ATOM 2830 C CA . ARG A 1 381 ? 4.184 1.145 -14.672 1 86.94 381 ARG A CA 1
ATOM 2831 C C . ARG A 1 381 ? 4.617 2.594 -14.484 1 86.94 381 ARG A C 1
ATOM 2833 O O . ARG A 1 381 ? 5.727 2.969 -14.875 1 86.94 381 ARG A O 1
ATOM 2840 N N . GLN A 1 382 ? 3.807 3.363 -13.852 1 82.94 382 GLN A N 1
ATOM 2841 C CA . GLN A 1 382 ? 4.109 4.777 -13.648 1 82.94 382 GLN A CA 1
ATOM 2842 C C . GLN A 1 382 ? 5.148 4.961 -12.547 1 82.94 382 GLN A C 1
ATOM 2844 O O . GLN A 1 382 ? 5.75 6.031 -12.43 1 82.94 382 GLN A O 1
ATOM 2849 N N . ASN A 1 383 ? 5.258 3.969 -11.742 1 89.31 383 ASN A N 1
ATOM 2850 C CA . ASN A 1 383 ? 6.32 4.023 -10.742 1 89.31 383 ASN A CA 1
ATOM 2851 C C . ASN A 1 383 ? 7.688 3.746 -11.359 1 89.31 383 ASN A C 1
ATOM 2853 O O . ASN A 1 383 ? 8.336 2.758 -11.023 1 89.31 383 ASN A O 1
ATOM 2857 N N . ASP A 1 384 ? 8.148 4.688 -12.148 1 90.81 384 ASP A N 1
ATOM 2858 C CA . ASP A 1 384 ? 9.406 4.566 -12.891 1 90.81 384 ASP A CA 1
ATOM 2859 C C . ASP A 1 384 ? 10.609 4.668 -11.953 1 90.81 384 ASP A C 1
ATOM 2861 O O . ASP A 1 384 ? 10.695 5.594 -11.141 1 90.81 384 ASP A O 1
ATOM 2865 N N . VAL A 1 385 ? 11.531 3.689 -12.094 1 93.44 385 VAL A N 1
ATOM 2866 C CA . VAL A 1 385 ? 12.664 3.637 -11.172 1 93.44 385 VAL A CA 1
ATOM 2867 C C . VAL A 1 385 ? 13.938 4.078 -11.891 1 93.44 385 VAL A C 1
ATOM 2869 O O . VAL A 1 385 ? 15.031 4.012 -11.328 1 93.44 385 VAL A O 1
ATOM 2872 N N . SER A 1 386 ? 13.805 4.602 -13.102 1 91.44 386 SER A N 1
ATOM 2873 C CA . SER A 1 386 ? 14.977 4.969 -13.883 1 91.44 386 SER A CA 1
ATOM 2874 C C . SER A 1 386 ? 15.586 6.277 -13.383 1 91.44 386 SER A C 1
ATOM 2876 O O . SER A 1 386 ? 14.867 7.152 -12.891 1 91.44 386 SER A O 1
ATOM 2878 N N . LEU A 1 387 ? 16.906 6.301 -13.508 1 87.88 387 LEU A N 1
ATOM 2879 C CA . LEU A 1 387 ? 17.625 7.562 -13.328 1 87.88 387 LEU A CA 1
ATOM 2880 C C . LEU A 1 387 ? 17.719 8.32 -14.648 1 87.88 387 LEU A C 1
ATOM 2882 O O . LEU A 1 387 ? 18.078 7.738 -15.68 1 87.88 387 LEU A O 1
ATOM 2886 N N . ILE A 1 388 ? 17.219 9.547 -14.617 1 80.19 388 ILE A N 1
ATOM 2887 C CA . ILE A 1 388 ? 17.234 10.32 -15.852 1 80.19 388 ILE A CA 1
ATOM 2888 C C . ILE A 1 388 ? 18.656 10.82 -16.109 1 80.19 388 ILE A C 1
ATOM 2890 O O . ILE A 1 388 ? 19.344 11.297 -15.203 1 80.19 388 ILE A O 1
ATOM 2894 N N . MET B 1 1 ? -1.493 37.906 66.312 1 24.42 1 MET B N 1
ATOM 2895 C CA . MET B 1 1 ? -2.229 36.719 66.812 1 24.42 1 MET B CA 1
ATOM 2896 C C . MET B 1 1 ? -2.691 35.875 65.625 1 24.42 1 MET B C 1
ATOM 2898 O O . MET B 1 1 ? -3.297 36.375 64.688 1 24.42 1 MET B O 1
ATOM 2902 N N . ALA B 1 2 ? -1.968 34.688 65.375 1 26.36 2 ALA B N 1
ATOM 2903 C CA . ALA B 1 2 ? -1.743 33.68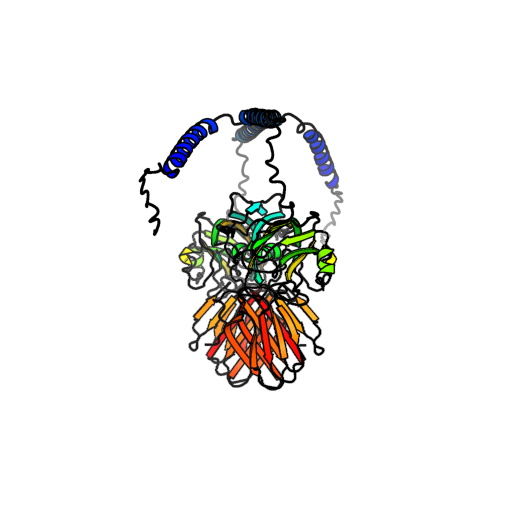8 64.375 1 26.36 2 ALA B CA 1
ATOM 2904 C C . ALA B 1 2 ? -2.977 32.781 64.188 1 26.36 2 ALA B C 1
ATOM 2906 O O . ALA B 1 2 ? -3.328 32 65.062 1 26.36 2 ALA B O 1
ATOM 2907 N N . MET B 1 3 ? -4.125 33.438 63.594 1 25.17 3 MET B N 1
ATOM 2908 C CA . MET B 1 3 ? -5.469 32.875 63.562 1 25.17 3 MET B CA 1
ATOM 2909 C C . MET B 1 3 ? -5.457 31.484 62.906 1 25.17 3 MET B C 1
ATOM 2911 O O . MET B 1 3 ? -5.055 31.328 61.75 1 25.17 3 MET B O 1
ATOM 2915 N N . VAL B 1 4 ? -5.168 30.391 63.719 1 26.86 4 VAL B N 1
ATOM 2916 C CA . VAL B 1 4 ? -5.035 28.969 63.438 1 26.86 4 VAL B CA 1
ATOM 2917 C C . VAL B 1 4 ? -6.367 28.406 62.969 1 26.86 4 VAL B C 1
ATOM 2919 O O . VAL B 1 4 ? -7.359 28.406 63.688 1 26.86 4 VAL B O 1
ATOM 2922 N N . LYS B 1 5 ? -6.797 28.844 61.688 1 25.61 5 LYS B N 1
ATOM 2923 C CA . LYS B 1 5 ? -8.117 28.484 61.156 1 25.61 5 LYS B CA 1
ATOM 2924 C C . LYS B 1 5 ? -8.359 26.984 61.281 1 25.61 5 LYS B C 1
ATOM 2926 O O . LYS B 1 5 ? -7.496 26.172 60.938 1 25.61 5 LYS B O 1
ATOM 2931 N N . ARG B 1 6 ? -9.242 26.609 62.125 1 22.88 6 ARG B N 1
ATOM 2932 C CA . ARG B 1 6 ? -9.75 25.344 62.625 1 22.88 6 ARG B CA 1
ATOM 2933 C C . ARG B 1 6 ? -10.18 24.438 61.469 1 22.88 6 ARG B C 1
ATOM 2935 O O . ARG B 1 6 ? -10.758 24.906 60.5 1 22.88 6 ARG B O 1
ATOM 2942 N N . ASN B 1 7 ? -9.531 23.219 61.281 1 22.39 7 ASN B N 1
ATOM 2943 C CA . ASN B 1 7 ? -9.531 22 60.469 1 22.39 7 ASN B CA 1
ATOM 2944 C C . ASN B 1 7 ? -10.875 21.281 60.531 1 22.39 7 ASN B C 1
ATOM 2946 O O . ASN B 1 7 ? -11.125 20.516 61.438 1 22.39 7 ASN B O 1
ATOM 2950 N N . ASN B 1 8 ? -12.016 22.016 60.438 1 20.42 8 ASN B N 1
ATOM 2951 C CA . ASN B 1 8 ? -13.258 21.281 60.688 1 20.42 8 ASN B CA 1
ATOM 2952 C C . ASN B 1 8 ? -13.367 20.062 59.781 1 20.42 8 ASN B C 1
ATOM 2954 O O . ASN B 1 8 ? -13.367 20.172 58.562 1 20.42 8 ASN B O 1
ATOM 2958 N N . ASN B 1 9 ? -12.953 18.797 60.25 1 22.39 9 ASN B N 1
ATOM 2959 C CA . ASN B 1 9 ? -12.977 17.391 59.875 1 22.39 9 ASN B CA 1
ATOM 2960 C C . ASN B 1 9 ? -14.398 16.891 59.656 1 22.39 9 ASN B C 1
ATOM 2962 O O . ASN B 1 9 ? -14.695 15.711 59.844 1 22.39 9 ASN B O 1
ATOM 2966 N N . THR B 1 10 ? -15.438 17.688 59.625 1 23.69 10 THR B N 1
ATOM 2967 C CA . THR B 1 10 ? -16.734 17.016 59.625 1 23.69 10 THR B CA 1
ATOM 2968 C C . THR B 1 10 ? -16.812 16 58.469 1 23.69 10 THR B C 1
ATOM 2970 O O . THR B 1 10 ? -16.547 16.328 57.312 1 23.69 10 THR B O 1
ATOM 2973 N N . GLY B 1 11 ? -16.641 14.625 58.75 1 24.02 11 GLY B N 1
ATOM 2974 C CA . GLY B 1 11 ? -16.656 13.273 58.219 1 24.02 11 GLY B CA 1
ATOM 2975 C C . GLY B 1 11 ? -17.922 12.961 57.438 1 24.02 11 GLY B C 1
ATOM 2976 O O . GLY B 1 11 ? -18.359 11.812 57.375 1 24.02 11 GLY B O 1
ATOM 2977 N N . LEU B 1 12 ? -18.797 13.953 57.031 1 25.22 12 LEU B N 1
ATOM 2978 C CA . LEU B 1 12 ? -20.031 13.469 56.406 1 25.22 12 LEU B CA 1
ATOM 2979 C C . LEU B 1 12 ? -19.703 12.516 55.25 1 25.22 12 LEU B C 1
ATOM 2981 O O . LEU B 1 12 ? -18.859 12.82 54.406 1 25.22 12 LEU B O 1
ATOM 2985 N N . ILE B 1 13 ? -19.906 11.188 55.469 1 27.08 13 ILE B N 1
ATOM 2986 C CA . ILE B 1 13 ? -19.766 9.953 54.688 1 27.08 13 ILE B CA 1
ATOM 2987 C C . ILE B 1 13 ? -20.531 10.078 53.375 1 27.08 13 ILE B C 1
ATOM 2989 O O . ILE B 1 13 ? -21.766 10.156 53.375 1 27.08 13 ILE B O 1
ATOM 2993 N N . PRO B 1 14 ? -20.203 11.023 52.438 1 27.19 14 PRO B N 1
ATOM 2994 C CA . PRO B 1 14 ? -21.016 11.352 51.281 1 27.19 14 PRO B CA 1
ATOM 2995 C C . PRO B 1 14 ? -21.328 10.141 50.406 1 27.19 14 PRO B C 1
ATOM 2997 O O . PRO B 1 14 ? -20.453 9.305 50.188 1 27.19 14 PRO B O 1
ATOM 3000 N N . VAL B 1 15 ? -22.578 9.625 50.531 1 30.66 15 VAL B N 1
ATOM 3001 C CA . VAL B 1 15 ? -23.266 8.523 49.844 1 30.66 15 VAL B CA 1
ATOM 3002 C C . VAL B 1 15 ? -22.969 8.562 48.344 1 30.66 15 VAL B C 1
ATOM 3004 O O . VAL B 1 15 ? -23.203 9.578 47.688 1 30.66 15 VAL B O 1
ATOM 3007 N N . SER B 1 16 ? -21.984 7.836 47.875 1 26.78 16 SER B N 1
ATOM 3008 C CA . SER B 1 16 ? -21.234 7.82 46.625 1 26.78 16 SER B CA 1
ATOM 3009 C C . SER B 1 16 ? -22.141 7.539 45.438 1 26.78 16 SER B C 1
ATOM 3011 O O . SER B 1 16 ? -23.016 6.676 45.5 1 26.78 16 SER B O 1
ATOM 3013 N N . THR B 1 17 ? -22.375 8.602 44.531 1 26.53 17 THR B N 1
ATOM 3014 C CA . THR B 1 17 ? -23.234 8.625 43.344 1 26.53 17 THR B CA 1
ATOM 3015 C C . THR B 1 17 ? -23.031 7.371 42.5 1 26.53 17 THR B C 1
ATOM 3017 O O . THR B 1 17 ? -23.672 7.207 41.438 1 26.53 17 THR B O 1
ATOM 3020 N N . LYS B 1 18 ? -22.031 6.484 42.844 1 30.61 18 LYS B N 1
ATOM 3021 C CA . LYS B 1 18 ? -21.844 5.23 42.125 1 30.61 18 LYS B CA 1
ATOM 3022 C C . LYS B 1 18 ? -23.062 4.324 42.25 1 30.61 18 LYS B C 1
ATOM 3024 O O . LYS B 1 18 ? -23.422 3.617 41.312 1 30.61 18 LYS B O 1
ATOM 3029 N N . GLN B 1 19 ? -23.516 4.156 43.469 1 30.17 19 GLN B N 1
ATOM 3030 C CA . GLN B 1 19 ? -24.562 3.164 43.75 1 30.17 19 GLN B CA 1
ATOM 3031 C C . GLN B 1 19 ? -25.891 3.568 43.125 1 30.17 19 GLN B C 1
ATOM 3033 O O . GLN B 1 19 ? -26.703 2.711 42.781 1 30.17 19 GLN B O 1
ATOM 3038 N N . LEU B 1 20 ? -26.156 4.918 43.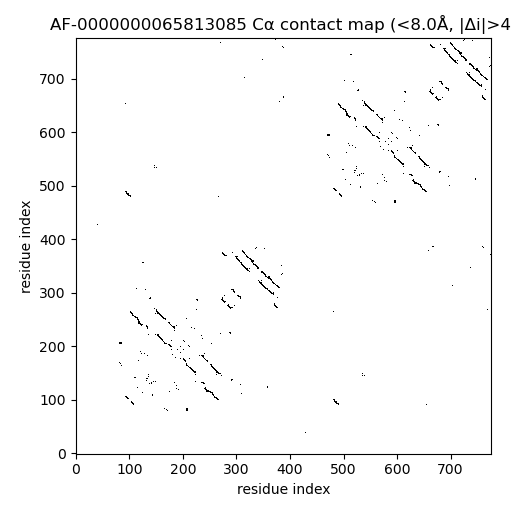031 1 30.36 20 LEU B N 1
ATOM 3039 C CA . LEU B 1 20 ? -27.453 5.289 42.469 1 30.36 20 LEU B CA 1
ATOM 3040 C C . LEU B 1 20 ? -27.516 4.973 40.969 1 30.36 20 LEU B C 1
ATOM 3042 O O . LEU B 1 20 ? -28.547 4.531 40.469 1 30.36 20 LEU B O 1
ATOM 3046 N N . MET B 1 21 ? -26.391 5.199 40.281 1 29.25 21 MET B N 1
ATOM 3047 C CA . MET B 1 21 ? -26.438 4.945 38.844 1 29.25 21 MET B CA 1
ATOM 3048 C C . MET B 1 21 ? -26.531 3.449 38.562 1 29.25 21 MET B C 1
ATOM 3050 O O . MET B 1 21 ? -26.922 3.045 37.469 1 29.25 21 MET B O 1
ATOM 3054 N N . ALA B 1 22 ? -26.078 2.594 39.438 1 32.59 22 ALA B N 1
ATOM 3055 C CA . ALA B 1 22 ? -26.188 1.148 39.25 1 32.59 22 ALA B CA 1
ATOM 3056 C C . ALA B 1 22 ? -27.656 0.707 39.25 1 32.59 22 ALA B C 1
ATOM 3058 O O . ALA B 1 22 ? -28.031 -0.19 38.5 1 32.59 22 ALA B O 1
ATOM 3059 N N . LEU B 1 23 ? -28.484 1.236 40.125 1 33.19 23 LEU B N 1
ATOM 3060 C CA . LEU B 1 23 ? -29.859 0.796 40.281 1 33.19 23 LEU B CA 1
ATOM 3061 C C . LEU B 1 23 ? -30.719 1.22 39.094 1 33.19 23 LEU B C 1
ATOM 3063 O O . LEU B 1 23 ? -31.594 0.474 38.656 1 33.19 23 LEU B O 1
ATOM 3067 N N . GLY B 1 24 ? -30.5 2.482 38.562 1 30.88 24 GLY B N 1
ATOM 3068 C CA . GLY B 1 24 ? -31.312 2.924 37.438 1 30.88 24 GLY B CA 1
ATOM 3069 C C . GLY B 1 24 ? -31.047 2.125 36.156 1 30.88 24 GLY B C 1
ATOM 3070 O O . GLY B 1 24 ? -31.938 1.969 35.344 1 30.88 24 GLY B O 1
ATOM 3071 N N . ALA B 1 25 ? -29.828 1.558 36.094 1 31.3 25 ALA B N 1
ATOM 3072 C CA . ALA B 1 25 ? -29.484 0.741 34.938 1 31.3 25 ALA B CA 1
ATOM 3073 C C . ALA B 1 25 ? -30.188 -0.613 34.969 1 31.3 25 ALA B C 1
ATOM 3075 O O . ALA B 1 25 ? -30.531 -1.174 33.938 1 31.3 25 ALA B O 1
ATOM 3076 N N . ALA B 1 26 ? -30.359 -1.251 36.062 1 33.16 26 ALA B N 1
ATOM 3077 C CA . ALA B 1 26 ? -31 -2.562 36.156 1 33.16 26 ALA B CA 1
ATOM 3078 C C . ALA B 1 26 ? -32.469 -2.479 35.812 1 33.16 26 ALA B C 1
ATOM 3080 O O . ALA B 1 26 ? -33.031 -3.393 35.188 1 33.16 26 ALA B O 1
ATOM 3081 N N . ALA B 1 27 ? -33.188 -1.438 36.281 1 32.91 27 ALA B N 1
ATOM 3082 C CA . ALA B 1 27 ? -34.625 -1.354 36.031 1 32.91 27 ALA B CA 1
ATOM 3083 C C . ALA B 1 27 ? -34.906 -1.207 34.562 1 32.91 27 ALA B C 1
ATOM 3085 O O . ALA B 1 27 ? -35.875 -1.794 34.031 1 32.91 27 ALA B O 1
ATOM 3086 N N . GLY B 1 28 ? -34.156 -0.39 33.844 1 29.81 28 GLY B N 1
ATOM 3087 C CA . GLY B 1 28 ? -34.469 -0.172 32.438 1 29.81 28 GLY B CA 1
ATOM 3088 C C . GLY B 1 28 ? -34.125 -1.367 31.578 1 29.81 28 GLY B C 1
ATOM 3089 O O . GLY B 1 28 ? -34.594 -1.448 30.422 1 29.81 28 GLY B O 1
ATOM 3090 N N . ALA B 1 29 ? -33.281 -2.27 32.062 1 31.38 29 ALA B N 1
ATOM 3091 C CA . ALA B 1 29 ? -32.969 -3.467 31.281 1 31.38 29 ALA B CA 1
ATOM 3092 C C . ALA B 1 29 ? -34.156 -4.414 31.219 1 31.38 29 ALA B C 1
ATOM 3094 O O . ALA B 1 29 ? -34.406 -5.031 30.172 1 31.38 29 ALA B O 1
ATOM 3095 N N . SER B 1 30 ? -34.781 -4.691 32.344 1 30.66 30 SER B N 1
ATOM 3096 C CA . SER B 1 30 ? -35.875 -5.664 32.375 1 30.66 30 SER B CA 1
ATOM 3097 C C . SER B 1 30 ? -37.031 -5.227 31.5 1 30.66 30 SER B C 1
ATOM 3099 O O . SER B 1 30 ? -37.688 -6.062 30.859 1 30.66 30 SER B O 1
ATOM 3101 N N . ALA B 1 31 ? -37.375 -3.938 31.609 1 28.06 31 ALA B N 1
ATOM 3102 C CA . ALA B 1 31 ? -38.594 -3.555 30.891 1 28.06 31 ALA B CA 1
ATOM 3103 C C . ALA B 1 31 ? -38.438 -3.74 29.391 1 28.06 31 ALA B C 1
ATOM 3105 O O . ALA B 1 31 ? -39.375 -4.113 28.688 1 28.06 31 ALA B O 1
ATOM 3106 N N . LEU B 1 32 ? -37.156 -3.506 28.922 1 26.39 32 LEU B N 1
ATOM 3107 C CA . LEU B 1 32 ? -37.062 -3.586 27.469 1 26.39 32 LEU B CA 1
ATOM 3108 C C . LEU B 1 32 ? -37.031 -5.039 27.016 1 26.39 32 LEU B C 1
ATOM 3110 O O . LEU B 1 32 ? -37.281 -5.32 25.828 1 26.39 32 LEU B O 1
ATOM 3114 N N . GLN B 1 33 ? -36.812 -6.012 27.875 1 27.36 33 GLN B N 1
ATOM 3115 C CA . GLN B 1 33 ? -36.812 -7.391 27.406 1 27.36 33 GLN B CA 1
ATOM 3116 C C . GLN B 1 33 ? -38.188 -7.77 26.859 1 27.36 33 GLN B C 1
ATOM 3118 O O . GLN B 1 33 ? -38.312 -8.492 25.875 1 27.36 33 GLN B O 1
ATOM 3123 N N . GLY B 1 34 ? -39.188 -7.469 27.703 1 25.62 34 GLY B N 1
ATOM 3124 C CA . GLY B 1 34 ? -40.5 -7.988 27.438 1 25.62 34 GLY B CA 1
ATOM 3125 C C . GLY B 1 34 ? -41.062 -7.559 26.094 1 25.62 34 GLY B C 1
ATOM 3126 O O . GLY B 1 34 ? -41.812 -8.305 25.453 1 25.62 34 GLY B O 1
ATOM 3127 N N . PHE B 1 35 ? -41.031 -6.258 25.906 1 26.33 35 PHE B N 1
ATOM 3128 C CA . PHE B 1 35 ? -41.906 -5.727 24.875 1 26.33 35 PHE B CA 1
ATOM 3129 C C . PHE B 1 35 ? -41.469 -6.172 23.484 1 26.33 35 PHE B C 1
ATOM 3131 O O . PHE B 1 35 ? -42.188 -5.949 22.5 1 26.33 35 PHE B O 1
ATOM 3138 N N . VAL B 1 36 ? -40.219 -6.578 23.297 1 25.97 36 VAL B N 1
ATOM 3139 C CA . VAL B 1 36 ? -39.75 -6.742 21.922 1 25.97 36 VAL B CA 1
ATOM 3140 C C . VAL B 1 36 ? -40.25 -8.078 21.375 1 25.97 36 VAL B C 1
ATOM 3142 O O . VAL B 1 36 ? -39.844 -8.484 20.281 1 25.97 36 VAL B O 1
ATOM 3145 N N . ARG B 1 37 ? -40.875 -8.852 22.141 1 24.44 37 ARG B N 1
ATOM 3146 C CA . ARG B 1 37 ? -41.156 -10.125 21.484 1 24.44 37 ARG B CA 1
ATOM 3147 C C . ARG B 1 37 ? -42 -9.922 20.234 1 24.44 37 ARG B C 1
ATOM 3149 O O . ARG B 1 37 ? -41.781 -10.578 19.219 1 24.44 37 ARG B O 1
ATOM 3156 N N . ASN B 1 38 ? -43.25 -9.445 20.5 1 22.11 38 ASN B N 1
ATOM 3157 C CA . ASN B 1 38 ? -44.375 -9.797 19.625 1 22.11 38 ASN B CA 1
ATOM 3158 C C . ASN B 1 38 ? -44.281 -9.055 18.297 1 22.11 38 ASN B C 1
ATOM 3160 O O . ASN B 1 38 ? -43.469 -8.133 18.141 1 22.11 38 ASN B O 1
ATOM 3164 N N . ASN B 1 39 ? -45.594 -8.531 17.734 1 24.59 39 ASN B N 1
ATOM 3165 C CA . ASN B 1 39 ? -46.188 -8.117 16.469 1 24.59 39 ASN B CA 1
ATOM 3166 C C . ASN B 1 39 ? -45.656 -6.773 16 1 24.59 39 ASN B C 1
ATOM 3168 O O . ASN B 1 39 ? -45.969 -5.734 16.578 1 24.59 39 ASN B O 1
ATOM 3172 N N . GLY B 1 40 ? -44.531 -6.66 15.617 1 24.2 40 GLY B N 1
ATOM 3173 C CA . GLY B 1 40 ? -43.625 -5.527 15.633 1 24.2 40 GLY B CA 1
ATOM 3174 C C . GLY B 1 40 ? -44.125 -4.363 14.781 1 24.2 40 GLY B C 1
ATOM 3175 O O . GLY B 1 40 ? -43.344 -3.436 14.508 1 24.2 40 GLY B O 1
ATOM 3176 N N . ALA B 1 41 ? -45.281 -4.5 14.07 1 26.7 41 ALA B N 1
ATOM 3177 C CA . ALA B 1 41 ? -45.906 -3.465 13.242 1 26.7 41 ALA B CA 1
ATOM 3178 C C . ALA B 1 41 ? -46.281 -2.246 14.086 1 26.7 41 ALA B C 1
ATOM 3180 O O . ALA B 1 41 ? -46.281 -1.118 13.586 1 26.7 41 ALA B O 1
ATOM 3181 N N . ALA B 1 42 ? -46.875 -2.568 15.273 1 27.12 42 ALA B N 1
ATOM 3182 C CA . ALA B 1 42 ? -47.594 -1.515 15.984 1 27.12 42 ALA B CA 1
ATOM 3183 C C . ALA B 1 42 ? -46.625 -0.471 16.547 1 27.12 42 ALA B C 1
ATOM 3185 O O . ALA B 1 42 ? -47.062 0.551 17.078 1 27.12 42 ALA B O 1
ATOM 3186 N N . ILE B 1 43 ? -45.438 -0.897 16.688 1 28.47 43 ILE B N 1
ATOM 3187 C CA . ILE B 1 43 ? -44.688 0.035 17.516 1 28.47 43 ILE B CA 1
ATOM 3188 C C . ILE B 1 43 ? -44.344 1.291 16.719 1 28.47 43 ILE B C 1
ATOM 3190 O O . ILE B 1 43 ? -43.938 2.311 17.281 1 28.47 43 ILE B O 1
ATOM 3194 N N . VAL B 1 44 ? -44.531 1.175 15.383 1 27.09 44 VAL B N 1
ATOM 3195 C CA . VAL B 1 44 ? -44.156 2.338 14.594 1 27.09 44 VAL B CA 1
ATOM 3196 C C . VAL B 1 44 ? -45.062 3.512 14.914 1 27.09 44 VAL B C 1
ATOM 3198 O O . VAL B 1 44 ? -44.625 4.66 14.969 1 27.09 44 VAL B O 1
ATOM 3201 N N . GLY B 1 45 ? -46.312 3.068 15.117 1 28.27 45 GLY B N 1
ATOM 3202 C CA . GLY B 1 45 ? -47.281 4.152 15.305 1 28.27 45 GLY B CA 1
ATOM 3203 C C . GLY B 1 45 ? -47.031 4.949 16.578 1 28.27 45 GLY B C 1
ATOM 3204 O O . GLY B 1 45 ? -47.188 6.172 16.594 1 28.27 45 GLY B O 1
ATOM 3205 N N . LYS B 1 46 ? -46.844 4.09 17.609 1 28.31 46 LYS B N 1
ATOM 3206 C CA . LYS B 1 46 ? -46.875 4.777 18.906 1 28.31 46 LYS B CA 1
ATOM 3207 C C . LYS B 1 46 ? -45.625 5.609 19.109 1 28.31 46 LYS B C 1
ATOM 3209 O O . LYS B 1 46 ? -45.625 6.613 19.812 1 28.31 46 LYS B O 1
ATOM 3214 N N . VAL B 1 47 ? -44.531 5.109 18.453 1 28.69 47 VAL B N 1
ATOM 3215 C CA . VAL B 1 47 ? -43.312 5.887 18.688 1 28.69 47 VAL B CA 1
ATOM 3216 C C . VAL B 1 47 ? -43.406 7.246 18 1 28.69 47 VAL B C 1
ATOM 3218 O O . VAL B 1 47 ? -42.875 8.242 18.5 1 28.69 47 VAL B O 1
ATOM 3221 N N . VAL B 1 48 ? -44.312 7.328 16.938 1 31.56 48 VAL B N 1
ATOM 3222 C CA . VAL B 1 48 ? -44.594 8.633 16.359 1 31.56 48 VAL B CA 1
ATOM 3223 C C . VAL B 1 48 ? -45.312 9.516 17.359 1 31.56 48 VAL B C 1
ATOM 3225 O O . VAL B 1 48 ? -45.031 10.711 17.469 1 31.56 48 VAL B O 1
ATOM 3228 N N . ASP B 1 49 ? -46.156 8.789 18.094 1 31.44 49 ASP B N 1
ATOM 3229 C CA . ASP B 1 49 ? -46.969 9.594 19 1 31.44 49 ASP B CA 1
ATOM 3230 C C . ASP B 1 49 ? -46.125 10.117 20.172 1 31.44 49 ASP B C 1
ATOM 3232 O O . ASP B 1 49 ? -46.344 11.242 20.641 1 31.44 49 ASP B O 1
ATOM 3236 N N . VAL B 1 50 ? -45.219 9.172 20.625 1 34.25 50 VAL B N 1
ATOM 3237 C CA . VAL B 1 50 ? -44.469 9.688 21.766 1 34.25 50 VAL B CA 1
ATOM 3238 C C . VAL B 1 50 ? -43.531 10.82 21.312 1 34.25 50 VAL B C 1
ATOM 3240 O O . VAL B 1 50 ? -43.344 11.797 22.047 1 34.25 50 VAL B O 1
ATOM 3243 N N . GLY B 1 51 ? -43.094 10.734 20.031 1 29.42 51 GLY B N 1
ATOM 3244 C CA . GLY B 1 51 ? -42.281 11.812 19.5 1 29.42 51 GLY B CA 1
ATOM 3245 C C . GLY B 1 51 ? -43.031 13.125 19.375 1 29.42 51 GLY B C 1
ATOM 3246 O O . GLY B 1 51 ? -42.5 14.188 19.656 1 29.42 51 GLY B O 1
ATOM 3247 N N . GLN B 1 52 ? -44.312 12.984 18.969 1 33.38 52 GLN B N 1
ATOM 3248 C CA . GLN B 1 52 ? -45.125 14.211 18.922 1 33.38 52 GLN B CA 1
ATOM 3249 C C . GLN B 1 52 ? -45.312 14.812 20.312 1 33.38 52 GLN B C 1
ATOM 3251 O O . GLN B 1 52 ? -45.281 16.031 20.469 1 33.38 52 GLN B O 1
ATOM 3256 N N . LYS B 1 53 ? -45.562 13.875 21.266 1 34.94 53 LYS B N 1
ATOM 3257 C CA . LYS B 1 53 ? -45.812 14.414 22.594 1 34.94 53 LYS B CA 1
ATOM 3258 C C . LYS B 1 53 ? -44.562 15.023 23.188 1 34.94 53 LYS B C 1
ATOM 3260 O O . LYS B 1 53 ? -44.594 16.062 23.844 1 34.94 53 LYS B O 1
ATOM 3265 N N . VAL B 1 54 ? -43.406 14.258 22.953 1 32.69 54 VAL B N 1
ATOM 3266 C CA . VAL B 1 54 ? -42.188 14.867 23.5 1 32.69 54 VAL B CA 1
ATOM 3267 C C . VAL B 1 54 ? -41.875 16.156 22.75 1 32.69 54 VAL B C 1
ATOM 3269 O O . VAL B 1 54 ? -41.469 17.156 23.344 1 32.69 54 VAL B O 1
ATOM 3272 N N . TYR B 1 55 ? -42.281 16.156 21.375 1 32.47 55 TYR B N 1
ATOM 3273 C CA . TYR B 1 55 ? -42.125 17.406 20.641 1 32.47 55 TYR B CA 1
ATOM 3274 C C . TYR B 1 55 ? -43.062 18.484 21.219 1 32.47 55 TYR B C 1
ATOM 3276 O O . TYR B 1 55 ? -42.656 19.641 21.359 1 32.47 55 TYR B O 1
ATOM 3284 N N . LYS B 1 56 ? -44.312 18.078 21.484 1 35.06 56 LYS B N 1
ATOM 3285 C CA . LYS B 1 56 ? -45.25 19.062 22.031 1 35.06 56 LYS B CA 1
ATOM 3286 C C . LYS B 1 56 ? -44.844 19.484 23.438 1 35.06 56 LYS B C 1
ATOM 3288 O O . LYS B 1 56 ? -45.031 20.641 23.812 1 35.06 56 LYS B O 1
ATOM 3293 N N . ALA B 1 57 ? -44.469 18.453 24.266 1 32.78 57 ALA B N 1
ATOM 3294 C CA . ALA B 1 57 ? -44.125 18.875 25.625 1 32.78 57 ALA B CA 1
ATOM 3295 C C . ALA B 1 57 ? -42.906 19.797 25.625 1 32.78 57 ALA B C 1
ATOM 3297 O O . ALA B 1 57 ? -42.844 20.734 26.422 1 32.78 57 ALA B O 1
ATOM 3298 N N . VAL B 1 58 ? -41.938 19.469 24.734 1 31.42 58 VAL B N 1
ATOM 3299 C CA . VAL B 1 58 ? -40.781 20.391 24.719 1 31.42 58 VAL B CA 1
ATOM 3300 C C . VAL B 1 58 ? -41.188 21.688 24.031 1 31.42 58 VAL B C 1
ATOM 3302 O O . VAL B 1 58 ? -40.656 22.75 24.359 1 31.42 58 VAL B O 1
ATOM 3305 N N . LYS B 1 59 ? -42.219 21.734 23.141 1 30.02 59 LYS B N 1
ATOM 3306 C CA . LYS B 1 59 ? -42.656 23.031 22.641 1 30.02 59 LYS B CA 1
ATOM 3307 C C . LYS B 1 59 ? -43.344 23.859 23.734 1 30.02 59 LYS B C 1
ATOM 3309 O O . LYS B 1 59 ? -43.375 25.078 23.656 1 30.02 59 LYS B O 1
ATOM 3314 N N . LYS B 1 60 ? -44.188 23.188 24.5 1 29.5 60 LYS B N 1
ATOM 3315 C CA . LYS B 1 60 ? -44.969 24.031 25.422 1 29.5 60 LYS B CA 1
ATOM 3316 C C . LYS B 1 60 ? -44.094 24.609 26.516 1 29.5 60 LYS B C 1
ATOM 3318 O O . LYS B 1 60 ? -44.531 25.422 27.328 1 29.5 60 LYS B O 1
ATOM 3323 N N . ARG B 1 61 ? -43.125 23.969 26.984 1 32.16 61 ARG B N 1
ATOM 3324 C CA . ARG B 1 61 ? -42.375 24.766 27.938 1 32.16 61 ARG B CA 1
ATOM 3325 C C . ARG B 1 61 ? -41.625 25.906 27.25 1 32.16 61 ARG B C 1
ATOM 3327 O O . ARG B 1 61 ? -40.531 25.719 26.75 1 32.16 61 ARG B O 1
ATOM 3334 N N . GLY B 1 62 ? -42.281 26.688 26.312 1 28.09 62 GLY B N 1
ATOM 3335 C CA . GLY B 1 62 ? -41.906 27.891 25.594 1 28.09 62 GLY B CA 1
ATOM 3336 C C . GLY B 1 62 ? -41.375 28.984 26.5 1 28.09 62 GLY B C 1
ATOM 3337 O O . GLY B 1 62 ? -40.375 29.641 26.172 1 28.09 62 GLY B O 1
ATOM 3338 N N . GLY B 1 63 ? -42.281 29.672 27.297 1 27.89 63 GLY B N 1
ATOM 3339 C CA . GLY B 1 63 ? -42.188 31.078 27.672 1 27.89 63 GLY B CA 1
ATOM 3340 C C . GLY B 1 63 ? -41.156 31.344 28.719 1 27.89 63 GLY B C 1
ATOM 3341 O O . GLY B 1 63 ? -41 32.469 29.172 1 27.89 63 GLY B O 1
ATOM 3342 N N . LYS B 1 64 ? -41.219 30.5 29.797 1 27.3 64 LYS B N 1
ATOM 3343 C CA . LYS B 1 64 ? -40.438 31.109 30.875 1 27.3 64 LYS B CA 1
ATOM 3344 C C . LYS B 1 64 ? -38.969 31.297 30.469 1 27.3 64 LYS B C 1
ATOM 3346 O O . LYS B 1 64 ? -38.312 30.344 30.062 1 27.3 64 LYS B O 1
ATOM 3351 N N . LYS B 1 65 ? -38.812 32.594 30.047 1 27.27 65 LYS B N 1
ATOM 3352 C CA . LYS B 1 65 ? -37.5 33.188 29.766 1 27.27 65 LYS B CA 1
ATOM 3353 C C . LYS B 1 65 ? -36.438 32.719 30.766 1 27.27 65 LYS B C 1
ATOM 3355 O O . LYS B 1 65 ? -36.531 33 31.953 1 27.27 65 LYS B O 1
ATOM 3360 N N . GLN B 1 66 ? -36.188 31.516 30.859 1 28.55 66 GLN B N 1
ATOM 3361 C CA . GLN B 1 66 ? -35.094 31.266 31.781 1 28.55 66 GLN B CA 1
ATOM 3362 C C . GLN B 1 66 ? -34.094 32.406 31.766 1 28.55 66 GLN B C 1
ATOM 3364 O O . GLN B 1 66 ? -33.625 32.844 30.703 1 28.55 66 GLN B O 1
ATOM 3369 N N . GLN B 1 67 ? -34.156 33.312 32.75 1 25.75 67 GLN B N 1
ATOM 3370 C CA . GLN B 1 67 ? -33.25 34.406 33.094 1 25.75 67 GLN B CA 1
ATOM 3371 C C . GLN B 1 67 ? -31.812 34.031 32.812 1 25.75 67 GLN B C 1
ATOM 3373 O O . GLN B 1 67 ? -31.266 33.125 33.438 1 25.75 67 GLN B O 1
ATOM 3378 N N . GLN B 1 68 ? -31.516 33.906 31.562 1 28.3 68 GLN B N 1
ATOM 3379 C CA . GLN B 1 68 ? -30.109 33.906 31.188 1 28.3 68 GLN B CA 1
ATOM 3380 C C . GLN B 1 68 ? -29.328 34.875 32.094 1 28.3 68 GLN B C 1
ATOM 3382 O O . GLN B 1 68 ? -29.609 36.062 32.125 1 28.3 68 GLN B O 1
ATOM 3387 N N . ILE B 1 69 ? -29.047 34.5 33.312 1 28.38 69 ILE B N 1
ATOM 3388 C CA . ILE B 1 69 ? -28.109 35.312 34.062 1 28.38 69 ILE B CA 1
ATOM 3389 C C . ILE B 1 69 ? -27.031 35.844 33.125 1 28.38 69 ILE B C 1
ATOM 3391 O O . ILE B 1 69 ? -26.25 35.062 32.562 1 28.38 69 ILE B O 1
ATOM 3395 N N . LYS B 1 70 ? -27.375 36.938 32.406 1 30.2 70 LYS B N 1
ATOM 3396 C CA . LYS B 1 70 ? -26.453 37.875 31.75 1 30.2 70 LYS B CA 1
ATOM 3397 C C . LYS B 1 70 ? -25.281 38.219 32.656 1 30.2 70 LYS B C 1
ATOM 3399 O O . LYS B 1 70 ? -25.406 39 33.594 1 30.2 70 LYS B O 1
ATOM 3404 N N . HIS B 1 71 ? -24.484 37.312 33.062 1 29.2 71 HIS B N 1
ATOM 3405 C CA . HIS B 1 71 ? -23.312 37.938 33.625 1 29.2 71 HIS B CA 1
ATOM 3406 C C . HIS B 1 71 ? -22.797 39.062 32.75 1 29.2 71 HIS B C 1
ATOM 3408 O O . HIS B 1 71 ? -22.594 38.875 31.547 1 29.2 71 HIS B O 1
ATOM 3414 N N . VAL B 1 72 ? -23.188 40.344 32.938 1 30.03 72 VAL B N 1
ATOM 3415 C CA . VAL B 1 72 ? -23.047 41.656 32.312 1 30.03 72 VAL B CA 1
ATOM 3416 C C . VAL B 1 72 ? -21.672 41.75 31.641 1 30.03 72 VAL B C 1
ATOM 3418 O O . VAL B 1 72 ? -21.578 42.25 30.516 1 30.03 72 VAL B O 1
ATOM 3421 N N . GLY B 1 73 ? -20.578 42.031 32.469 1 29.09 73 GLY B N 1
ATOM 3422 C CA . GLY B 1 73 ? -19.422 42.812 32 1 29.09 73 GLY B CA 1
ATOM 3423 C C . GLY B 1 73 ? -18.594 42.094 30.969 1 29.09 73 GLY B C 1
ATOM 3424 O O . GLY B 1 73 ? -17.609 42.625 30.469 1 29.09 73 GLY B O 1
ATOM 3425 N N . GLY B 1 74 ? -18.406 40.719 31.203 1 31.39 74 GLY B N 1
ATOM 3426 C CA . GLY B 1 74 ? -17.359 40.188 30.375 1 31.39 74 GLY B CA 1
ATOM 3427 C C . GLY B 1 74 ? -17.75 40.062 28.906 1 31.39 74 GLY B C 1
ATOM 3428 O O . GLY B 1 74 ? -18.812 39.562 28.594 1 31.39 74 GLY B O 1
ATOM 3429 N N . THR B 1 75 ? -17.5 41.062 28.172 1 31.45 75 THR B N 1
ATOM 3430 C CA . THR B 1 75 ? -17.781 41.062 26.734 1 31.45 75 THR B CA 1
ATOM 3431 C C . THR B 1 75 ? -17.656 39.656 26.172 1 31.45 75 THR B C 1
ATOM 3433 O O . THR B 1 75 ? -16.844 38.844 26.641 1 31.45 75 THR B O 1
ATOM 3436 N N . GLY B 1 76 ? -18.656 39.125 25.547 1 36.78 76 GLY B N 1
ATOM 3437 C CA . GLY B 1 76 ? -18.938 37.844 24.891 1 36.78 76 GLY B CA 1
ATOM 3438 C C . GLY B 1 76 ? -17.688 37.188 24.344 1 36.78 76 GLY B C 1
ATOM 3439 O O . GLY B 1 76 ? -17.75 36.062 23.828 1 36.78 76 GLY B O 1
ATOM 3440 N N . GLY B 1 77 ? -16.703 37.969 23.891 1 37.78 77 GLY B N 1
ATOM 3441 C CA . GLY B 1 77 ? -15.492 37.5 23.234 1 37.78 77 GLY B CA 1
ATOM 3442 C C . GLY B 1 77 ? -14.445 37 24.219 1 37.78 77 GLY B C 1
ATOM 3443 O O . GLY B 1 77 ? -13.312 36.719 23.828 1 37.78 77 GLY B O 1
ATOM 3444 N N . ALA B 1 78 ? -14.492 37.438 25.422 1 37.47 78 ALA B N 1
ATOM 3445 C CA . ALA B 1 78 ? -13.391 37.156 26.344 1 37.47 78 ALA B CA 1
ATOM 3446 C C . ALA B 1 78 ? -13.438 35.688 26.812 1 37.47 78 ALA B C 1
ATOM 3448 O O . ALA B 1 78 ? -14.5 35.188 27.172 1 37.47 78 ALA B O 1
ATOM 3449 N N . ILE B 1 79 ? -12.711 34.781 26.266 1 44.31 79 ILE B N 1
ATOM 3450 C CA . ILE B 1 79 ? -12.531 33.438 26.797 1 44.31 79 ILE B CA 1
ATOM 3451 C C . ILE B 1 79 ? -12.164 33.5 28.266 1 44.31 79 ILE B C 1
ATOM 3453 O O . ILE B 1 79 ? -11.297 34.281 28.672 1 44.31 79 ILE B O 1
ATOM 3457 N N . MET B 1 80 ? -13.047 33.188 29.188 1 44.91 80 MET B N 1
ATOM 3458 C CA . MET B 1 80 ? -12.875 33.094 30.641 1 44.91 80 MET B CA 1
ATOM 3459 C C . MET B 1 80 ? -11.562 32.438 30.984 1 44.91 80 MET B C 1
ATOM 3461 O O . MET B 1 80 ? -10.953 31.766 30.141 1 44.91 80 MET B O 1
ATOM 3465 N N . ALA B 1 81 ? -11.211 32.438 32.188 1 44.53 81 ALA B N 1
ATOM 3466 C CA . ALA B 1 81 ? -10 31.844 32.75 1 44.53 81 ALA B CA 1
ATOM 3467 C C . ALA B 1 81 ? -9.766 30.438 32.219 1 44.53 81 ALA B C 1
ATOM 3469 O O . ALA B 1 81 ? -10.695 29.625 32.156 1 44.53 81 ALA B O 1
ATOM 3470 N N . PRO B 1 82 ? -8.664 30.141 31.516 1 46.38 82 PRO B N 1
ATOM 3471 C CA . PRO B 1 82 ? -8.273 28.984 30.719 1 46.38 82 PRO B CA 1
ATOM 3472 C C . PRO B 1 82 ? -8.359 27.672 31.5 1 46.38 82 PRO B C 1
ATOM 3474 O O . PRO B 1 82 ? -7.758 27.547 32.562 1 46.38 82 PRO B O 1
ATOM 3477 N N . VAL B 1 83 ? -9.539 27.203 31.891 1 46.59 83 VAL B N 1
ATOM 3478 C CA . VAL B 1 83 ? -9.5 25.844 32.406 1 46.59 83 VAL B CA 1
ATOM 3479 C C . VAL B 1 83 ? -8.992 24.891 31.344 1 46.59 83 VAL B C 1
ATOM 3481 O O . VAL B 1 83 ? -9.414 24.953 30.188 1 46.59 83 VAL B O 1
ATOM 3484 N N . ALA B 1 84 ? -7.809 24.297 31.734 1 50.47 84 ALA B N 1
ATOM 3485 C CA . ALA B 1 84 ? -7.238 23.281 30.859 1 50.47 84 ALA B CA 1
ATOM 3486 C C . ALA B 1 84 ? -8.258 22.203 30.531 1 50.47 84 ALA B C 1
ATOM 3488 O O . ALA B 1 84 ? -8.898 21.656 31.438 1 50.47 84 ALA B O 1
ATOM 3489 N N . VAL B 1 85 ? -8.961 22.266 29.562 1 51.94 85 VAL B N 1
ATOM 3490 C CA . VAL B 1 85 ? -9.883 21.188 29.203 1 51.94 85 VAL B CA 1
ATOM 3491 C C . VAL B 1 85 ? -9.141 20.094 28.438 1 51.94 85 VAL B C 1
ATOM 3493 O O . VAL B 1 85 ? -8.406 20.391 27.5 1 51.94 85 VAL B O 1
ATOM 3496 N N . THR B 1 86 ? -8.773 19.047 29.266 1 56.03 86 THR B N 1
ATOM 3497 C CA . THR B 1 86 ? -8.242 17.891 28.547 1 56.03 86 THR B CA 1
ATOM 3498 C C . THR B 1 86 ? -9.367 16.953 28.125 1 56.03 86 THR B C 1
ATOM 3500 O O . THR B 1 86 ? -10.438 16.953 28.719 1 56.03 86 THR B O 1
ATOM 3503 N N . ARG B 1 87 ? -9.461 16.75 26.844 1 60.47 87 ARG B N 1
ATOM 3504 C CA . ARG B 1 87 ? -10.445 15.758 26.422 1 60.47 87 ARG B CA 1
ATOM 3505 C C . ARG B 1 87 ? -9.82 14.367 26.328 1 60.47 87 ARG B C 1
ATOM 3507 O O . ARG B 1 87 ? -8.656 14.227 25.953 1 60.47 87 ARG B O 1
ATOM 3514 N N . GLN B 1 88 ? -10.531 13.438 27.016 1 61.78 88 GLN B N 1
ATOM 3515 C CA . GLN B 1 88 ? -10.148 12.047 26.797 1 61.78 88 GLN B CA 1
ATOM 3516 C C . GLN B 1 88 ? -10.445 11.617 25.359 1 61.78 88 GLN B C 1
ATOM 3518 O O . GLN B 1 88 ? -11.523 11.883 24.828 1 61.78 88 GLN B O 1
ATOM 3523 N N . LEU B 1 89 ? -9.398 11.352 24.719 1 66.31 89 LEU B N 1
ATOM 3524 C CA . LEU B 1 89 ? -9.555 10.867 23.344 1 66.31 89 LEU B CA 1
ATOM 3525 C C . LEU B 1 89 ? -9.773 9.359 23.328 1 66.31 89 LEU B C 1
ATOM 3527 O O . LEU B 1 89 ? -9.07 8.617 24.016 1 66.31 89 LEU B O 1
ATOM 3531 N N . THR B 1 90 ? -10.992 8.93 22.891 1 65.19 90 THR B N 1
ATOM 3532 C CA . THR B 1 90 ? -11.211 7.496 22.703 1 65.19 90 THR B CA 1
ATOM 3533 C C . THR B 1 90 ? -11.094 7.121 21.234 1 65.19 90 THR B C 1
ATOM 3535 O O . THR B 1 90 ? -11.336 7.949 20.344 1 65.19 90 THR B O 1
ATOM 3538 N N . GLY B 1 91 ? -10.477 5.953 21.047 1 67.69 91 GLY B N 1
ATOM 3539 C CA . GLY B 1 91 ? -10.391 5.438 19.688 1 67.69 91 GLY B CA 1
ATOM 3540 C C . GLY B 1 91 ? -11.742 5.266 19.031 1 67.69 91 GLY B C 1
ATOM 3541 O O . GLY B 1 91 ? -12.727 4.926 19.688 1 67.69 91 GLY B O 1
ATOM 3542 N N . SER B 1 92 ? 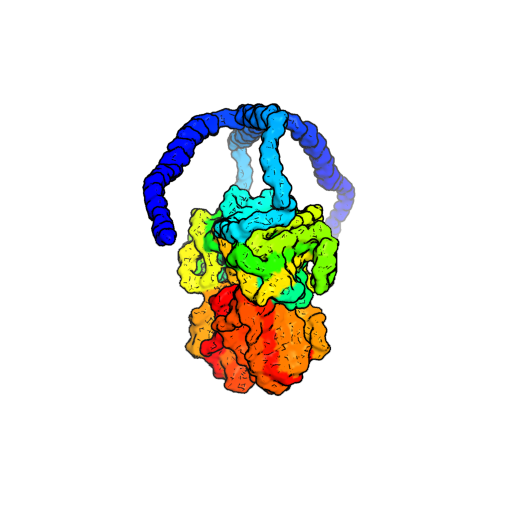-11.875 5.906 17.828 1 71.06 92 SER B N 1
ATOM 3543 C CA . SER B 1 92 ? -13.109 5.754 17.078 1 71.06 92 SER B CA 1
ATOM 3544 C C . SER B 1 92 ? -13.031 4.57 16.109 1 71.06 92 SER B C 1
ATOM 3546 O O . SER B 1 92 ? -11.984 4.328 15.508 1 71.06 92 SER B O 1
ATOM 3548 N N . LYS B 1 93 ? -14.062 3.682 16.188 1 76.5 93 LYS B N 1
ATOM 3549 C CA . LYS B 1 93 ? -14.156 2.568 15.25 1 76.5 93 LYS B CA 1
ATOM 3550 C C . LYS B 1 93 ? -14.773 3.014 13.93 1 76.5 93 LYS B C 1
ATOM 3552 O O . LYS B 1 93 ? -15.797 3.699 13.922 1 76.5 93 LYS B O 1
ATOM 3557 N N . PRO B 1 94 ? -14.062 2.725 12.852 1 82.06 94 PRO B N 1
ATOM 3558 C CA . PRO B 1 94 ? -14.648 3.08 11.555 1 82.06 94 PRO B CA 1
ATOM 3559 C C . PRO B 1 94 ? -15.984 2.381 11.297 1 82.06 94 PRO B C 1
ATOM 3561 O O . PRO B 1 94 ? -16.219 1.291 11.828 1 82.06 94 PRO B O 1
ATOM 3564 N N . LYS B 1 95 ? -16.797 3.047 10.586 1 78.75 95 LYS B N 1
ATOM 3565 C CA . LYS B 1 95 ? -18.094 2.5 10.188 1 78.75 95 LYS B CA 1
ATOM 3566 C C . LYS B 1 95 ? -18.203 2.41 8.672 1 78.75 95 LYS B C 1
ATOM 3568 O O . LYS B 1 95 ? -17.766 3.307 7.953 1 78.75 95 LYS B O 1
ATOM 3573 N N . PHE B 1 96 ? -18.688 1.263 8.273 1 82.25 96 PHE B N 1
ATOM 3574 C CA . PHE B 1 96 ? -18.922 1.039 6.852 1 82.25 96 PHE B CA 1
ATOM 3575 C C . PHE B 1 96 ? -20.422 0.872 6.574 1 82.25 96 PHE B C 1
ATOM 3577 O O . PHE B 1 96 ? -21.125 0.191 7.324 1 82.25 96 PHE B O 1
ATOM 3584 N N . THR B 1 97 ? -20.844 1.582 5.664 1 79 97 THR B N 1
ATOM 3585 C CA . THR B 1 97 ? -22.234 1.404 5.25 1 79 97 THR B CA 1
ATOM 3586 C C . THR B 1 97 ? -22.328 1.199 3.742 1 79 97 THR B C 1
ATOM 3588 O O . THR B 1 97 ? -21.641 1.877 2.975 1 79 97 THR B O 1
ATOM 3591 N N . GLY B 1 98 ? -22.797 -0.059 3.318 1 70.94 98 GLY B N 1
ATOM 3592 C CA . GLY B 1 98 ? -22.969 -0.339 1.901 1 70.94 98 GLY B CA 1
ATOM 3593 C C . GLY B 1 98 ? -24.328 0.05 1.376 1 70.94 98 GLY B C 1
ATOM 3594 O O . GLY B 1 98 ? -25.344 -0.157 2.051 1 70.94 98 GLY B O 1
ATOM 3595 N N . LYS B 1 99 ? -24.516 1.096 0.499 1 61.09 99 LYS B N 1
ATOM 3596 C CA . LYS B 1 99 ? -25.844 1.445 -0.012 1 61.09 99 LYS B CA 1
ATOM 3597 C C . LYS B 1 99 ? -26.219 0.575 -1.209 1 61.09 99 LYS B C 1
ATOM 3599 O O . LYS B 1 99 ? -27.281 -0.041 -1.225 1 61.09 99 LYS B O 1
ATOM 3604 N N . THR B 1 100 ? -25.453 0.786 -2.305 1 62.03 100 THR B N 1
ATOM 3605 C CA . THR B 1 100 ? -25.703 0.131 -3.582 1 62.03 100 THR B CA 1
ATOM 3606 C C . THR B 1 100 ? -24.5 -0.679 -4.031 1 62.03 100 THR B C 1
ATOM 3608 O O . THR B 1 100 ? -23.375 -0.456 -3.551 1 62.03 100 THR B O 1
ATOM 3611 N N . SER B 1 101 ? -24.781 -1.604 -4.824 1 69.38 101 SER B N 1
ATOM 3612 C CA . SER B 1 101 ? -23.719 -2.387 -5.434 1 69.38 101 SER B CA 1
ATOM 3613 C C . SER B 1 101 ? -22.672 -1.485 -6.082 1 69.38 101 SER B C 1
ATOM 3615 O O . SER B 1 101 ? -23.016 -0.6 -6.871 1 69.38 101 SER B O 1
ATOM 3617 N N . GLY B 1 102 ? -21.469 -1.502 -5.539 1 77.12 102 GLY B N 1
ATOM 3618 C CA . GLY B 1 102 ? -20.344 -0.813 -6.141 1 77.12 102 GLY B CA 1
ATOM 3619 C C . GLY B 1 102 ? -19.953 0.451 -5.398 1 77.12 102 GLY B C 1
ATOM 3620 O O . GLY B 1 102 ? -19.109 1.213 -5.871 1 77.12 102 GLY B O 1
ATOM 3621 N N . SER B 1 103 ? -20.75 0.782 -4.32 1 85.12 103 SER B N 1
ATOM 3622 C CA . SER B 1 103 ? -20.359 1.943 -3.533 1 85.12 103 SER B CA 1
ATOM 3623 C C . SER B 1 103 ? -20.266 1.603 -2.049 1 85.12 103 SER B C 1
ATOM 3625 O O . SER B 1 103 ? -20.922 0.668 -1.584 1 85.12 103 SER B O 1
ATOM 3627 N N . VAL B 1 104 ? -19.406 2.287 -1.334 1 87.19 104 VAL B N 1
ATOM 3628 C CA . VAL B 1 104 ? -19.234 2.082 0.101 1 87.19 104 VAL B CA 1
ATOM 3629 C C . VAL B 1 104 ? -19 3.424 0.791 1 87.19 104 VAL B C 1
ATOM 3631 O O . VAL B 1 104 ? -18.281 4.273 0.272 1 87.19 104 VAL B O 1
ATOM 3634 N N . THR B 1 105 ? -19.719 3.617 1.846 1 90.62 105 THR B N 1
ATOM 3635 C CA . THR B 1 105 ? -19.469 4.805 2.656 1 90.62 105 THR B CA 1
ATOM 3636 C C . THR B 1 105 ? -18.625 4.461 3.881 1 90.62 105 THR B C 1
ATOM 3638 O O . THR B 1 105 ? -18.938 3.523 4.613 1 90.62 105 THR B O 1
ATOM 3641 N N . VAL B 1 106 ? -17.594 5.18 4.082 1 89.94 106 VAL B N 1
ATOM 3642 C CA . VAL B 1 106 ? -16.672 4.977 5.191 1 89.94 106 VAL B CA 1
ATOM 3643 C C . VAL B 1 106 ? -16.719 6.18 6.129 1 89.94 106 VAL B C 1
ATOM 3645 O O . VAL B 1 106 ? -16.609 7.324 5.684 1 89.94 106 VAL B O 1
ATOM 3648 N N . THR B 1 107 ? -16.969 5.973 7.379 1 90.56 107 THR B N 1
ATOM 3649 C CA . THR B 1 107 ? -16.906 7.004 8.414 1 90.56 107 THR B CA 1
ATOM 3650 C C . THR B 1 107 ? -15.852 6.664 9.453 1 90.56 107 THR B C 1
ATOM 3652 O O . THR B 1 107 ? -15.859 5.57 10.023 1 90.56 107 THR B O 1
ATOM 3655 N N . HIS B 1 108 ? -14.891 7.617 9.617 1 91.31 108 HIS B N 1
ATOM 3656 C CA . HIS B 1 108 ? -13.789 7.352 10.531 1 91.31 108 HIS B CA 1
ATOM 3657 C C . HIS B 1 108 ? -13.172 8.648 11.039 1 91.31 108 HIS B C 1
ATOM 3659 O O . HIS B 1 108 ? -13.438 9.727 10.5 1 91.31 108 HIS B O 1
ATOM 3665 N N . ARG B 1 109 ? -12.516 8.523 12.102 1 90 109 ARG B N 1
ATOM 3666 C CA . ARG B 1 109 ? -11.672 9.594 12.641 1 90 109 ARG B CA 1
ATOM 3667 C C . ARG B 1 109 ? -10.211 9.172 12.688 1 90 109 ARG B C 1
ATOM 3669 O O . ARG B 1 109 ? -9.891 8.062 13.125 1 90 109 ARG B O 1
ATOM 3676 N N . GLU B 1 110 ? -9.375 9.992 12.219 1 90.62 110 GLU B N 1
ATOM 3677 C CA . GLU B 1 110 ? -7.949 9.695 12.172 1 90.62 110 GLU B CA 1
ATOM 3678 C C . GLU B 1 110 ? -7.125 10.828 12.781 1 90.62 110 GLU B C 1
ATOM 3680 O O . GLU B 1 110 ? -7.559 11.977 12.789 1 90.62 110 GLU B O 1
ATOM 3685 N N . TYR B 1 111 ? -5.945 10.43 13.266 1 88.31 111 TYR B N 1
ATOM 3686 C CA . TYR B 1 111 ? -4.941 11.391 13.719 1 88.31 111 TYR B CA 1
ATOM 3687 C C . TYR B 1 111 ? -4.215 12.016 12.531 1 88.31 111 TYR B C 1
ATOM 3689 O O . TYR B 1 111 ? -3.775 11.305 11.625 1 88.31 111 TYR B O 1
ATOM 3697 N N . LEU B 1 112 ? -4.125 13.281 12.469 1 88.69 112 LEU B N 1
ATOM 3698 C CA . LEU B 1 112 ? -3.434 13.953 11.375 1 88.69 112 LEU B CA 1
ATOM 3699 C C . LEU B 1 112 ? -2.002 14.297 11.773 1 88.69 112 LEU B C 1
ATOM 3701 O O . LEU B 1 112 ? -1.051 13.727 11.234 1 88.69 112 LEU B O 1
ATOM 3705 N N . SER B 1 113 ? -1.862 15.227 12.695 1 86.81 113 SER B N 1
ATOM 3706 C CA . SER B 1 113 ? -0.517 15.617 13.109 1 86.81 113 SER B CA 1
ATOM 3707 C C . SER B 1 113 ? -0.542 16.375 14.43 1 86.81 113 SER B C 1
ATOM 3709 O O . SER B 1 113 ? -1.601 16.828 14.867 1 86.81 113 SER B O 1
ATOM 3711 N N . GLN B 1 114 ? 0.655 16.438 14.922 1 87.06 114 GLN B N 1
ATOM 3712 C CA . GLN B 1 114 ? 0.879 17.297 16.078 1 87.06 114 GLN B CA 1
ATOM 3713 C C . GLN B 1 114 ? 1.084 18.75 15.648 1 87.06 114 GLN B C 1
ATOM 3715 O O . GLN B 1 114 ? 1.735 19.016 14.633 1 87.06 114 GLN B O 1
ATOM 3720 N N . VAL B 1 115 ? 0.459 19.578 16.406 1 88.88 115 VAL B N 1
ATOM 3721 C CA . VAL B 1 115 ? 0.626 21 16.141 1 88.88 115 VAL B CA 1
ATOM 3722 C C . VAL B 1 115 ? 1.672 21.594 17.078 1 88.88 115 VAL B C 1
ATOM 3724 O O . VAL B 1 115 ? 1.554 21.469 18.297 1 88.88 115 VAL B O 1
ATOM 3727 N N . ASN B 1 116 ? 2.623 22.172 16.438 1 87.94 116 ASN B N 1
ATOM 3728 C CA . ASN B 1 116 ? 3.633 22.891 17.203 1 87.94 116 ASN B CA 1
ATOM 3729 C C . ASN B 1 116 ? 3.438 24.406 17.094 1 87.94 116 ASN B C 1
ATOM 3731 O O . ASN B 1 116 ? 3.08 24.906 16.016 1 87.94 116 ASN B O 1
ATOM 3735 N N . MET B 1 117 ? 3.723 25 18.234 1 89.25 117 MET B N 1
ATOM 3736 C CA . MET B 1 117 ? 3.592 26.453 18.234 1 89.25 117 MET B CA 1
ATOM 3737 C C . MET B 1 117 ? 4.773 27.109 17.516 1 89.25 117 MET B C 1
ATOM 3739 O O . MET B 1 117 ? 5.793 26.469 17.281 1 89.25 117 MET B O 1
ATOM 3743 N N . SER B 1 118 ? 4.457 28.312 17.047 1 88.62 118 SER B N 1
ATOM 3744 C CA . SER B 1 118 ? 5.492 29.094 16.391 1 88.62 118 SER B CA 1
ATOM 3745 C C . SER B 1 118 ? 5.43 30.562 16.797 1 88.62 118 SER B C 1
ATOM 3747 O O . SER B 1 118 ? 4.363 31.078 17.141 1 88.62 118 SER B O 1
ATOM 3749 N N . THR B 1 119 ? 6.621 31.172 16.828 1 88.06 119 THR B N 1
ATOM 3750 C CA . THR B 1 119 ? 6.66 32.594 17.125 1 88.06 119 THR B CA 1
ATOM 3751 C C . THR B 1 119 ? 6.121 33.406 15.945 1 88.06 119 THR B C 1
ATOM 3753 O O . THR B 1 119 ? 5.328 34.344 16.141 1 88.06 119 THR B O 1
ATOM 3756 N N . GLY B 1 120 ? 6.551 33.031 14.75 1 87.94 120 GLY B N 1
ATOM 3757 C CA . GLY B 1 120 ? 6.055 33.656 13.539 1 87.94 120 GLY B CA 1
ATOM 3758 C C . GLY B 1 120 ? 4.91 32.875 12.898 1 87.94 120 GLY B C 1
ATOM 3759 O O . GLY B 1 120 ? 4.535 31.797 13.367 1 87.94 120 GLY B O 1
ATOM 3760 N N . PHE B 1 121 ? 4.387 33.531 11.953 1 90.25 121 PHE B N 1
ATOM 3761 C CA . PHE B 1 121 ? 3.289 32.906 11.219 1 90.25 121 PHE B CA 1
ATOM 3762 C C . PHE B 1 121 ? 3.783 31.719 10.422 1 90.25 121 PHE B C 1
ATOM 3764 O O . PHE B 1 121 ? 4.703 31.844 9.609 1 90.25 121 PHE B O 1
ATOM 3771 N N . GLN B 1 122 ? 3.227 30.469 10.711 1 89.44 122 GLN B N 1
ATOM 3772 C CA . GLN B 1 122 ? 3.582 29.25 10.008 1 89.44 122 GLN B CA 1
ATOM 3773 C C . GLN B 1 122 ? 2.338 28.438 9.648 1 89.44 122 GLN B C 1
ATOM 3775 O O . GLN B 1 122 ? 1.384 28.375 10.422 1 89.44 122 GLN B O 1
ATOM 3780 N N . VAL B 1 123 ? 2.449 27.906 8.469 1 90.19 123 VAL B N 1
ATOM 3781 C CA . VAL B 1 123 ? 1.339 27.094 8.008 1 90.19 123 VAL B CA 1
ATOM 3782 C C . VAL B 1 123 ? 1.828 25.656 7.75 1 90.19 123 VAL B C 1
ATOM 3784 O O . VAL B 1 123 ? 2.928 25.469 7.227 1 90.19 123 VAL B O 1
ATOM 3787 N N . ASN B 1 124 ? 1.006 24.688 8.133 1 88.75 124 ASN B N 1
ATOM 3788 C CA . ASN B 1 124 ? 1.228 23.266 7.867 1 88.75 124 ASN B CA 1
ATOM 3789 C C . ASN B 1 124 ? 2.652 22.859 8.219 1 88.75 124 ASN B C 1
ATOM 3791 O O . ASN B 1 124 ? 3.338 22.219 7.406 1 88.75 124 ASN B O 1
ATOM 3795 N N . GLY B 1 125 ? 3.041 23.219 9.461 1 78.69 125 GLY B N 1
ATOM 3796 C CA . GLY B 1 125 ? 4.328 22.797 9.992 1 78.69 125 GLY B CA 1
ATOM 3797 C C . GLY B 1 125 ? 5.496 23.578 9.406 1 78.69 125 GLY B C 1
ATOM 3798 O O . GLY B 1 125 ? 6.652 23.172 9.57 1 78.69 125 GLY B O 1
ATOM 3799 N N . GLY B 1 126 ? 5.25 24.594 8.672 1 79.81 126 GLY B N 1
ATOM 3800 C CA . GLY B 1 126 ? 6.301 25.422 8.109 1 79.81 126 GLY B CA 1
ATOM 3801 C C . GLY B 1 126 ? 6.883 24.875 6.824 1 79.81 126 GLY B C 1
ATOM 3802 O O . GLY B 1 126 ? 7.969 25.281 6.402 1 79.81 126 GLY B O 1
ATOM 3803 N N . ILE B 1 127 ? 6.234 23.922 6.254 1 81 127 ILE B N 1
ATOM 3804 C CA . ILE B 1 127 ? 6.688 23.344 4.992 1 81 127 ILE B CA 1
ATOM 3805 C C . ILE B 1 127 ? 5.988 24.031 3.826 1 81 127 ILE B C 1
ATOM 3807 O O . ILE B 1 127 ? 4.766 23.922 3.682 1 81 127 ILE B O 1
ATOM 3811 N N . VAL B 1 128 ? 6.832 24.656 3.027 1 76.81 128 VAL B N 1
ATOM 3812 C CA . VAL B 1 128 ? 6.281 25.391 1.894 1 76.81 128 VAL B CA 1
ATOM 3813 C C . VAL B 1 128 ? 5.699 24.422 0.877 1 76.81 128 VAL B C 1
ATOM 3815 O O . VAL B 1 128 ? 6.34 23.422 0.524 1 76.81 128 VAL B O 1
ATOM 3818 N N . GLY B 1 129 ? 4.504 24.578 0.469 1 77.19 129 GLY B N 1
ATOM 3819 C CA . GLY B 1 129 ? 3.871 23.75 -0.546 1 77.19 129 GLY B CA 1
ATOM 3820 C C . GLY B 1 129 ? 3.215 22.5 0.02 1 77.19 129 GLY B C 1
ATOM 3821 O O . GLY B 1 129 ? 2.756 21.641 -0.731 1 77.19 129 GLY B O 1
ATOM 3822 N N . ASN B 1 130 ? 3.166 22.359 1.297 1 82.12 130 ASN B N 1
ATOM 3823 C CA . ASN B 1 130 ? 2.512 21.203 1.912 1 82.12 130 ASN B CA 1
ATOM 3824 C C . ASN B 1 130 ? 0.999 21.391 1.983 1 82.12 130 ASN B C 1
ATOM 3826 O O . ASN B 1 130 ? 0.43 21.469 3.074 1 82.12 130 ASN B O 1
ATOM 3830 N N . LEU B 1 131 ? 0.455 21.312 0.81 1 82.19 131 LEU B N 1
ATOM 3831 C CA . LEU B 1 131 ? -0.991 21.5 0.733 1 82.19 131 LEU B CA 1
ATOM 3832 C C . LEU B 1 131 ? -1.72 20.234 1.167 1 82.19 131 LEU B C 1
ATOM 3834 O O . LEU B 1 131 ? -1.359 19.125 0.747 1 82.19 131 LEU B O 1
ATOM 3838 N N . LEU B 1 132 ? -2.619 20.391 2.105 1 90.12 132 LEU B N 1
ATOM 3839 C CA . LEU B 1 132 ? -3.438 19.266 2.562 1 90.12 132 LEU B CA 1
ATOM 3840 C C . LEU B 1 132 ? -4.723 19.172 1.751 1 90.12 132 LEU B C 1
ATOM 3842 O O . LEU B 1 132 ? -5.809 19.453 2.264 1 90.12 132 LEU B O 1
ATOM 3846 N N . GLN B 1 133 ? -4.504 18.672 0.582 1 89.94 133 GLN B N 1
ATOM 3847 C CA . GLN B 1 133 ? -5.621 18.562 -0.349 1 89.94 133 GLN B CA 1
ATOM 3848 C C . GLN B 1 133 ? -6.578 17.453 0.07 1 89.94 133 GLN B C 1
ATOM 3850 O O . GLN B 1 133 ? -6.145 16.375 0.491 1 89.94 133 GLN B O 1
ATOM 3855 N N . LEU B 1 134 ? -7.82 17.75 -0.046 1 92.81 134 LEU B N 1
ATOM 3856 C CA . LEU B 1 134 ? -8.844 16.812 0.395 1 92.81 134 LEU B CA 1
ATOM 3857 C C . LEU B 1 134 ? -9.18 15.812 -0.712 1 92.81 134 LEU B C 1
ATOM 3859 O O . LEU B 1 134 ? -10.117 16.031 -1.487 1 92.81 134 LEU B O 1
ATOM 3863 N N . ASN B 1 135 ? -8.484 14.773 -0.715 1 92.31 135 ASN B N 1
ATOM 3864 C CA . ASN B 1 135 ? -8.633 13.586 -1.55 1 92.31 135 ASN B CA 1
ATOM 3865 C C . ASN B 1 135 ? -8.359 12.312 -0.76 1 92.31 135 ASN B C 1
ATOM 3867 O O . ASN B 1 135 ? -7.355 12.219 -0.048 1 92.31 135 ASN B O 1
ATOM 3871 N N . PRO B 1 136 ? -9.273 11.352 -0.885 1 92.12 136 PRO B N 1
ATOM 3872 C CA . PRO B 1 136 ? -9.117 10.156 -0.051 1 92.12 136 PRO B CA 1
ATOM 3873 C C . PRO B 1 136 ? -7.801 9.43 -0.293 1 92.12 136 PRO B C 1
ATOM 3875 O O . PRO B 1 136 ? -7.344 8.672 0.562 1 92.12 136 PRO B O 1
ATOM 3878 N N . LEU B 1 137 ? -7.16 9.648 -1.372 1 89.19 137 LEU B N 1
ATOM 3879 C CA . LEU B 1 137 ? -5.91 8.961 -1.677 1 89.19 137 LEU B CA 1
ATOM 3880 C C . LEU B 1 137 ? -4.715 9.758 -1.179 1 89.19 137 LEU B C 1
ATOM 3882 O O . LEU B 1 137 ? -3.574 9.289 -1.245 1 89.19 137 LEU B O 1
ATOM 3886 N N . ASN B 1 138 ? -5.004 10.953 -0.673 1 88.69 138 ASN B N 1
ATOM 3887 C CA . ASN B 1 138 ? -3.904 11.773 -0.164 1 88.69 138 ASN B CA 1
ATOM 3888 C C . ASN B 1 138 ? -3.355 11.211 1.146 1 88.69 138 ASN B C 1
ATOM 3890 O O . ASN B 1 138 ? -3.957 11.398 2.205 1 88.69 138 ASN B O 1
ATOM 3894 N N . GLY B 1 139 ? -2.24 10.656 1.061 1 86.62 139 GLY B N 1
ATOM 3895 C CA . GLY B 1 139 ? -1.629 10.008 2.207 1 86.62 139 GLY B CA 1
ATOM 3896 C C . GLY B 1 139 ? -1.062 10.984 3.221 1 86.62 139 GLY B C 1
ATOM 3897 O O . GLY B 1 139 ? -0.72 10.594 4.34 1 86.62 139 GLY B O 1
ATOM 3898 N N . THR B 1 140 ? -0.945 12.18 2.881 1 86.81 140 THR B N 1
ATOM 3899 C CA . THR B 1 140 ? -0.459 13.18 3.832 1 86.81 140 THR B CA 1
ATOM 3900 C C . THR B 1 140 ? -1.574 13.609 4.777 1 86.81 140 THR B C 1
ATOM 3902 O O . THR B 1 140 ? -1.309 14.055 5.898 1 86.81 140 THR B O 1
ATOM 3905 N N . LEU B 1 141 ? -2.715 13.445 4.27 1 90.25 141 LEU B N 1
ATOM 3906 C CA . LEU B 1 141 ? -3.875 13.844 5.055 1 90.25 141 LEU B CA 1
ATOM 3907 C C . LEU B 1 141 ? -4.449 12.656 5.824 1 90.25 141 LEU B C 1
ATOM 3909 O O . LEU B 1 141 ? -4.824 12.789 6.988 1 90.25 141 LEU B O 1
ATOM 3913 N N . PHE B 1 142 ? -4.48 11.539 5.117 1 90.69 142 PHE B N 1
ATOM 3914 C CA . PHE B 1 142 ? -5.082 10.352 5.711 1 90.69 142 PHE B CA 1
ATOM 3915 C C . PHE B 1 142 ? -4.059 9.227 5.82 1 90.69 142 PHE B C 1
ATOM 3917 O O . PHE B 1 142 ? -3.246 9.031 4.914 1 90.69 142 PHE B O 1
ATOM 3924 N N . SER B 1 143 ? -4.098 8.562 6.902 1 88.38 143 SER B N 1
ATOM 3925 C CA . SER B 1 143 ? -3.184 7.441 7.078 1 88.38 143 SER B CA 1
ATOM 3926 C C . SER B 1 143 ? -3.895 6.105 6.867 1 88.38 143 SER B C 1
ATOM 3928 O O . SER B 1 143 ? -3.26 5.105 6.527 1 88.38 143 SER B O 1
ATOM 3930 N N . TRP B 1 144 ? -5.164 6.078 7.039 1 89.62 144 TRP B N 1
ATOM 3931 C CA . TRP B 1 144 ? -5.953 4.852 7.012 1 89.62 144 TRP B CA 1
ATOM 3932 C C . TRP B 1 144 ? -6.809 4.781 5.754 1 89.62 144 TRP B C 1
ATOM 3934 O O . TRP B 1 144 ? -6.891 3.734 5.105 1 89.62 144 TRP B O 1
ATOM 3944 N N . LEU B 1 145 ? -7.301 5.797 5.324 1 90.75 145 LEU B N 1
ATOM 3945 C CA . LEU B 1 145 ? -8.289 5.887 4.258 1 90.75 145 LEU B CA 1
ATOM 3946 C C . LEU B 1 145 ? -7.668 5.539 2.91 1 90.75 145 LEU B C 1
ATOM 3948 O O . LEU B 1 145 ? -8.312 4.914 2.064 1 90.75 145 LEU B O 1
ATOM 3952 N N . PRO B 1 146 ? -6.438 5.902 2.662 1 89.5 146 PRO B N 1
ATOM 3953 C CA . PRO B 1 146 ? -5.887 5.652 1.329 1 89.5 146 PRO B CA 1
ATOM 3954 C C . PRO B 1 146 ? -5.859 4.168 0.971 1 89.5 146 PRO B C 1
ATOM 3956 O O . PRO B 1 146 ? -6.016 3.809 -0.198 1 89.5 146 PRO B O 1
ATOM 3959 N N . ALA B 1 147 ? -5.637 3.367 1.914 1 87.88 147 ALA B N 1
ATOM 3960 C CA . ALA B 1 147 ? -5.602 1.932 1.649 1 87.88 147 ALA B CA 1
ATOM 3961 C C . ALA B 1 147 ? -6.93 1.446 1.078 1 87.88 147 ALA B C 1
ATOM 3963 O O . ALA B 1 147 ? -6.953 0.6 0.181 1 87.88 147 ALA B O 1
ATOM 3964 N N . ILE B 1 148 ? -7.953 1.992 1.528 1 88.25 148 ILE B N 1
ATOM 3965 C CA . ILE B 1 148 ? -9.273 1.604 1.037 1 88.25 148 ILE B CA 1
ATOM 3966 C C . ILE B 1 148 ? -9.57 2.34 -0.266 1 88.25 148 ILE B C 1
ATOM 3968 O O . ILE B 1 148 ? -10.055 1.74 -1.228 1 88.25 148 ILE B O 1
ATOM 3972 N N . ALA B 1 149 ? -9.281 3.566 -0.283 1 91 149 ALA B N 1
ATOM 3973 C CA . ALA B 1 149 ? -9.633 4.434 -1.405 1 91 149 ALA B CA 1
ATOM 3974 C C . ALA B 1 149 ? -8.883 4.027 -2.67 1 91 149 ALA B C 1
ATOM 3976 O O . ALA B 1 149 ? -9.328 4.312 -3.783 1 91 149 ALA B O 1
ATOM 3977 N N . SER B 1 150 ? -7.789 3.375 -2.525 1 88.94 150 SER B N 1
ATOM 3978 C CA . SER B 1 150 ? -6.98 2.982 -3.678 1 88.94 150 SER B CA 1
ATOM 3979 C C . SER B 1 150 ? -7.73 1.996 -4.566 1 88.94 150 SER B C 1
ATOM 3981 O O . SER B 1 150 ? -7.363 1.795 -5.727 1 88.94 150 SER B O 1
ATOM 3983 N N . ASN B 1 151 ? -8.75 1.393 -4.078 1 88.81 151 ASN B N 1
ATOM 3984 C CA . ASN B 1 151 ? -9.5 0.388 -4.82 1 88.81 151 ASN B CA 1
ATOM 3985 C C . ASN B 1 151 ? -10.703 1.004 -5.535 1 88.81 151 ASN B C 1
ATOM 3987 O O . ASN B 1 151 ? -11.492 0.291 -6.152 1 88.81 151 ASN B O 1
ATOM 3991 N N . PHE B 1 152 ? -10.82 2.326 -5.453 1 88.44 152 PHE B N 1
ATOM 3992 C CA . PHE B 1 152 ? -11.984 2.98 -6.043 1 88.44 152 PHE B CA 1
ATOM 3993 C C . PHE B 1 152 ? -11.555 4.125 -6.953 1 88.44 152 PHE B C 1
ATOM 3995 O O . PHE B 1 152 ? -10.5 4.73 -6.746 1 88.44 152 PHE B O 1
ATOM 4002 N N . ASP B 1 153 ? -12.422 4.496 -7.883 1 86.5 153 ASP B N 1
ATOM 4003 C CA . ASP B 1 153 ? -12.102 5.508 -8.883 1 86.5 153 ASP B CA 1
ATOM 4004 C C . ASP B 1 153 ? -12.633 6.879 -8.469 1 86.5 153 ASP B C 1
ATOM 4006 O O . ASP B 1 153 ? -12.023 7.906 -8.766 1 86.5 153 ASP B O 1
ATOM 4010 N N . GLN B 1 154 ? -13.758 6.852 -7.84 1 89.5 154 GLN B N 1
ATOM 4011 C CA . GLN B 1 154 ? -14.398 8.117 -7.516 1 89.5 154 GLN B CA 1
ATOM 4012 C C . GLN B 1 154 ? -14.789 8.172 -6.043 1 89.5 154 GLN B C 1
ATOM 4014 O O . GLN B 1 154 ? -14.867 7.141 -5.375 1 89.5 154 GLN B O 1
ATOM 4019 N N . TYR B 1 155 ? -14.938 9.422 -5.582 1 93.5 155 TYR B N 1
ATOM 4020 C CA . TYR B 1 155 ? -15.336 9.633 -4.195 1 93.5 155 TYR B CA 1
ATOM 4021 C C . TYR B 1 155 ? -16.234 10.859 -4.066 1 93.5 155 TYR B C 1
ATOM 4023 O O . TYR B 1 155 ? -16.297 11.688 -4.98 1 93.5 155 TYR B O 1
ATOM 4031 N N . SER B 1 156 ? -17 10.898 -3.025 1 94.12 156 SER B N 1
ATOM 4032 C CA . SER B 1 156 ? -17.719 12.086 -2.555 1 94.12 156 SER B CA 1
ATOM 4033 C C . SER B 1 156 ? -17.672 12.188 -1.033 1 94.12 156 SER B C 1
ATOM 4035 O O . SER B 1 156 ? -18.078 11.258 -0.332 1 94.12 156 SER B O 1
ATOM 4037 N N . PHE B 1 157 ? -17.188 13.312 -0.566 1 95.56 157 PHE B N 1
ATOM 4038 C CA . PHE B 1 157 ? -17.203 13.539 0.875 1 95.56 157 PHE B CA 1
ATOM 4039 C C . PHE B 1 157 ? -18.594 13.969 1.332 1 95.56 157 PHE B C 1
ATOM 4041 O O . PHE B 1 157 ? -19.188 14.875 0.751 1 95.56 157 PHE B O 1
ATOM 4048 N N . ASN B 1 158 ? -19.031 13.281 2.332 1 94.56 158 ASN B N 1
ATOM 4049 C CA . ASN B 1 158 ? -20.297 13.648 2.947 1 94.56 158 ASN B CA 1
ATOM 4050 C C . ASN B 1 158 ? -20.094 14.633 4.094 1 94.56 158 ASN B C 1
ATOM 4052 O O . ASN B 1 158 ? -20.891 15.547 4.281 1 94.56 158 ASN B O 1
ATOM 4056 N N . SER B 1 159 ? -19.094 14.398 4.801 1 95.5 159 SER B N 1
ATOM 4057 C CA . SER B 1 159 ? -18.75 15.289 5.902 1 95.5 159 SER B CA 1
ATOM 4058 C C . SER B 1 159 ? -17.25 15.203 6.234 1 95.5 159 SER B C 1
ATOM 4060 O O . SER B 1 159 ? -16.641 14.141 6.105 1 95.5 159 SER B O 1
ATOM 4062 N N . VAL B 1 160 ? -16.75 16.328 6.566 1 95.81 160 VAL B N 1
ATOM 4063 C CA . VAL B 1 160 ? -15.352 16.422 7.004 1 95.81 160 VAL B CA 1
ATOM 4064 C C . VAL B 1 160 ? -15.25 17.406 8.172 1 95.81 160 VAL B C 1
ATOM 4066 O O . VAL B 1 160 ? -15.836 18.5 8.141 1 95.81 160 VAL B O 1
ATOM 4069 N N . LEU B 1 161 ? -14.555 16.953 9.188 1 95.44 161 LEU B N 1
ATOM 4070 C CA . LEU B 1 161 ? -14.375 17.766 10.383 1 95.44 161 LEU B CA 1
ATOM 4071 C C . LEU B 1 161 ? -12.922 17.734 10.844 1 95.44 161 LEU B C 1
ATOM 4073 O O . LEU B 1 161 ? -12.336 16.672 10.992 1 95.44 161 LEU B O 1
ATOM 4077 N N . LEU B 1 162 ? -12.375 18.891 10.961 1 94.88 162 LEU B N 1
ATOM 4078 C CA . LEU B 1 162 ? -11.086 19.016 11.625 1 94.88 162 LEU B CA 1
ATOM 4079 C C . LEU B 1 162 ? -11.258 19.391 13.094 1 94.88 162 LEU B C 1
ATOM 4081 O O . LEU B 1 162 ? -11.984 20.328 13.414 1 94.88 162 LEU B O 1
ATOM 4085 N N . HIS B 1 163 ? -10.578 18.656 13.875 1 92.19 163 HIS B N 1
ATOM 4086 C CA . HIS B 1 163 ? -10.727 18.844 15.312 1 92.19 163 HIS B CA 1
ATOM 4087 C C . HIS B 1 163 ? -9.367 19.047 15.984 1 92.19 163 HIS B C 1
ATOM 4089 O O . HIS B 1 163 ? -8.516 18.156 15.93 1 92.19 163 HIS B O 1
ATOM 4095 N N . TYR B 1 164 ? -9.266 20.234 16.641 1 92.38 164 TYR B N 1
ATOM 4096 C CA . TYR B 1 164 ? -8.078 20.531 17.422 1 92.38 164 TYR B CA 1
ATOM 4097 C C . TYR B 1 164 ? -8.289 20.203 18.906 1 92.38 164 TYR B C 1
ATOM 4099 O O . TYR B 1 164 ? -9.234 20.688 19.516 1 92.38 164 TYR B O 1
ATOM 4107 N N . VAL B 1 165 ? -7.371 19.344 19.375 1 86.44 165 VAL B N 1
ATOM 4108 C CA . VAL B 1 165 ? -7.402 18.969 20.781 1 86.44 165 VAL B CA 1
ATOM 4109 C C . VAL B 1 165 ? -6.129 19.438 21.484 1 86.44 165 VAL B C 1
ATOM 4111 O O . VAL B 1 165 ? -5.031 18.969 21.172 1 86.44 165 VAL B O 1
ATOM 4114 N N . PRO B 1 166 ? -6.258 20.328 22.453 1 87.88 166 PRO B N 1
ATOM 4115 C CA . PRO B 1 166 ? -5.074 20.906 23.094 1 87.88 166 PRO B CA 1
ATOM 4116 C C . PRO B 1 166 ? -4.367 19.906 24.016 1 87.88 166 PRO B C 1
ATOM 4118 O O . PRO B 1 166 ? -5.012 19.047 24.594 1 87.88 166 PRO B O 1
ATOM 4121 N N . LEU B 1 167 ? -3.033 20.062 24.094 1 83.38 167 LEU B N 1
ATOM 4122 C CA . LEU B 1 167 ? -2.184 19.281 24.984 1 83.38 167 LEU B CA 1
ATOM 4123 C C . LEU B 1 167 ? -1.338 20.203 25.875 1 83.38 167 LEU B C 1
ATOM 4125 O O . LEU B 1 167 ? -0.412 19.734 26.547 1 83.38 167 LEU B O 1
ATOM 4129 N N . CYS B 1 168 ? -1.614 21.469 25.922 1 81.19 168 CYS B N 1
ATOM 4130 C CA . CYS B 1 168 ? -0.754 22.422 26.625 1 81.19 168 CYS B CA 1
ATOM 4131 C C . CYS B 1 168 ? -1.48 23.047 27.797 1 81.19 168 CYS B C 1
ATOM 4133 O O . CYS B 1 168 ? -2.68 22.828 27.984 1 81.19 168 CYS B O 1
ATOM 4135 N N . ALA B 1 169 ? -0.589 23.703 28.609 1 79.69 169 ALA B N 1
ATOM 4136 C CA . ALA B 1 169 ? -1.128 24.406 29.766 1 79.69 169 ALA B CA 1
ATOM 4137 C C . ALA B 1 169 ? -1.848 25.688 29.344 1 79.69 169 ALA B C 1
ATOM 4139 O O . ALA B 1 169 ? -1.716 26.141 28.203 1 79.69 169 ALA B O 1
ATOM 4140 N N . THR B 1 170 ? -2.627 26.219 30.25 1 81.25 170 THR B N 1
ATOM 4141 C CA . THR B 1 170 ? -3.408 27.422 29.969 1 81.25 170 THR B CA 1
ATOM 4142 C C . THR B 1 170 ? -2.506 28.656 29.891 1 81.25 170 THR B C 1
ATOM 4144 O O . THR B 1 170 ? -2.928 29.703 29.406 1 81.25 170 THR B O 1
ATOM 4147 N N . THR B 1 171 ? -1.265 28.438 30.141 1 81.25 171 THR B N 1
ATOM 4148 C CA . THR B 1 171 ? -0.336 29.562 30.125 1 81.25 171 THR B CA 1
ATOM 4149 C C . THR B 1 171 ? 0.291 29.703 28.734 1 81.25 171 THR B C 1
ATOM 4151 O O . THR B 1 171 ? 0.971 30.688 28.453 1 81.25 171 THR B O 1
ATOM 4154 N N . GLU B 1 172 ? 0.016 28.719 27.938 1 85.69 172 GLU B N 1
ATOM 4155 C CA . GLU B 1 172 ? 0.59 28.781 26.594 1 85.69 172 GLU B CA 1
ATOM 4156 C C . GLU B 1 172 ? 0.004 29.938 25.797 1 85.69 172 GLU B C 1
ATOM 4158 O O . GLU B 1 172 ? -1.214 30.125 25.766 1 85.69 172 GLU B O 1
ATOM 4163 N N . VAL B 1 173 ? 0.97 30.719 25.297 1 85.69 173 VAL B N 1
ATOM 4164 C CA . VAL B 1 173 ? 0.541 31.875 24.516 1 85.69 173 VAL B CA 1
ATOM 4165 C C . VAL B 1 173 ? 0.603 31.547 23.031 1 85.69 173 VAL B C 1
ATOM 4167 O O . VAL B 1 173 ? 1.395 30.703 22.609 1 85.69 173 VAL B O 1
ATOM 4170 N N . GLY B 1 174 ? -0.29 32.125 22.281 1 90.06 174 GLY B N 1
ATOM 4171 C CA . GLY B 1 174 ? -0.336 31.922 20.844 1 90.06 174 GLY B CA 1
ATOM 4172 C C . GLY B 1 174 ? -1.725 31.594 20.328 1 90.06 174 GLY B C 1
ATOM 4173 O O . GLY B 1 174 ? -2.709 31.719 21.062 1 90.06 174 GLY B O 1
ATOM 4174 N N . ARG B 1 175 ? -1.708 31.328 18.984 1 90.56 175 ARG B N 1
ATOM 4175 C CA . ARG B 1 175 ? -2.975 31 18.344 1 90.56 175 ARG B CA 1
ATOM 4176 C C . ARG B 1 175 ? -2.816 29.844 17.375 1 90.56 175 ARG B C 1
ATOM 4178 O O . ARG B 1 175 ? -1.775 29.688 16.734 1 90.56 175 ARG B O 1
ATOM 4185 N N . VAL B 1 176 ? -3.852 29.062 17.391 1 92.06 176 VAL B N 1
ATOM 4186 C CA . VAL B 1 176 ? -3.979 27.984 16.422 1 92.06 176 VAL B CA 1
ATOM 4187 C C . VAL B 1 176 ? -5.188 28.25 15.516 1 92.06 176 VAL B C 1
ATOM 4189 O O . VAL B 1 176 ? -6.285 28.516 16.016 1 92.06 176 VAL B O 1
ATOM 4192 N N . ALA B 1 177 ? -4.887 28.203 14.227 1 93.69 177 ALA B N 1
ATOM 4193 C CA . ALA B 1 177 ? -5.957 28.438 13.266 1 93.69 177 ALA B CA 1
ATOM 4194 C C . ALA B 1 177 ? -6.082 27.281 12.273 1 93.69 177 ALA B C 1
ATOM 4196 O O . ALA B 1 177 ? -5.074 26.719 11.844 1 93.69 177 ALA B O 1
ATOM 4197 N N . MET B 1 178 ? -7.281 26.938 11.992 1 95.38 178 MET B N 1
ATOM 4198 C CA . MET B 1 178 ? -7.605 25.969 10.938 1 95.38 178 MET B CA 1
ATOM 4199 C C . MET B 1 178 ? -8.461 26.625 9.852 1 95.38 178 MET B C 1
ATOM 4201 O O . MET B 1 178 ? -9.352 27.422 10.156 1 95.38 178 MET B O 1
ATOM 4205 N N . TYR B 1 179 ? -8.117 26.312 8.617 1 93.81 179 TYR B N 1
ATOM 4206 C CA . TYR B 1 179 ? -8.891 26.938 7.543 1 93.81 179 TYR B CA 1
ATOM 4207 C C . TYR B 1 179 ? -9.141 25.938 6.414 1 93.81 179 TYR B C 1
ATOM 4209 O O . TYR B 1 179 ? -8.531 24.875 6.367 1 93.81 179 TYR B O 1
ATOM 4217 N N . PHE B 1 180 ? -10.227 26.266 5.613 1 95.38 180 PHE B N 1
ATOM 4218 C CA . PHE B 1 180 ? -10.578 25.516 4.41 1 95.38 180 PHE B CA 1
ATOM 4219 C C . PHE B 1 180 ? -10.617 26.438 3.197 1 95.38 180 PHE B C 1
ATOM 4221 O O . PHE B 1 180 ? -11.242 27.516 3.244 1 95.38 180 PHE B O 1
ATOM 4228 N N . ASP B 1 181 ? -9.836 26.047 2.225 1 91.81 181 ASP B N 1
ATOM 4229 C CA . ASP B 1 181 ? -9.836 26.75 0.938 1 91.81 181 ASP B CA 1
ATOM 4230 C C . ASP B 1 181 ? -10.43 25.859 -0.157 1 91.81 181 ASP B C 1
ATOM 4232 O O . ASP B 1 181 ? -9.977 24.734 -0.372 1 91.81 181 ASP B O 1
ATOM 4236 N N . LYS B 1 182 ? -11.336 26.406 -0.875 1 88.38 182 LYS B N 1
ATOM 4237 C CA . LYS B 1 182 ? -12.023 25.625 -1.904 1 88.38 182 LYS B CA 1
ATOM 4238 C C . LYS B 1 182 ? -11.102 25.359 -3.092 1 88.38 182 LYS B C 1
ATOM 4240 O O . LYS B 1 182 ? -11.258 24.344 -3.789 1 88.38 182 LYS B O 1
ATOM 4245 N N . ASP B 1 183 ? -10.266 26.219 -3.314 1 82.38 183 ASP B N 1
ATOM 4246 C CA . ASP B 1 183 ? -9.297 26 -4.387 1 82.38 183 ASP B CA 1
ATOM 4247 C C . ASP B 1 183 ? -8.102 25.188 -3.887 1 82.38 183 ASP B C 1
ATOM 4249 O O . ASP B 1 183 ? -7.297 25.688 -3.098 1 82.38 183 ASP B O 1
ATOM 4253 N N . SER B 1 184 ? -7.98 23.969 -4.371 1 84.25 184 SER B N 1
ATOM 4254 C CA . SER B 1 184 ? -6.984 23.031 -3.873 1 84.25 184 SER B CA 1
ATOM 4255 C C . SER B 1 184 ? -5.59 23.391 -4.375 1 84.25 184 SER B C 1
ATOM 4257 O O . SER B 1 184 ? -4.594 22.844 -3.891 1 84.25 184 SER B O 1
ATOM 4259 N N . GLU B 1 185 ? -5.418 24.328 -5.254 1 80.19 185 GLU B N 1
ATOM 4260 C CA . GLU B 1 185 ? -4.113 24.609 -5.848 1 80.19 185 GLU B CA 1
ATOM 4261 C C . GLU B 1 185 ? -3.557 25.953 -5.355 1 80.19 185 GLU B C 1
ATOM 4263 O O . GLU B 1 185 ? -2.41 26.297 -5.648 1 80.19 185 GLU B O 1
ATOM 4268 N N . ASP B 1 186 ? -4.293 26.688 -4.613 1 82.31 186 ASP B N 1
ATOM 4269 C CA . ASP B 1 186 ? -3.816 27.969 -4.082 1 82.31 186 ASP B CA 1
ATOM 4270 C C . ASP B 1 186 ? -2.676 27.75 -3.088 1 82.31 186 ASP B C 1
ATOM 4272 O O . ASP B 1 186 ? -2.693 26.797 -2.311 1 82.31 186 ASP B O 1
ATOM 4276 N N . PRO B 1 187 ? -1.839 28.641 -3.207 1 84.56 187 PRO B N 1
ATOM 4277 C CA . PRO B 1 187 ? -0.794 28.562 -2.184 1 84.56 187 PRO B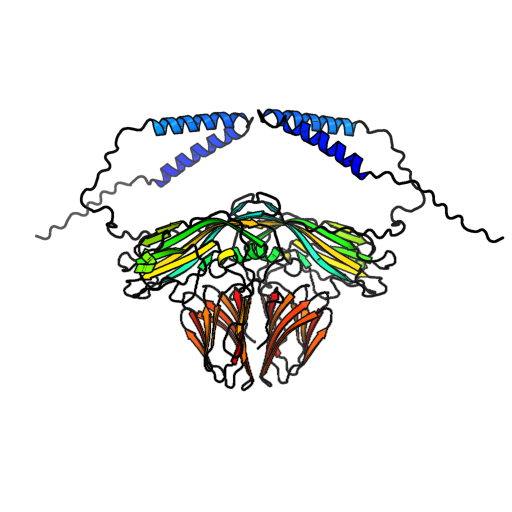 CA 1
ATOM 4278 C C . PRO B 1 187 ? -1.315 28.844 -0.78 1 84.56 187 PRO B C 1
ATOM 4280 O O . PRO B 1 187 ? -2.406 29.406 -0.627 1 84.56 187 PRO B O 1
ATOM 4283 N N . GLU B 1 188 ? -0.557 28.406 0.163 1 89.06 188 GLU B N 1
ATOM 4284 C CA . GLU B 1 188 ? -0.893 28.688 1.553 1 89.06 188 GLU B CA 1
ATOM 4285 C C . GLU B 1 188 ? -0.899 30.203 1.816 1 89.06 188 GLU B C 1
ATOM 4287 O O . GLU B 1 188 ? -0.208 30.953 1.133 1 89.06 188 GLU B O 1
ATOM 4292 N N . PRO B 1 189 ? -1.688 30.594 2.754 1 89 189 PRO B N 1
ATOM 4293 C CA . PRO B 1 189 ? -1.662 32.031 3.088 1 89 189 PRO B CA 1
ATOM 4294 C C . PRO B 1 189 ? -0.285 32.5 3.545 1 89 189 PRO B C 1
ATOM 4296 O O . PRO B 1 189 ? 0.382 31.812 4.324 1 89 189 PRO B O 1
ATOM 4299 N N . ALA B 1 190 ? 0.038 33.656 3.096 1 84 190 ALA B N 1
ATOM 4300 C CA . ALA B 1 190 ? 1.375 34.188 3.365 1 84 190 ALA B CA 1
ATOM 4301 C C . ALA B 1 190 ? 1.418 34.906 4.699 1 84 190 ALA B C 1
ATOM 4303 O O . ALA B 1 190 ? 2.48 35.031 5.312 1 84 190 ALA B O 1
ATOM 4304 N N . ASP B 1 191 ? 0.286 35.469 4.988 1 86.06 191 ASP B N 1
ATOM 4305 C CA . ASP B 1 191 ? 0.259 36.219 6.238 1 86.06 191 ASP B CA 1
ATOM 4306 C C . ASP B 1 191 ? -1.102 36.094 6.922 1 86.06 191 ASP B C 1
ATOM 4308 O O . ASP B 1 191 ? -1.989 35.375 6.434 1 86.06 191 ASP B O 1
ATOM 4312 N N . ARG B 1 192 ? -1.177 36.844 8.062 1 87 192 ARG B N 1
ATOM 4313 C CA . ARG B 1 192 ? -2.373 36.75 8.898 1 87 192 ARG B CA 1
ATOM 4314 C C . ARG B 1 192 ? -3.559 37.438 8.219 1 87 192 ARG B C 1
ATOM 4316 O O . ARG B 1 192 ? -4.707 37.062 8.43 1 87 192 ARG B O 1
ATOM 4323 N N . VAL B 1 193 ? -3.238 38.438 7.473 1 84.19 193 VAL B N 1
ATOM 4324 C CA . VAL B 1 193 ? -4.305 39.156 6.773 1 84.19 193 VAL B CA 1
ATOM 4325 C C . VAL B 1 193 ? -4.988 38.219 5.785 1 84.19 193 VAL B C 1
ATOM 4327 O O . VAL B 1 193 ? -6.219 38.156 5.723 1 84.19 193 VAL B O 1
ATOM 4330 N N . GLU B 1 194 ? -4.184 37.5 5.055 1 86.94 194 GLU B N 1
ATOM 4331 C CA . GLU B 1 194 ? -4.738 36.531 4.098 1 86.94 194 GLU B CA 1
ATOM 4332 C C . GLU B 1 194 ? -5.508 35.438 4.809 1 86.94 194 GLU B C 1
ATOM 4334 O O . GLU B 1 194 ? -6.559 35 4.332 1 86.94 194 GLU B O 1
ATOM 4339 N N . LEU B 1 195 ? -4.973 35 5.844 1 90.25 195 LEU B N 1
ATOM 4340 C CA . LEU B 1 195 ? -5.629 33.938 6.617 1 90.25 195 LEU B CA 1
ATOM 4341 C C . LEU B 1 195 ? -7.012 34.375 7.074 1 90.25 195 LEU B C 1
ATOM 4343 O O . LEU B 1 195 ? -7.977 33.625 6.988 1 90.25 195 LEU B O 1
ATOM 4347 N N . ALA B 1 196 ? -7.086 35.594 7.535 1 87.31 196 ALA B N 1
ATOM 4348 C CA . ALA B 1 196 ? -8.328 36.125 8.102 1 87.31 196 ALA B CA 1
ATOM 4349 C C . ALA B 1 196 ? -9.398 36.281 7.023 1 87.31 196 ALA B C 1
ATOM 4351 O O . ALA B 1 196 ? -10.586 36.406 7.336 1 87.31 196 ALA B O 1
ATOM 4352 N N . ASN B 1 197 ? -8.984 36.219 5.832 1 87.31 197 ASN B N 1
ATOM 4353 C CA . ASN B 1 197 ? -9.914 36.469 4.738 1 87.31 197 ASN B CA 1
ATOM 4354 C C . ASN B 1 197 ? -10.539 35.156 4.242 1 87.31 197 ASN B C 1
ATOM 4356 O O . ASN B 1 197 ? -11.406 35.188 3.367 1 87.31 197 ASN B O 1
ATOM 4360 N N . TYR B 1 198 ? -10.125 34.094 4.793 1 90.06 198 TYR B N 1
ATOM 4361 C CA . TYR B 1 198 ? -10.766 32.844 4.387 1 90.06 198 TYR B CA 1
ATOM 4362 C C . TYR B 1 198 ? -12.188 32.75 4.926 1 90.06 198 TYR B C 1
ATOM 4364 O O . TYR B 1 198 ? -12.453 33.156 6.066 1 90.06 198 TYR B O 1
ATOM 4372 N N . SER B 1 199 ? -13.109 32.312 4.062 1 88 199 SER B N 1
ATOM 4373 C CA . SER B 1 199 ? -14.516 32.219 4.445 1 88 199 SER B CA 1
ATOM 4374 C C . SER B 1 199 ? -14.727 31.156 5.523 1 88 199 SER B C 1
ATOM 4376 O O . SER B 1 199 ? -15.625 31.281 6.355 1 88 199 SER B O 1
ATOM 4378 N N . VAL B 1 200 ? -14.086 30.062 5.449 1 93.56 200 VAL B N 1
ATOM 4379 C CA . VAL B 1 200 ? -14.18 29 6.449 1 93.56 200 VAL B CA 1
ATOM 4380 C C . VAL B 1 200 ? -12.898 28.969 7.281 1 93.56 200 VAL B C 1
ATOM 4382 O O . VAL B 1 200 ? -11.875 28.453 6.832 1 93.56 200 VAL B O 1
ATOM 4385 N N . LEU B 1 201 ? -13.008 29.547 8.414 1 93.19 201 LEU B N 1
ATOM 4386 C CA . LEU B 1 201 ? -11.859 29.734 9.289 1 93.19 201 LEU B CA 1
ATOM 4387 C C . LEU B 1 201 ? -12.258 29.578 10.758 1 93.19 201 LEU B C 1
ATOM 4389 O O . LEU B 1 201 ? -13.312 30.062 11.164 1 93.19 201 LEU B O 1
ATOM 4393 N N . ALA B 1 202 ? -11.445 28.812 11.5 1 92.75 202 ALA B N 1
ATOM 4394 C CA . ALA B 1 202 ? -11.602 28.688 12.945 1 92.75 202 ALA B CA 1
ATOM 4395 C C . ALA B 1 202 ? -10.281 28.969 13.664 1 92.75 202 ALA B C 1
ATOM 4397 O O . ALA B 1 202 ? -9.266 28.328 13.383 1 92.75 202 ALA B O 1
ATOM 4398 N N . GLU B 1 203 ? -10.312 29.969 14.578 1 91.12 203 GLU B N 1
ATOM 4399 C CA . GLU B 1 203 ? -9.133 30.312 15.359 1 91.12 203 GLU B CA 1
ATOM 4400 C C . GLU B 1 203 ? -9.383 30.125 16.859 1 91.12 203 GLU B C 1
ATOM 4402 O O . GLU B 1 203 ? -10.492 30.375 17.344 1 91.12 203 GLU B O 1
ATOM 4407 N N . THR B 1 204 ? -8.344 29.641 17.516 1 89.88 204 THR B N 1
ATOM 4408 C CA . THR B 1 204 ? -8.484 29.422 18.953 1 89.88 204 THR B CA 1
ATOM 4409 C C . THR B 1 204 ? -7.145 29.609 19.656 1 89.88 204 THR B C 1
ATOM 4411 O O . THR B 1 204 ? -6.102 29.734 19 1 89.88 204 THR B O 1
ATOM 4414 N N . ALA B 1 205 ? -7.293 29.828 20.984 1 87.88 205 ALA B N 1
ATOM 4415 C CA . ALA B 1 205 ? -6.082 29.766 21.797 1 87.88 205 ALA B CA 1
ATOM 4416 C C . ALA B 1 205 ? -5.543 28.344 21.875 1 87.88 205 ALA B C 1
ATOM 4418 O O . ALA B 1 205 ? -6.301 27.375 21.766 1 87.88 205 ALA B O 1
ATOM 4419 N N . PRO B 1 206 ? -4.277 28.219 22.016 1 87.94 206 PRO B N 1
ATOM 4420 C CA . PRO B 1 206 ? -3.678 26.891 22.016 1 87.94 206 PRO B CA 1
ATOM 4421 C C . PRO B 1 206 ? -4.289 25.969 23.078 1 87.94 206 PRO B C 1
ATOM 4423 O O . PRO B 1 206 ? -4.285 24.75 22.922 1 87.94 206 PRO B O 1
ATOM 4426 N N . TRP B 1 207 ? -4.793 26.484 24.078 1 85.75 207 TRP B N 1
ATOM 4427 C CA . TRP B 1 207 ? -5.285 25.641 25.172 1 85.75 207 TRP B CA 1
ATOM 4428 C C . TRP B 1 207 ? -6.777 25.375 25.016 1 85.75 207 TRP B C 1
ATOM 4430 O O . TRP B 1 207 ? -7.371 24.672 25.844 1 85.75 207 TRP B O 1
ATOM 4440 N N . ALA B 1 208 ? -7.402 25.891 23.984 1 84.25 208 ALA B N 1
ATOM 4441 C CA . ALA B 1 208 ? -8.836 25.703 23.797 1 84.25 208 ALA B CA 1
ATOM 4442 C C . ALA B 1 208 ? -9.133 24.812 22.594 1 84.25 208 ALA B C 1
ATOM 4444 O O . ALA B 1 208 ? -8.547 24.984 21.531 1 84.25 208 ALA B O 1
ATOM 4445 N N . GLU B 1 209 ? -10.039 23.922 22.828 1 86.75 209 GLU B N 1
ATOM 4446 C CA . GLU B 1 209 ? -10.469 23.016 21.766 1 86.75 209 GLU B CA 1
ATOM 4447 C C . GLU B 1 209 ? -11.32 23.734 20.734 1 86.75 209 GLU B C 1
ATOM 4449 O O . GLU B 1 209 ? -12.07 24.656 21.078 1 86.75 209 GLU B O 1
ATOM 4454 N N . ARG B 1 210 ? -11.148 23.359 19.5 1 89.69 210 ARG B N 1
ATOM 4455 C CA . ARG B 1 210 ? -11.945 23.938 18.422 1 89.69 210 ARG B CA 1
ATOM 4456 C C . ARG B 1 210 ? -12.141 22.938 17.281 1 89.69 210 ARG B C 1
ATOM 4458 O O . ARG B 1 210 ? -11.266 22.125 17.016 1 89.69 210 ARG B O 1
ATOM 4465 N N . ALA B 1 211 ? -13.328 23.047 16.719 1 92.94 211 ALA B N 1
ATOM 4466 C CA . ALA B 1 211 ? -13.641 22.203 15.555 1 92.94 211 ALA B CA 1
ATOM 4467 C C . ALA B 1 211 ? -13.945 23.062 14.328 1 92.94 211 ALA B C 1
ATOM 4469 O O . ALA B 1 211 ? -14.539 24.141 14.445 1 92.94 211 ALA B O 1
ATOM 4470 N N . LEU B 1 212 ? -13.477 22.641 13.156 1 94.31 212 LEU B N 1
ATOM 4471 C CA . LEU B 1 212 ? -13.781 23.266 11.875 1 94.31 212 LEU B CA 1
ATOM 4472 C C . LEU B 1 212 ? -14.562 22.312 10.977 1 94.31 212 LEU B C 1
ATOM 4474 O O . LEU B 1 212 ? -14.047 21.281 10.562 1 94.31 212 LEU B O 1
ATOM 4478 N N . TRP B 1 213 ? -15.727 22.656 10.703 1 95.31 213 TRP B N 1
ATOM 4479 C CA . TRP B 1 213 ? -16.547 21.891 9.773 1 95.31 213 TRP B CA 1
ATOM 4480 C C . TRP B 1 213 ? -16.297 22.344 8.336 1 95.31 213 TRP B C 1
ATOM 4482 O O . TRP B 1 213 ? -16.422 23.531 8.016 1 95.31 213 TRP B O 1
ATOM 4492 N N . VAL B 1 214 ? -15.953 21.438 7.516 1 95.06 214 VAL B N 1
ATOM 4493 C CA . VAL B 1 214 ? -15.68 21.719 6.113 1 95.06 214 VAL B CA 1
ATOM 4494 C C . VAL B 1 214 ? -16.953 21.562 5.289 1 95.06 214 VAL B C 1
ATOM 4496 O O . VAL B 1 214 ? -17.641 20.531 5.383 1 95.06 214 VAL B O 1
ATOM 4499 N N . PRO B 1 215 ? -17.297 22.578 4.57 1 92.94 215 PRO B N 1
ATOM 4500 C CA . PRO B 1 215 ? -18.453 22.422 3.691 1 92.94 215 PRO B CA 1
ATOM 4501 C C . PRO B 1 215 ? -18.203 21.406 2.572 1 92.94 215 PRO B C 1
ATOM 4503 O O . PRO B 1 215 ? -17.188 21.469 1.895 1 92.94 215 PRO B O 1
ATOM 4506 N N . THR B 1 216 ? -19.094 20.469 2.451 1 93.5 216 THR B N 1
ATOM 4507 C CA . THR B 1 216 ? -18.969 19.469 1.403 1 93.5 216 THR B CA 1
ATOM 4508 C C . THR B 1 216 ? -20.062 19.641 0.351 1 93.5 216 THR B C 1
ATOM 4510 O O . THR B 1 216 ? -21.141 20.141 0.653 1 93.5 216 THR B O 1
ATOM 4513 N N . ASP B 1 217 ? -19.812 19.422 -0.978 1 88.06 217 ASP B N 1
ATOM 4514 C CA . ASP B 1 217 ? -20.766 19.594 -2.061 1 88.06 217 ASP B CA 1
ATOM 4515 C C . ASP B 1 217 ? -21.312 18.25 -2.539 1 88.06 217 ASP B C 1
ATOM 4517 O O . ASP B 1 217 ? -22.188 18.188 -3.396 1 88.06 217 ASP B O 1
ATOM 4521 N N . ARG B 1 218 ? -20.922 17.141 -2.18 1 85.38 218 ARG B N 1
ATOM 4522 C CA . ARG B 1 218 ? -21.359 15.781 -2.492 1 85.38 218 ARG B CA 1
ATOM 4523 C C . ARG B 1 218 ? -21.203 15.484 -3.98 1 85.38 218 ARG B C 1
ATOM 4525 O O . ARG B 1 218 ? -21.969 14.703 -4.547 1 85.38 218 ARG B O 1
ATOM 4532 N N . ILE B 1 219 ? -20.297 16.281 -4.648 1 88.94 219 ILE B N 1
ATOM 4533 C CA . ILE B 1 219 ? -19.984 16.016 -6.047 1 88.94 219 ILE B CA 1
ATOM 4534 C C . ILE B 1 219 ? -18.984 14.859 -6.148 1 88.94 219 ILE B C 1
ATOM 4536 O O . ILE B 1 219 ? -18.031 14.773 -5.363 1 88.94 219 ILE B O 1
ATOM 4540 N N . LYS B 1 220 ? -19.328 13.977 -7.074 1 89.75 220 LYS B N 1
ATOM 4541 C CA . LYS B 1 220 ? -18.406 12.859 -7.316 1 89.75 220 LYS B CA 1
ATOM 4542 C C . LYS B 1 220 ? -17.141 13.328 -8.016 1 89.75 220 LYS B C 1
ATOM 4544 O O . LYS B 1 220 ? -17.203 14.023 -9.031 1 89.75 220 LYS B O 1
ATOM 4549 N N . ARG B 1 221 ? -16.047 13.086 -7.379 1 90.62 221 ARG B N 1
ATOM 4550 C CA . ARG B 1 221 ? -14.742 13.422 -7.938 1 90.62 221 ARG B CA 1
ATOM 4551 C C . ARG B 1 221 ? -13.875 12.172 -8.078 1 90.62 221 ARG B C 1
ATOM 4553 O O . ARG B 1 221 ? -14.188 11.125 -7.512 1 90.62 221 ARG B O 1
ATOM 4560 N N . PHE B 1 222 ? -12.836 12.32 -8.867 1 86.5 222 PHE B N 1
ATOM 4561 C CA . PHE B 1 222 ? -11.945 11.188 -9.086 1 86.5 222 PHE B CA 1
ATOM 4562 C C . PHE B 1 222 ? -10.859 11.141 -8.016 1 86.5 222 PHE B C 1
ATOM 4564 O O . PHE B 1 222 ? -10.398 12.18 -7.539 1 86.5 222 PHE B O 1
ATOM 4571 N N . CYS B 1 223 ? -10.523 9.938 -7.609 1 84.25 223 CYS B N 1
ATOM 4572 C CA . CYS B 1 223 ? -9.383 9.742 -6.723 1 84.25 223 CYS B CA 1
ATOM 4573 C C . CYS B 1 223 ? -8.078 10.023 -7.449 1 84.25 223 CYS B C 1
ATOM 4575 O O . CYS B 1 223 ? -7.949 9.734 -8.641 1 84.25 223 CYS B O 1
ATOM 4577 N N . ASP B 1 224 ? -7.168 10.695 -6.762 1 71.25 224 ASP B N 1
ATOM 4578 C CA . ASP B 1 224 ? -5.91 11.18 -7.32 1 71.25 224 ASP B CA 1
ATOM 4579 C C . ASP B 1 224 ? -4.953 10.023 -7.598 1 71.25 224 ASP B C 1
ATOM 4581 O O . ASP B 1 224 ? -4.434 9.406 -6.664 1 71.25 224 ASP B O 1
ATOM 4585 N N . ASP B 1 225 ? -4.828 9.578 -8.812 1 59.44 225 ASP B N 1
ATOM 4586 C CA . ASP B 1 225 ? -3.896 8.5 -9.133 1 59.44 225 ASP B CA 1
ATOM 4587 C C . ASP B 1 225 ? -2.584 9.055 -9.68 1 59.44 225 ASP B C 1
ATOM 4589 O O . ASP B 1 225 ? -1.597 8.32 -9.797 1 59.44 225 ASP B O 1
ATOM 4593 N N . SER B 1 226 ? -2.588 10.352 -10.195 1 58.94 226 SER B N 1
ATOM 4594 C CA . SER B 1 226 ? -1.369 10.852 -10.82 1 58.94 226 SER B CA 1
ATOM 4595 C C . SER B 1 226 ? -1.198 12.344 -10.57 1 58.94 226 SER B C 1
ATOM 4597 O O . SER B 1 226 ? -2.172 13.055 -10.289 1 58.94 226 SER B O 1
ATOM 4599 N N . SER B 1 227 ? 0.033 12.75 -10.344 1 56.19 227 SER B N 1
ATOM 4600 C CA . SER B 1 227 ? 0.392 14.133 -10.078 1 56.19 227 SER B CA 1
ATOM 4601 C C . SER B 1 227 ? -0.01 15.039 -11.242 1 56.19 227 SER B C 1
ATOM 4603 O O . SER B 1 227 ? 0.032 16.266 -11.117 1 56.19 227 SER B O 1
ATOM 4605 N N . THR B 1 228 ? -0.235 14.391 -12.32 1 52.19 228 THR B N 1
ATOM 4606 C CA . THR B 1 228 ? -0.418 15.273 -13.469 1 52.19 228 THR B CA 1
ATOM 4607 C C . THR B 1 228 ? -1.869 15.742 -13.57 1 52.19 228 THR B C 1
ATOM 4609 O O . THR B 1 228 ? -2.223 16.5 -14.469 1 52.19 228 THR B O 1
ATOM 4612 N N . LEU B 1 229 ? -2.57 15.336 -12.539 1 59.41 229 LEU B N 1
ATOM 4613 C CA . LEU B 1 229 ? -3.979 15.68 -12.711 1 59.41 229 LEU B CA 1
ATOM 4614 C C . LEU B 1 229 ? -4.277 17.062 -12.148 1 59.41 229 LEU B C 1
ATOM 4616 O O . LEU B 1 229 ? -3.529 17.562 -11.305 1 59.41 229 LEU B O 1
ATOM 4620 N N . ASP B 1 230 ? -5.113 17.703 -12.836 1 65.5 230 ASP B N 1
ATOM 4621 C CA . ASP B 1 230 ? -5.625 19 -12.383 1 65.5 230 ASP B CA 1
ATOM 4622 C C . ASP B 1 230 ? -6.32 18.859 -11.031 1 65.5 230 ASP B C 1
ATOM 4624 O O . ASP B 1 230 ? -7.473 18.422 -10.961 1 65.5 230 ASP B O 1
ATOM 4628 N N . HIS B 1 231 ? -5.668 19.234 -10.047 1 71.25 231 HIS B N 1
ATOM 4629 C CA . HIS B 1 231 ? -6.121 19.078 -8.672 1 71.25 231 HIS B CA 1
ATOM 4630 C C . HIS B 1 231 ? -7.359 19.922 -8.398 1 71.25 231 HIS B C 1
ATOM 4632 O O . HIS B 1 231 ? -8.133 19.609 -7.488 1 71.25 231 HIS B O 1
ATOM 4638 N N . LYS B 1 232 ? -7.586 20.922 -9.211 1 69.12 232 LYS B N 1
ATOM 4639 C CA . LYS B 1 232 ? -8.758 21.766 -8.984 1 69.12 232 LYS B CA 1
ATOM 4640 C C . LYS B 1 232 ? -10.047 21 -9.266 1 69.12 232 LYS B C 1
ATOM 4642 O O . LYS B 1 232 ? -11.094 21.297 -8.68 1 69.12 232 LYS B O 1
ATOM 4647 N N . LEU B 1 233 ? -9.836 19.953 -10.062 1 74.25 233 LEU B N 1
ATOM 4648 C CA . LEU B 1 233 ? -11.039 19.234 -10.445 1 74.25 233 LEU B CA 1
ATOM 4649 C C . LEU B 1 233 ? -11.195 17.953 -9.633 1 74.25 233 LEU B C 1
ATOM 4651 O O . LEU B 1 233 ? -12.312 17.453 -9.453 1 74.25 233 LEU B O 1
ATOM 4655 N N . ILE B 1 234 ? -10.141 17.594 -9.047 1 82.5 234 ILE B N 1
ATOM 4656 C CA . ILE B 1 234 ? -10.219 16.25 -8.461 1 82.5 234 ILE B CA 1
ATOM 4657 C C . ILE B 1 234 ? -10.289 16.359 -6.941 1 82.5 234 ILE B C 1
ATOM 4659 O O . ILE B 1 234 ? -10.766 15.445 -6.27 1 82.5 234 ILE B O 1
ATOM 4663 N N . ASP B 1 235 ? -9.953 17.547 -6.457 1 89.12 235 ASP B N 1
ATOM 4664 C CA . ASP B 1 235 ? -9.969 17.688 -5.004 1 89.12 235 ASP B CA 1
ATOM 4665 C C . ASP B 1 235 ? -11.156 18.531 -4.547 1 89.12 235 ASP B C 1
ATOM 4667 O O . ASP B 1 235 ? -11.609 19.406 -5.281 1 89.12 235 ASP B O 1
ATOM 4671 N N . LEU B 1 236 ? -11.641 18.266 -3.387 1 91.94 236 LEU B N 1
ATOM 4672 C CA . LEU B 1 236 ? -12.703 19.062 -2.803 1 91.94 236 LEU B CA 1
ATOM 4673 C C . LEU B 1 236 ? -12.188 20.438 -2.406 1 91.94 236 LEU B C 1
ATOM 4675 O O . LEU B 1 236 ? -12.914 21.438 -2.516 1 91.94 236 LEU B O 1
ATOM 4679 N N . GLY B 1 237 ? -11.062 20.516 -2.002 1 92.25 237 GLY B N 1
ATOM 4680 C CA . GLY B 1 237 ? -10.367 21.688 -1.495 1 92.25 237 GLY B CA 1
ATOM 4681 C C . GLY B 1 237 ? -9.102 21.344 -0.742 1 92.25 237 GLY B C 1
ATOM 4682 O O . GLY B 1 237 ? -8.508 20.281 -0.948 1 92.25 237 GLY B O 1
ATOM 4683 N N . GLN B 1 238 ? -8.703 22.312 -0.033 1 92.25 238 GLN B N 1
ATOM 4684 C CA . GLN B 1 238 ? -7.52 22.094 0.792 1 92.25 238 GLN B CA 1
ATOM 4685 C C . GLN B 1 238 ? -7.742 22.578 2.219 1 92.25 238 GLN B C 1
ATOM 4687 O O . GLN B 1 238 ? -8.508 23.516 2.445 1 92.25 238 GLN B O 1
ATOM 4692 N N . LEU B 1 239 ? -7.105 21.875 3.092 1 93.75 239 LEU B N 1
ATOM 4693 C CA . LEU B 1 239 ? -7.109 22.234 4.504 1 93.75 239 LEU B CA 1
ATOM 4694 C C . LEU B 1 239 ? -5.762 22.812 4.918 1 93.75 239 LEU B C 1
ATOM 4696 O O . LEU B 1 239 ? -4.762 22.641 4.219 1 93.75 239 LEU B O 1
ATOM 4700 N N . GLY B 1 240 ? -5.82 23.5 6.027 1 93.25 240 GLY B N 1
ATOM 4701 C CA . GLY B 1 240 ? -4.574 24.016 6.582 1 93.25 240 GLY B CA 1
ATOM 4702 C C . GLY B 1 240 ? -4.668 24.328 8.062 1 93.25 240 GLY B C 1
ATOM 4703 O O . GLY B 1 240 ? -5.758 24.562 8.586 1 93.25 240 GLY B O 1
ATOM 4704 N N . VAL B 1 241 ? -3.543 24.219 8.648 1 93.12 241 VAL B N 1
ATOM 4705 C CA . VAL B 1 241 ? -3.377 24.578 10.055 1 93.12 241 VAL B CA 1
ATOM 4706 C C . VAL B 1 241 ? -2.271 25.625 10.195 1 93.12 241 VAL B C 1
ATOM 4708 O O . VAL B 1 241 ? -1.158 25.438 9.703 1 93.12 241 VAL B O 1
ATOM 4711 N N . ALA B 1 242 ? -2.629 26.719 10.859 1 92.81 242 ALA B N 1
ATOM 4712 C CA . ALA B 1 242 ? -1.659 27.797 11.055 1 92.81 242 ALA B CA 1
ATOM 4713 C C . ALA B 1 242 ? -1.435 28.062 12.539 1 92.81 242 ALA B C 1
ATOM 4715 O O . ALA B 1 242 ? -2.352 27.906 13.352 1 92.81 242 ALA B O 1
ATOM 4716 N N . THR B 1 243 ? -0.267 28.406 12.828 1 92.25 243 THR B N 1
ATOM 4717 C CA . THR B 1 243 ? 0.097 28.812 14.18 1 92.25 243 THR B CA 1
ATOM 4718 C C . THR B 1 243 ? 0.881 30.125 14.148 1 92.25 243 THR B C 1
ATOM 4720 O O . THR B 1 243 ? 1.595 30.406 13.188 1 92.25 243 THR B O 1
ATOM 4723 N N . TYR B 1 244 ? 0.67 30.906 15.188 1 91.56 244 TYR B N 1
ATOM 4724 C CA . TYR B 1 244 ? 1.418 32.156 15.312 1 91.56 244 TYR B CA 1
ATOM 4725 C C . TYR B 1 244 ? 1.326 32.719 16.734 1 91.56 244 TYR B C 1
ATOM 4727 O O . TYR B 1 244 ? 0.452 32.312 17.5 1 91.56 244 TYR B O 1
ATOM 4735 N N . GLY B 1 245 ? 2.385 33.594 17.094 1 88.56 245 GLY B N 1
ATOM 4736 C CA . GLY B 1 245 ? 2.328 34.344 18.312 1 88.56 245 GLY B CA 1
ATOM 4737 C C . GLY B 1 245 ? 2.811 33.594 19.531 1 88.56 245 GLY B C 1
ATOM 4738 O O . GLY B 1 245 ? 2.537 33.969 20.672 1 88.56 245 GLY B O 1
ATOM 4739 N N . GLY B 1 246 ? 3.391 32.469 19.297 1 86.62 246 GLY B N 1
ATOM 4740 C CA . GLY B 1 246 ? 3.844 31.672 20.438 1 86.62 246 GLY B CA 1
ATOM 4741 C C . GLY B 1 246 ? 5.234 32.062 20.906 1 86.62 246 GLY B C 1
ATOM 4742 O O . GLY B 1 246 ? 5.934 32.812 20.25 1 86.62 246 GLY B O 1
ATOM 4743 N N . ALA B 1 247 ? 5.551 31.641 22.109 1 83.94 247 ALA B N 1
ATOM 4744 C CA . ALA B 1 247 ? 6.848 31.922 22.719 1 83.94 247 ALA B CA 1
ATOM 4745 C C . ALA B 1 247 ? 7.898 30.922 22.25 1 83.94 247 ALA B C 1
ATOM 4747 O O . ALA B 1 247 ? 9.102 31.172 22.359 1 83.94 247 ALA B O 1
ATOM 4748 N N . GLY B 1 248 ? 7.473 29.766 21.688 1 81.38 248 GLY B N 1
ATOM 4749 C CA . GLY B 1 248 ? 8.406 28.719 21.297 1 81.38 248 GLY B CA 1
ATOM 4750 C C . GLY B 1 248 ? 7.812 27.719 20.328 1 81.38 248 GLY B C 1
ATOM 4751 O O . GLY B 1 248 ? 6.816 28 19.656 1 81.38 248 GLY B O 1
ATOM 4752 N N . THR B 1 249 ? 8.586 26.625 20.141 1 81.62 249 THR B N 1
ATOM 4753 C CA . THR B 1 249 ? 8.18 25.609 19.188 1 81.62 249 THR B CA 1
ATOM 4754 C C . THR B 1 249 ? 7.684 24.359 19.891 1 81.62 249 THR B C 1
ATOM 4756 O O . THR B 1 249 ? 7.828 23.25 19.375 1 81.62 249 THR B O 1
ATOM 4759 N N . ASN B 1 250 ? 7.055 24.625 21 1 84.19 250 ASN B N 1
ATOM 4760 C CA . ASN B 1 250 ? 6.57 23.484 21.781 1 84.19 250 ASN B CA 1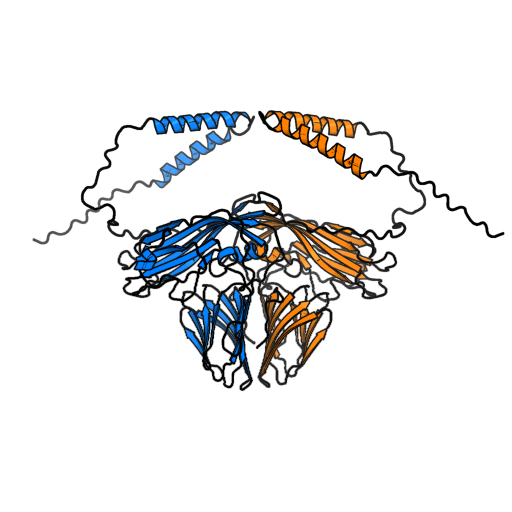
ATOM 4761 C C . ASN B 1 250 ? 5.297 22.906 21.188 1 84.19 250 ASN B C 1
ATOM 4763 O O . ASN B 1 250 ? 4.547 23.609 20.5 1 84.19 250 ASN B O 1
ATOM 4767 N N . ALA B 1 251 ? 5.086 21.609 21.469 1 87.44 251 ALA B N 1
ATOM 4768 C CA . ALA B 1 251 ? 3.846 20.953 21.062 1 87.44 251 ALA B CA 1
ATOM 4769 C C . ALA B 1 251 ? 2.654 21.484 21.844 1 87.44 251 ALA B C 1
ATOM 4771 O O . ALA B 1 251 ? 2.682 21.516 23.078 1 87.44 251 ALA B O 1
ATOM 4772 N N . VAL B 1 252 ? 1.64 21.922 21.156 1 88.62 252 VAL B N 1
ATOM 4773 C CA . VAL B 1 252 ? 0.529 22.578 21.844 1 88.62 252 VAL B CA 1
ATOM 4774 C C . VAL B 1 252 ? -0.726 21.703 21.719 1 88.62 252 VAL B C 1
ATOM 4776 O O . VAL B 1 252 ? -1.66 21.859 22.516 1 88.62 252 VAL B O 1
ATOM 4779 N N . GLY B 1 253 ? -0.768 20.875 20.719 1 89.44 253 GLY B N 1
ATOM 4780 C CA . GLY B 1 253 ? -1.957 20.047 20.578 1 89.44 253 GLY B CA 1
ATOM 4781 C C . GLY B 1 253 ? -1.888 19.109 19.391 1 89.44 253 GLY B C 1
ATOM 4782 O O . GLY B 1 253 ? -0.854 19.031 18.719 1 89.44 253 GLY B O 1
ATOM 4783 N N . ASP B 1 254 ? -3.045 18.375 19.266 1 88.62 254 ASP B N 1
ATOM 4784 C CA . ASP B 1 254 ? -3.184 17.438 18.156 1 88.62 254 ASP B CA 1
ATOM 4785 C C . ASP B 1 254 ? -4.375 17.797 17.266 1 88.62 254 ASP B C 1
ATOM 4787 O O . ASP B 1 254 ? -5.359 18.359 17.75 1 88.62 254 ASP B O 1
ATOM 4791 N N . ILE B 1 255 ? -4.207 17.469 16.047 1 90.75 255 ILE B N 1
ATOM 4792 C CA . ILE B 1 255 ? -5.305 17.656 15.094 1 90.75 255 ILE B CA 1
ATOM 4793 C C . ILE B 1 255 ? -5.816 16.281 14.641 1 90.75 255 ILE B C 1
ATOM 4795 O O . ILE B 1 255 ? -5.027 15.398 14.297 1 90.75 255 ILE B O 1
ATOM 4799 N N . PHE B 1 256 ? -7.129 16.156 14.688 1 90.75 256 PHE B N 1
ATOM 4800 C CA . PHE B 1 256 ? -7.809 14.977 14.172 1 90.75 256 PHE B CA 1
ATOM 4801 C C . PHE B 1 256 ? -8.719 15.336 13 1 90.75 256 PHE B C 1
ATOM 4803 O O . PHE B 1 256 ? -9.25 16.453 12.938 1 90.75 256 PHE B O 1
ATOM 4810 N N . ILE B 1 257 ? -8.828 14.438 12.117 1 93.25 257 ILE B N 1
ATOM 4811 C CA . ILE B 1 257 ? -9.75 14.609 11 1 93.25 257 ILE B CA 1
ATOM 4812 C C . ILE B 1 257 ? -10.828 13.523 11.047 1 93.25 257 ILE B C 1
ATOM 4814 O O . ILE B 1 257 ? -10.516 12.336 11.156 1 93.25 257 ILE B O 1
ATOM 4818 N N . SER B 1 258 ? -12 13.961 11.102 1 93.31 258 SER B N 1
ATOM 4819 C CA . SER B 1 258 ? -13.141 13.07 10.977 1 93.31 258 SER B CA 1
ATOM 4820 C C . SER B 1 258 ? -13.836 13.234 9.625 1 93.31 258 SER B C 1
ATOM 4822 O O . SER B 1 258 ? -13.977 14.359 9.133 1 93.31 258 SER B O 1
ATOM 4824 N N . TYR B 1 259 ? -14.211 12.109 9.062 1 94.62 259 TYR B N 1
ATOM 4825 C CA . TYR B 1 259 ? -14.812 12.219 7.734 1 94.62 259 TYR B CA 1
ATOM 4826 C C . TYR B 1 259 ? -15.852 11.125 7.52 1 94.62 259 TYR B C 1
ATOM 4828 O O . TYR B 1 259 ? -15.859 10.117 8.234 1 94.62 259 TYR B O 1
ATOM 4836 N N . SER B 1 260 ? -16.734 11.43 6.684 1 94.56 260 SER B N 1
ATOM 4837 C CA . SER B 1 260 ? -17.609 10.477 6 1 94.56 260 SER B CA 1
ATOM 4838 C C . SER B 1 260 ? -17.469 10.594 4.484 1 94.56 260 SER B C 1
ATOM 4840 O O . SER B 1 260 ? -17.719 11.656 3.914 1 94.56 260 SER B O 1
ATOM 4842 N N . VAL B 1 261 ? -17.016 9.547 3.873 1 94.81 261 VAL B N 1
ATOM 4843 C CA . VAL B 1 261 ? -16.75 9.57 2.439 1 94.81 261 VAL B CA 1
ATOM 4844 C C . VAL B 1 261 ? -17.422 8.375 1.765 1 94.81 261 VAL B C 1
ATOM 4846 O O . VAL B 1 261 ? -17.422 7.27 2.307 1 94.81 261 VAL B O 1
ATOM 4849 N N . THR B 1 262 ? -17.984 8.625 0.626 1 93.19 262 THR B N 1
ATOM 4850 C CA . THR B 1 262 ? -18.531 7.555 -0.197 1 93.19 262 THR B CA 1
ATOM 4851 C C . THR B 1 262 ? -17.641 7.285 -1.401 1 93.19 262 THR B C 1
ATOM 4853 O O . THR B 1 262 ? -17.297 8.211 -2.145 1 93.19 262 THR B O 1
ATOM 4856 N N . LEU B 1 263 ? -17.234 6.094 -1.524 1 90.94 263 LEU B N 1
ATOM 4857 C CA . LEU B 1 263 ? -16.406 5.648 -2.641 1 90.94 263 LEU B CA 1
ATOM 4858 C C . LEU B 1 263 ? -17.25 4.918 -3.684 1 90.94 263 LEU B C 1
ATOM 4860 O O . LEU B 1 263 ? -18.156 4.148 -3.336 1 90.94 263 LEU B O 1
ATOM 4864 N N . TYR B 1 264 ? -16.875 5.324 -4.949 1 87.12 264 TYR B N 1
ATOM 4865 C CA . TYR B 1 264 ? -17.656 4.781 -6.047 1 87.12 264 TYR B CA 1
ATOM 4866 C C . TYR B 1 264 ? -16.766 4.07 -7.059 1 87.12 264 TYR B C 1
ATOM 4868 O O . TYR B 1 264 ? -15.594 4.406 -7.203 1 87.12 264 TYR B O 1
ATOM 4876 N N . PHE B 1 265 ? -17.312 3.045 -7.77 1 85.5 265 PHE B N 1
ATOM 4877 C CA . PHE B 1 265 ? -16.734 2.375 -8.922 1 85.5 265 PHE B CA 1
ATOM 4878 C C . PHE B 1 265 ? -15.43 1.687 -8.555 1 85.5 265 PHE B C 1
ATOM 4880 O O . PHE B 1 265 ? -14.344 2.193 -8.852 1 85.5 265 PHE B O 1
ATOM 4887 N N . PRO B 1 266 ? -15.562 0.58 -8.039 1 83.31 266 PRO B N 1
ATOM 4888 C CA . PRO B 1 266 ? -14.359 -0.184 -7.703 1 83.31 266 PRO B CA 1
ATOM 4889 C C . PRO B 1 266 ? -13.438 -0.387 -8.898 1 83.31 266 PRO B C 1
ATOM 4891 O O . PRO B 1 266 ? -13.906 -0.556 -10.023 1 83.31 266 PRO B O 1
ATOM 4894 N N . GLN B 1 267 ? -12.18 -0.171 -8.695 1 80.69 267 GLN B N 1
ATOM 4895 C CA . GLN B 1 267 ? -11.125 -0.34 -9.695 1 80.69 267 GLN B CA 1
ATOM 4896 C C . GLN B 1 267 ? -9.984 -1.205 -9.148 1 80.69 267 GLN B C 1
ATOM 4898 O O . GLN B 1 267 ? -9.922 -1.47 -7.949 1 80.69 267 GLN B O 1
ATOM 4903 N N . PRO B 1 268 ? -9.148 -1.688 -10.109 1 78.25 268 PRO B N 1
ATOM 4904 C CA . PRO B 1 268 ? -7.941 -2.334 -9.594 1 78.25 268 PRO B CA 1
ATOM 4905 C C . PRO B 1 268 ? -7.125 -1.422 -8.688 1 78.25 268 PRO B C 1
ATOM 4907 O O . PRO B 1 268 ? -7.133 -0.201 -8.859 1 78.25 268 PRO B O 1
ATOM 4910 N N . THR B 1 269 ? -6.516 -2.045 -7.746 1 81.69 269 THR B N 1
ATOM 4911 C CA . THR B 1 269 ? -5.797 -1.293 -6.723 1 81.69 269 THR B CA 1
ATOM 4912 C C . THR B 1 269 ? -4.758 -0.375 -7.355 1 81.69 269 THR B C 1
ATOM 4914 O O . THR B 1 269 ? -3.938 -0.82 -8.164 1 81.69 269 THR B O 1
ATOM 4917 N N . ASN B 1 270 ? -4.871 0.93 -7.012 1 79.69 270 ASN B N 1
ATOM 4918 C CA . ASN B 1 270 ? -3.854 1.896 -7.414 1 79.69 270 ASN B CA 1
ATOM 4919 C C . ASN B 1 270 ? -2.605 1.793 -6.539 1 79.69 270 ASN B C 1
ATOM 4921 O O . ASN B 1 270 ? -2.652 1.22 -5.449 1 79.69 270 ASN B O 1
ATOM 4925 N N . THR B 1 271 ? -1.622 2.395 -7.023 1 81.12 271 THR B N 1
ATOM 4926 C CA . THR B 1 271 ? -0.357 2.248 -6.312 1 81.12 271 THR B CA 1
ATOM 4927 C C . THR B 1 271 ? -0.344 3.107 -5.051 1 81.12 271 THR B C 1
ATOM 4929 O O . THR B 1 271 ? -0.856 4.23 -5.055 1 81.12 271 THR B O 1
ATOM 4932 N N . LEU B 1 272 ? 0.233 2.508 -4.043 1 84.25 272 LEU B N 1
ATOM 4933 C CA . LEU B 1 272 ? 0.467 3.23 -2.799 1 84.25 272 LEU B CA 1
ATOM 4934 C C . LEU B 1 272 ? 1.949 3.539 -2.619 1 84.25 272 LEU B C 1
ATOM 4936 O O . LEU B 1 272 ? 2.365 4.016 -1.561 1 84.25 272 LEU B O 1
ATOM 4940 N N . LEU B 1 273 ? 2.617 3.271 -3.646 1 88.75 273 LEU B N 1
ATOM 4941 C CA . LEU B 1 273 ? 4.039 3.598 -3.676 1 88.75 273 LEU B CA 1
ATOM 4942 C C . LEU B 1 273 ? 4.266 4.992 -4.25 1 88.75 273 LEU B C 1
ATOM 4944 O O . LEU B 1 273 ? 3.854 5.273 -5.379 1 88.75 273 LEU B O 1
ATOM 4948 N N . SER B 1 274 ? 4.957 5.793 -3.461 1 89.56 274 SER B N 1
ATOM 4949 C CA . SER B 1 274 ? 5.301 7.133 -3.932 1 89.56 274 SER B CA 1
ATOM 4950 C C . SER B 1 274 ? 6.594 7.117 -4.738 1 89.56 274 SER B C 1
ATOM 4952 O O . SER B 1 274 ? 7.613 6.602 -4.281 1 89.56 274 SER B O 1
ATOM 4954 N N . THR B 1 275 ? 6.508 7.652 -5.941 1 90.69 275 THR B N 1
ATOM 4955 C CA . THR B 1 275 ? 7.695 7.801 -6.781 1 90.69 275 THR B CA 1
ATOM 4956 C C . THR B 1 275 ? 7.898 9.266 -7.168 1 90.69 275 THR B C 1
ATOM 4958 O O . THR B 1 275 ? 6.98 9.914 -7.668 1 90.69 275 THR B O 1
ATOM 4961 N N . ARG B 1 276 ? 9.047 9.734 -6.832 1 89.81 276 ARG B N 1
ATOM 4962 C CA . ARG B 1 276 ? 9.469 11.078 -7.234 1 89.81 276 ARG B CA 1
ATOM 4963 C C . ARG B 1 276 ? 10.773 11.031 -8.023 1 89.81 276 ARG B C 1
ATOM 4965 O O . ARG B 1 276 ? 11.75 10.414 -7.574 1 89.81 276 ARG B O 1
ATOM 4972 N N . ARG B 1 277 ? 10.742 11.68 -9.164 1 91.12 277 ARG B N 1
ATOM 4973 C CA . ARG B 1 277 ? 11.93 11.688 -10.008 1 91.12 277 ARG B CA 1
ATOM 4974 C C . ARG B 1 277 ? 12.305 13.102 -10.414 1 91.12 277 ARG B C 1
ATOM 4976 O O . ARG B 1 277 ? 11.438 13.906 -10.766 1 91.12 277 ARG B O 1
ATOM 4983 N N . LEU B 1 278 ? 13.578 13.336 -10.305 1 89.88 278 LEU B N 1
ATOM 4984 C CA . LEU B 1 278 ? 14.133 14.609 -10.758 1 89.88 278 LEU B CA 1
ATOM 4985 C C . LEU B 1 278 ? 14.992 14.422 -12.008 1 89.88 278 LEU B C 1
ATOM 4987 O O . LEU B 1 278 ? 15.734 13.445 -12.109 1 89.88 278 LEU B O 1
ATOM 4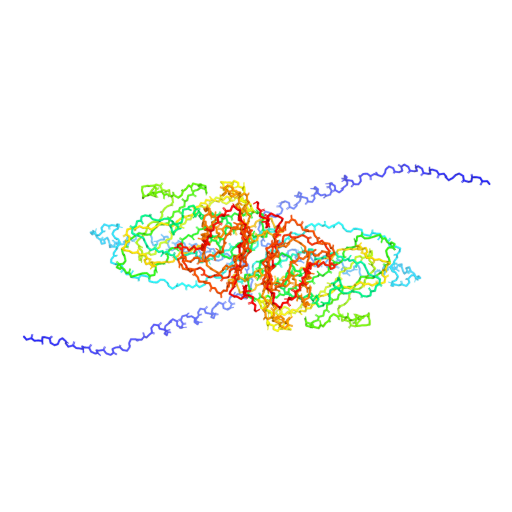991 N N . ASP B 1 279 ? 14.852 15.375 -12.914 1 83.69 279 ASP B N 1
ATOM 4992 C CA . ASP B 1 279 ? 15.688 15.328 -14.109 1 83.69 279 ASP B CA 1
ATOM 4993 C C . ASP B 1 279 ? 17.031 16.031 -13.867 1 83.69 279 ASP B C 1
ATOM 4995 O O . ASP B 1 279 ? 17.359 16.359 -12.727 1 83.69 279 ASP B O 1
ATOM 4999 N N . LEU B 1 280 ? 17.75 16.156 -14.945 1 81.31 280 LEU B N 1
ATOM 5000 C CA . LEU B 1 280 ? 19.109 16.703 -14.867 1 81.31 280 LEU B CA 1
ATOM 5001 C C . LEU B 1 280 ? 19.078 18.156 -14.43 1 81.31 280 LEU B C 1
ATOM 5003 O O . LEU B 1 280 ? 20.031 18.656 -13.828 1 81.31 280 LEU B O 1
ATOM 5007 N N . ALA B 1 281 ? 17.922 18.812 -14.664 1 77 281 ALA B N 1
ATOM 5008 C CA . ALA B 1 281 ? 17.781 20.219 -14.289 1 77 281 ALA B CA 1
ATOM 5009 C C . ALA B 1 281 ? 17.234 20.359 -12.875 1 77 281 ALA B C 1
ATOM 5011 O O . ALA B 1 281 ? 17.141 21.469 -12.344 1 77 281 ALA B O 1
ATOM 5012 N N . GLY B 1 282 ? 16.891 19.234 -12.273 1 79.19 282 GLY B N 1
ATOM 5013 C CA . GLY B 1 282 ? 16.328 19.266 -10.938 1 79.19 282 GLY B CA 1
ATOM 5014 C C . GLY B 1 282 ? 14.812 19.469 -10.938 1 79.19 282 GLY B C 1
ATOM 5015 O O . GLY B 1 282 ? 14.219 19.75 -9.898 1 79.19 282 GLY B O 1
ATOM 5016 N N . THR B 1 283 ? 14.234 19.344 -12.086 1 78.69 283 THR B N 1
ATOM 5017 C CA . THR B 1 283 ? 12.789 19.5 -12.203 1 78.69 283 THR B CA 1
ATOM 5018 C C . THR B 1 283 ? 12.086 18.156 -12.016 1 78.69 283 THR B C 1
ATOM 5020 O O . THR B 1 283 ? 12.547 17.125 -12.516 1 78.69 283 THR B O 1
ATOM 5023 N N . PRO B 1 284 ? 11 18.219 -11.32 1 77.88 284 PRO B N 1
ATOM 5024 C CA . PRO B 1 284 ? 10.242 16.969 -11.164 1 77.88 284 PRO B CA 1
ATOM 5025 C C . PRO B 1 284 ? 9.641 16.484 -12.484 1 77.88 284 PRO B C 1
ATOM 5027 O O . PRO B 1 284 ? 8.992 17.266 -13.188 1 77.88 284 PRO B O 1
ATOM 5030 N N . VAL B 1 285 ? 9.922 15.258 -12.867 1 74.69 285 VAL B N 1
ATOM 5031 C CA . VAL B 1 285 ? 9.445 14.688 -14.117 1 74.69 285 VAL B CA 1
ATOM 5032 C C . VAL B 1 285 ? 8.281 13.742 -13.844 1 74.69 285 VAL B C 1
ATOM 5034 O O . VAL B 1 285 ? 7.309 13.703 -14.602 1 74.69 285 VAL B O 1
ATOM 5037 N N . THR B 1 286 ? 8.438 12.93 -12.914 1 74.62 286 THR B N 1
ATOM 5038 C CA . THR B 1 286 ? 7.398 11.961 -12.57 1 74.62 286 THR B CA 1
ATOM 5039 C C . THR B 1 286 ? 7.031 12.062 -11.094 1 74.62 286 THR B C 1
ATOM 5041 O O . THR B 1 286 ? 7.91 12.188 -10.234 1 74.62 286 THR B O 1
ATOM 5044 N N . ALA B 1 287 ? 5.746 12.195 -10.891 1 79.44 287 ALA B N 1
ATOM 5045 C CA . ALA B 1 287 ? 5.203 12.055 -9.547 1 79.44 287 ALA B CA 1
ATOM 5046 C C . ALA B 1 287 ? 4.008 11.109 -9.531 1 79.44 287 ALA B C 1
ATOM 5048 O O . ALA B 1 287 ? 2.936 11.445 -10.047 1 79.44 287 ALA B O 1
ATOM 5049 N N . SER B 1 288 ? 4.367 9.93 -9.031 1 82.5 288 SER B N 1
ATOM 5050 C CA . SER B 1 288 ? 3.307 8.93 -8.938 1 82.5 288 SER B CA 1
ATOM 5051 C C . SER B 1 288 ? 3.078 8.492 -7.496 1 82.5 288 SER B C 1
ATOM 5053 O O . SER B 1 288 ? 4.023 8.398 -6.711 1 82.5 288 SER B O 1
ATOM 5055 N N . GLY B 1 289 ? 1.754 8.227 -7.207 1 82.19 289 GLY B N 1
ATOM 5056 C CA . GLY B 1 289 ? 1.433 7.766 -5.863 1 82.19 289 GLY B CA 1
ATOM 5057 C C . GLY B 1 289 ? 1.271 8.898 -4.867 1 82.19 289 GLY B C 1
ATOM 5058 O O . GLY B 1 289 ? 1.266 10.07 -5.25 1 82.19 289 GLY B O 1
ATOM 5059 N N . PRO B 1 290 ? 1.125 8.539 -3.617 1 82.06 290 PRO B N 1
ATOM 5060 C CA . PRO B 1 290 ? 0.962 9.578 -2.594 1 82.06 290 PRO B CA 1
ATOM 5061 C C . PRO B 1 290 ? 2.205 10.453 -2.434 1 82.06 290 PRO B C 1
ATOM 5063 O O . PRO B 1 290 ? 3.326 9.977 -2.623 1 82.06 290 PRO B O 1
ATOM 5066 N N . GLY B 1 291 ? 1.965 11.664 -2.053 1 84.56 291 GLY B N 1
ATOM 5067 C CA . GLY B 1 291 ? 3.07 12.602 -1.91 1 84.56 291 GLY B CA 1
ATOM 5068 C C . GLY B 1 291 ? 3.609 12.68 -0.495 1 84.56 291 GLY B C 1
ATOM 5069 O O . GLY B 1 291 ? 3.582 13.742 0.129 1 84.56 291 GLY B O 1
ATOM 5070 N N . TYR B 1 292 ? 4.312 11.656 -0.082 1 88.38 292 TYR B N 1
ATOM 5071 C CA . TYR B 1 292 ? 4.812 11.594 1.287 1 88.38 292 TYR B CA 1
ATOM 5072 C C . TYR B 1 292 ? 6.023 12.5 1.47 1 88.38 292 TYR B C 1
ATOM 5074 O O . TYR B 1 292 ? 6.328 12.922 2.588 1 88.38 292 TYR B O 1
ATOM 5082 N N . ILE B 1 293 ? 6.691 12.688 0.362 1 89.75 293 ILE B N 1
ATOM 5083 C CA . ILE B 1 293 ? 7.918 13.469 0.471 1 89.75 293 ILE B CA 1
ATOM 5084 C C . ILE B 1 293 ? 7.965 14.516 -0.639 1 89.75 293 ILE B C 1
ATOM 5086 O O . ILE B 1 293 ? 7.406 14.312 -1.718 1 89.75 293 ILE B O 1
ATOM 5090 N N . LEU B 1 294 ? 8.562 15.594 -0.3 1 87.75 294 LEU B N 1
ATOM 5091 C CA . LEU B 1 294 ? 9.008 16.562 -1.292 1 87.75 294 LEU B CA 1
ATOM 5092 C C . LEU B 1 294 ? 10.484 16.375 -1.608 1 87.75 294 LEU B C 1
ATOM 5094 O O . LEU B 1 294 ? 11.312 16.297 -0.697 1 87.75 294 LEU B O 1
ATOM 5098 N N . LEU B 1 295 ? 10.742 16.297 -2.908 1 91.38 295 LEU B N 1
ATOM 5099 C CA . LEU B 1 295 ? 12.109 16.047 -3.354 1 91.38 295 LEU B CA 1
ATOM 5100 C C . LEU B 1 295 ? 12.68 17.281 -4.043 1 91.38 295 LEU B C 1
ATOM 5102 O O . LEU B 1 295 ? 12.086 17.812 -4.984 1 91.38 295 LEU B O 1
ATOM 5106 N N . THR B 1 296 ? 13.812 17.703 -3.473 1 89.31 296 THR B N 1
ATOM 5107 C CA . THR B 1 296 ? 14.57 18.781 -4.098 1 89.31 296 THR B CA 1
ATOM 5108 C C . THR B 1 296 ? 16.062 18.469 -4.098 1 89.31 296 THR B C 1
ATOM 5110 O O . THR B 1 296 ? 16.516 17.578 -3.365 1 89.31 296 THR B O 1
ATOM 5113 N N . ARG B 1 297 ? 16.797 19.141 -5.027 1 91.69 297 ARG B N 1
ATOM 5114 C CA . ARG B 1 297 ? 18.234 18.906 -5.035 1 91.69 297 ARG B CA 1
ATOM 5115 C C . ARG B 1 297 ? 18.984 20.172 -5.434 1 91.69 297 ARG B C 1
ATOM 5117 O O . ARG B 1 297 ? 18.453 21.016 -6.141 1 91.69 297 ARG B O 1
ATOM 5124 N N . THR B 1 298 ? 20.141 20.344 -4.852 1 91.12 298 THR B N 1
ATOM 5125 C CA . THR B 1 298 ? 21.219 21.172 -5.371 1 91.12 298 THR B CA 1
ATOM 5126 C C . THR B 1 298 ? 22.359 20.297 -5.883 1 91.12 298 THR B C 1
ATOM 5128 O O . THR B 1 298 ? 22.328 19.078 -5.758 1 91.12 298 THR B O 1
ATOM 5131 N N . PRO B 1 299 ? 23.344 20.875 -6.52 1 91.44 299 PRO B N 1
ATOM 5132 C CA . PRO B 1 299 ? 24.453 20.031 -6.977 1 91.44 299 PRO B CA 1
ATOM 5133 C C . PRO B 1 299 ? 25.188 19.359 -5.824 1 91.44 299 PRO B C 1
ATOM 5135 O O . PRO B 1 299 ? 25.938 18.391 -6.047 1 91.44 299 PRO B O 1
ATOM 5138 N N . THR B 1 300 ? 24.859 19.828 -4.617 1 94.5 300 THR B N 1
ATOM 5139 C CA . THR B 1 300 ? 25.656 19.281 -3.527 1 94.5 300 THR B CA 1
ATOM 5140 C C . THR B 1 300 ? 24.766 18.625 -2.477 1 94.5 300 THR B C 1
ATOM 5142 O O . THR B 1 300 ? 25.25 17.891 -1.616 1 94.5 300 THR B O 1
ATOM 5145 N N . VAL B 1 301 ? 23.469 18.938 -2.486 1 95.25 301 VAL B N 1
ATOM 5146 C CA . VAL B 1 301 ? 22.625 18.391 -1.422 1 95.25 301 VAL B CA 1
ATOM 5147 C C . VAL B 1 301 ? 21.328 17.875 -2.012 1 95.25 301 VAL B C 1
ATOM 5149 O O . VAL B 1 301 ? 20.656 18.578 -2.768 1 95.25 301 VAL B O 1
ATOM 5152 N N . LEU B 1 302 ? 21.047 16.609 -1.74 1 94.81 302 LEU B N 1
ATOM 5153 C CA . LEU B 1 302 ? 19.734 16.016 -1.988 1 94.81 302 LEU B CA 1
ATOM 5154 C C . LEU B 1 302 ? 18.844 16.125 -0.747 1 94.81 302 LEU B C 1
ATOM 5156 O O . LEU B 1 302 ? 19.234 15.648 0.328 1 94.81 302 LEU B O 1
ATOM 5160 N N . THR B 1 303 ? 17.656 16.75 -0.959 1 93.94 303 THR B N 1
ATOM 5161 C CA . THR B 1 303 ? 16.797 17 0.194 1 93.94 303 THR B CA 1
ATOM 5162 C C . THR B 1 303 ? 15.453 16.297 0.031 1 93.94 303 THR B C 1
ATOM 5164 O O . THR B 1 303 ? 14.766 16.484 -0.976 1 93.94 303 THR B O 1
ATOM 5167 N N . MET B 1 304 ? 15.133 15.508 1.033 1 93.5 304 MET B N 1
ATOM 5168 C CA . MET B 1 304 ? 13.82 14.875 1.133 1 93.5 304 MET B CA 1
ATOM 5169 C C . MET B 1 304 ? 13.062 15.391 2.35 1 93.5 304 MET B C 1
ATOM 5171 O O . MET B 1 304 ? 13.438 15.109 3.488 1 93.5 304 MET B O 1
ATOM 5175 N N . THR B 1 305 ? 11.961 16.094 2.074 1 91.88 305 THR B N 1
ATOM 5176 C CA . THR B 1 305 ? 11.148 16.656 3.146 1 91.88 305 THR B CA 1
ATOM 5177 C C . THR B 1 305 ? 9.859 15.859 3.322 1 91.88 305 THR B C 1
ATOM 5179 O O . THR B 1 305 ? 9.062 15.75 2.391 1 91.88 305 THR B O 1
ATOM 5182 N N . PHE B 1 306 ? 9.703 15.391 4.531 1 90.25 306 PHE B N 1
ATOM 5183 C CA . PHE B 1 306 ? 8.5 14.609 4.793 1 90.25 306 PHE B CA 1
ATOM 5184 C C . PHE B 1 306 ? 7.277 15.516 4.906 1 90.25 306 PHE B C 1
ATOM 5186 O O . PHE B 1 306 ? 7.359 16.609 5.484 1 90.25 306 PHE B O 1
ATOM 5193 N N . ARG B 1 307 ? 6.18 15.008 4.418 1 87.62 307 ARG B N 1
ATOM 5194 C CA . ARG B 1 307 ? 4.926 15.758 4.449 1 87.62 307 ARG B CA 1
ATOM 5195 C C . ARG B 1 307 ? 3.918 15.102 5.387 1 87.62 307 ARG B C 1
ATOM 5197 O O . ARG B 1 307 ? 2.805 15.602 5.555 1 87.62 307 ARG B O 1
ATOM 5204 N N . ALA B 1 308 ? 4.324 14.016 5.945 1 83.81 308 ALA B N 1
ATOM 5205 C CA . ALA B 1 308 ? 3.455 13.289 6.863 1 83.81 308 ALA B CA 1
ATOM 5206 C C . ALA B 1 308 ? 4.266 12.609 7.965 1 83.81 308 ALA B C 1
ATOM 5208 O O . ALA B 1 308 ? 5.465 12.367 7.805 1 83.81 308 ALA B O 1
ATOM 5209 N N . THR B 1 309 ? 3.545 12.375 9.023 1 84.38 309 THR B N 1
ATOM 5210 C CA . THR B 1 309 ? 4.172 11.633 10.117 1 84.38 309 THR B CA 1
ATOM 5211 C C . THR B 1 309 ? 3.873 10.141 10 1 84.38 309 THR B C 1
ATOM 5213 O O . THR B 1 309 ? 2.941 9.742 9.297 1 84.38 309 THR B O 1
ATOM 5216 N N . GLY B 1 310 ? 4.773 9.383 10.688 1 86.31 310 GLY B N 1
ATOM 5217 C CA . GLY B 1 310 ? 4.656 7.934 10.641 1 86.31 310 GLY B CA 1
ATOM 5218 C C . GLY B 1 310 ? 5.965 7.242 10.305 1 86.31 310 GLY B C 1
ATOM 5219 O O . GLY B 1 310 ? 7.035 7.852 10.383 1 86.31 310 GLY B O 1
ATOM 5220 N N . THR B 1 311 ? 5.809 5.953 10.078 1 90.94 311 THR B N 1
ATOM 5221 C CA . THR B 1 311 ? 6.977 5.172 9.688 1 90.94 311 THR B CA 1
ATOM 5222 C C . THR B 1 311 ? 6.988 4.934 8.18 1 90.94 311 THR B C 1
ATOM 5224 O O . THR B 1 311 ? 5.973 4.551 7.598 1 90.94 311 THR B O 1
ATOM 5227 N N . PHE B 1 312 ? 8.141 5.227 7.582 1 94.44 312 PHE B N 1
ATOM 5228 C CA . PHE B 1 312 ? 8.281 5.129 6.133 1 94.44 312 PHE B CA 1
ATOM 5229 C C . PHE B 1 312 ? 9.539 4.344 5.766 1 94.44 312 PHE B C 1
ATOM 5231 O O . PHE B 1 312 ? 10.492 4.293 6.543 1 94.44 312 PHE B O 1
ATOM 5238 N N . VAL B 1 313 ? 9.438 3.688 4.656 1 95.25 313 VAL B N 1
ATOM 5239 C CA . VAL B 1 313 ? 10.633 3.189 3.984 1 95.25 313 VAL B CA 1
ATOM 5240 C C . VAL B 1 313 ? 10.891 4.004 2.719 1 95.25 313 VAL B C 1
ATOM 5242 O O . VAL B 1 313 ? 10.031 4.086 1.84 1 95.25 313 VAL B O 1
ATOM 5245 N N . ILE B 1 314 ? 12.008 4.648 2.715 1 96.69 314 ILE B N 1
ATOM 5246 C CA . ILE B 1 314 ? 12.422 5.441 1.565 1 96.69 314 ILE B CA 1
ATOM 5247 C C . ILE B 1 314 ? 13.617 4.773 0.882 1 96.69 314 ILE B C 1
ATOM 5249 O O . ILE B 1 314 ? 14.57 4.359 1.546 1 96.69 314 ILE B O 1
ATOM 5253 N N . SER B 1 315 ? 13.484 4.605 -0.359 1 96.88 315 SER B N 1
ATOM 5254 C CA . SER B 1 315 ? 14.578 4.047 -1.152 1 96.88 315 SER B CA 1
ATOM 5255 C C . SER B 1 315 ? 14.742 4.797 -2.469 1 96.88 315 SER B C 1
ATOM 5257 O O . SER B 1 315 ? 13.773 5.336 -3.01 1 96.88 315 SER B O 1
ATOM 5259 N N . GLY B 1 316 ? 15.984 4.891 -2.914 1 95.69 316 GLY B N 1
ATOM 5260 C CA . GLY B 1 316 ? 16.219 5.586 -4.168 1 95.69 316 GLY B CA 1
ATOM 5261 C C . GLY B 1 316 ? 17.688 5.629 -4.555 1 95.69 316 GLY B C 1
ATOM 5262 O O . GLY B 1 316 ? 18.531 5.051 -3.869 1 95.69 316 GLY B O 1
ATOM 5263 N N . ALA B 1 317 ? 17.844 6.18 -5.703 1 95.5 317 ALA B N 1
ATOM 5264 C CA . ALA B 1 317 ? 19.188 6.352 -6.25 1 95.5 317 ALA B CA 1
ATOM 5265 C C . ALA B 1 317 ? 19.359 7.734 -6.875 1 95.5 317 ALA B C 1
ATOM 5267 O O . ALA B 1 317 ? 18.375 8.352 -7.301 1 95.5 317 ALA B O 1
ATOM 5268 N N . TYR B 1 318 ? 20.578 8.211 -6.816 1 94.25 318 TYR B N 1
ATOM 5269 C CA . TYR B 1 318 ? 20.906 9.477 -7.457 1 94.25 318 TYR B CA 1
ATOM 5270 C C . TYR B 1 318 ? 22.344 9.453 -7.992 1 94.25 318 TYR B C 1
ATOM 5272 O O . TYR B 1 318 ? 23.172 8.672 -7.523 1 94.25 318 TYR B O 1
ATOM 5280 N N . ARG B 1 319 ? 22.594 10.219 -8.969 1 93.38 319 ARG B N 1
ATOM 5281 C CA . ARG B 1 319 ? 23.938 10.336 -9.523 1 93.38 319 ARG B CA 1
ATOM 5282 C C . ARG B 1 319 ? 24.781 11.312 -8.703 1 93.38 319 ARG B C 1
ATOM 5284 O O . ARG B 1 319 ? 24.297 12.375 -8.305 1 93.38 319 ARG B O 1
ATOM 5291 N N . CYS B 1 320 ? 25.922 10.797 -8.453 1 91.5 320 CYS B N 1
ATOM 5292 C CA . CYS B 1 320 ? 26.859 11.648 -7.707 1 91.5 320 CYS B CA 1
ATOM 5293 C C . CYS B 1 320 ? 28.297 11.297 -8.047 1 91.5 320 CYS B C 1
ATOM 5295 O O . CYS B 1 320 ? 28.562 10.305 -8.727 1 91.5 320 CYS B O 1
ATOM 5297 N N . LEU B 1 321 ? 29.219 12.18 -7.527 1 91.94 321 LEU B N 1
ATOM 5298 C CA . LEU B 1 321 ? 30.625 12 -7.902 1 91.94 321 LEU B CA 1
ATOM 5299 C C . LEU B 1 321 ? 31.469 11.609 -6.691 1 91.94 321 LEU B C 1
ATOM 5301 O O . LEU B 1 321 ? 32.562 11.078 -6.84 1 91.94 321 LEU B O 1
ATOM 5305 N N . THR B 1 322 ? 30.984 11.922 -5.508 1 91.94 322 THR B N 1
ATOM 5306 C CA . THR B 1 322 ? 31.734 11.609 -4.301 1 91.94 322 THR B CA 1
ATOM 5307 C C . THR B 1 322 ? 30.875 10.836 -3.309 1 91.94 322 THR B C 1
ATOM 5309 O O . THR B 1 322 ? 29.703 10.562 -3.578 1 91.94 322 THR B O 1
ATOM 5312 N N . SER B 1 323 ? 31.5 10.398 -2.191 1 91.06 323 SER B N 1
ATOM 5313 C CA . SER B 1 323 ? 30.781 9.656 -1.166 1 91.06 323 SER B CA 1
ATOM 5314 C C . SER B 1 323 ? 29.688 10.523 -0.524 1 91.06 323 SER B C 1
ATOM 5316 O O . SER B 1 323 ? 29.797 11.75 -0.5 1 91.06 323 SER B O 1
ATOM 5318 N N . THR B 1 324 ? 28.703 9.867 -0.061 1 91.88 324 THR B N 1
ATOM 5319 C CA . THR B 1 324 ? 27.562 10.594 0.465 1 91.88 324 THR B CA 1
ATOM 5320 C C . THR B 1 324 ? 27.578 10.609 1.99 1 91.88 324 THR B C 1
ATOM 5322 O O . THR B 1 324 ? 28.047 9.656 2.621 1 91.88 324 THR B O 1
ATOM 5325 N N . VAL B 1 325 ? 27.125 11.742 2.57 1 94.5 325 VAL B N 1
ATOM 5326 C CA . VAL B 1 325 ? 26.953 11.898 4.012 1 94.5 325 VAL B CA 1
ATOM 5327 C C . VAL B 1 325 ? 25.484 12.125 4.34 1 94.5 325 VAL B C 1
ATOM 5329 O O . VAL B 1 325 ? 24.844 13.016 3.775 1 94.5 325 VAL B O 1
ATOM 5332 N N . LEU B 1 326 ? 25.031 11.312 5.277 1 95.06 326 LEU B N 1
ATOM 5333 C CA . LEU B 1 326 ? 23.625 11.398 5.688 1 95.06 326 LEU B CA 1
ATOM 5334 C C . LEU B 1 326 ? 23.422 12.516 6.703 1 95.06 326 LEU B C 1
ATOM 5336 O O . LEU B 1 326 ? 24.219 12.664 7.641 1 95.06 326 LEU B O 1
ATOM 5340 N N . GLY B 1 327 ? 22.406 13.352 6.414 1 95.88 327 GLY B N 1
ATOM 5341 C CA . GLY B 1 327 ? 21.953 14.367 7.355 1 95.88 327 GLY B CA 1
ATOM 5342 C C . GLY B 1 327 ? 20.5 14.18 7.781 1 95.88 327 GLY B C 1
ATOM 5343 O O . GLY B 1 327 ? 19.656 13.82 6.965 1 95.88 327 GLY B O 1
ATOM 5344 N N . LEU B 1 328 ? 20.25 14.359 9.062 1 94.5 328 LEU B N 1
ATOM 5345 C CA . LEU B 1 328 ? 18.906 14.281 9.617 1 94.5 328 LE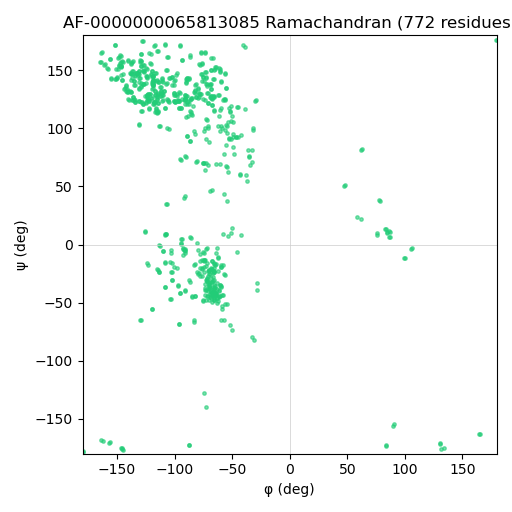U B CA 1
ATOM 5346 C C . LEU B 1 328 ? 18.547 15.562 10.359 1 94.5 328 LEU B C 1
ATOM 5348 O O . LEU B 1 328 ? 19.344 16.062 11.156 1 94.5 328 LEU B O 1
ATOM 5352 N N . THR B 1 329 ? 17.406 16.094 10.008 1 91.62 329 THR B N 1
ATOM 5353 C CA . THR B 1 329 ? 16.859 17.234 10.734 1 91.62 329 THR B CA 1
ATOM 5354 C C . THR B 1 329 ? 15.406 17 11.117 1 91.62 329 THR B C 1
ATOM 5356 O O . THR B 1 329 ? 14.648 16.406 10.359 1 91.62 329 THR B O 1
ATOM 5359 N N . GLY B 1 330 ? 15.016 17.484 12.305 1 86.44 330 GLY B N 1
ATOM 5360 C CA . GLY B 1 330 ? 13.648 17.344 12.766 1 86.44 330 GLY B CA 1
ATOM 5361 C C . GLY B 1 330 ? 13.422 16.062 13.562 1 86.44 330 GLY B C 1
ATOM 5362 O O . GLY B 1 330 ? 14.32 15.586 14.25 1 86.44 330 GLY B O 1
ATOM 5363 N N . GLY B 1 331 ? 12.172 15.586 13.609 1 83.19 331 GLY B N 1
ATOM 5364 C CA . GLY B 1 331 ? 11.797 14.43 14.406 1 83.19 331 GLY B CA 1
ATOM 5365 C C . GLY B 1 331 ? 11.891 13.125 13.633 1 83.19 331 GLY B C 1
ATOM 5366 O O . GLY B 1 331 ? 11 12.273 13.719 1 83.19 331 GLY B O 1
ATOM 5367 N N . VAL B 1 332 ? 12.992 12.977 12.82 1 91.44 332 VAL B N 1
ATOM 5368 C CA . VAL B 1 332 ? 13.18 11.742 12.062 1 91.44 332 VAL B CA 1
ATOM 5369 C C . VAL B 1 332 ? 14.133 10.82 12.82 1 91.44 332 VAL B C 1
ATOM 5371 O O . VAL B 1 332 ? 15.242 11.219 13.18 1 91.44 332 VAL B O 1
ATOM 5374 N N . ASN B 1 333 ? 13.664 9.617 13.078 1 91.56 333 ASN B N 1
ATOM 5375 C CA . ASN B 1 333 ? 14.477 8.555 13.656 1 91.56 333 ASN B CA 1
ATOM 5376 C C . ASN B 1 333 ? 14.703 7.422 12.664 1 91.56 333 ASN B C 1
ATOM 5378 O O . ASN B 1 333 ? 13.742 6.852 12.141 1 91.56 333 ASN B O 1
ATOM 5382 N N . VAL B 1 334 ? 15.961 7.078 12.492 1 95.56 334 VAL B N 1
ATOM 5383 C CA . VAL B 1 334 ? 16.281 6.008 11.555 1 95.56 334 VAL B CA 1
ATOM 5384 C C . VAL B 1 334 ? 16.297 4.668 12.289 1 95.56 334 VAL B C 1
ATOM 5386 O O . VAL B 1 334 ? 17.062 4.465 13.227 1 95.56 334 VAL B O 1
ATOM 5389 N N . ASN B 1 335 ? 15.492 3.809 11.867 1 92.5 335 ASN B N 1
ATOM 5390 C CA . ASN B 1 335 ? 15.422 2.465 12.43 1 92.5 335 ASN B CA 1
ATOM 5391 C C . ASN B 1 335 ? 16.453 1.539 11.797 1 92.5 335 ASN B C 1
ATOM 5393 O O . ASN B 1 335 ? 17.078 0.73 12.492 1 92.5 335 ASN B O 1
ATOM 5397 N N . SER B 1 336 ? 16.594 1.574 10.555 1 93.94 336 SER B N 1
ATOM 5398 C CA . SER B 1 336 ? 17.562 0.821 9.781 1 93.94 336 SER B CA 1
ATOM 5399 C C . SER B 1 336 ? 17.953 1.566 8.508 1 93.94 336 SER B C 1
ATOM 5401 O O . SER B 1 336 ? 17.172 2.354 7.977 1 93.94 336 SER B O 1
ATOM 5403 N N . ILE B 1 337 ? 19.172 1.312 8.062 1 95.31 337 ILE B N 1
ATOM 5404 C CA . ILE B 1 337 ? 19.672 2.029 6.895 1 95.31 337 ILE B CA 1
ATOM 5405 C C . ILE B 1 337 ? 20.688 1.168 6.148 1 95.31 337 ILE B C 1
ATOM 5407 O O . ILE B 1 337 ? 21.422 0.403 6.766 1 95.31 337 ILE B O 1
ATOM 5411 N N . THR B 1 338 ? 20.656 1.248 4.859 1 94.94 338 THR B N 1
ATOM 5412 C CA . THR B 1 338 ? 21.672 0.719 3.963 1 94.94 338 THR B CA 1
ATOM 5413 C C . THR B 1 338 ? 22 1.718 2.855 1 94.94 338 THR B C 1
ATOM 5415 O O . THR B 1 338 ? 21.094 2.225 2.191 1 94.94 338 THR B O 1
ATOM 5418 N N . VAL B 1 339 ? 23.266 2.018 2.721 1 94.75 339 VAL B N 1
ATOM 5419 C CA . VAL B 1 339 ? 23.719 2.916 1.662 1 94.75 339 VAL B CA 1
ATOM 5420 C C . VAL B 1 339 ? 24.734 2.199 0.775 1 94.75 339 VAL B C 1
ATOM 5422 O O . VAL B 1 339 ? 25.641 1.533 1.276 1 94.75 339 VAL B O 1
ATOM 5425 N N . VAL B 1 340 ? 24.516 2.26 -0.483 1 93.25 340 VAL B N 1
ATOM 5426 C CA . VAL B 1 340 ? 25.453 1.747 -1.476 1 93.25 340 VAL B CA 1
ATOM 5427 C C . VAL B 1 340 ? 26 2.9 -2.316 1 93.25 340 VAL B C 1
ATOM 5429 O O . VAL B 1 340 ? 25.281 3.482 -3.125 1 93.25 340 VAL B O 1
ATOM 5432 N N . ASP B 1 341 ? 27.312 3.131 -2.16 1 92.62 341 ASP B N 1
ATOM 5433 C CA . ASP B 1 341 ? 27.953 4.273 -2.809 1 92.62 341 ASP B CA 1
ATOM 5434 C C . ASP B 1 341 ? 28.938 3.812 -3.883 1 92.62 341 ASP B C 1
ATOM 5436 O O . ASP B 1 341 ? 30.031 3.344 -3.566 1 92.62 341 ASP B O 1
ATOM 5440 N N . ASN B 1 342 ? 28.469 3.914 -5.066 1 91.62 342 ASN B N 1
ATOM 5441 C CA . ASN B 1 342 ? 29.406 3.775 -6.176 1 91.62 342 ASN B CA 1
ATOM 5442 C C . ASN B 1 342 ? 30.016 5.117 -6.566 1 91.62 342 ASN B C 1
ATOM 5444 O O . ASN B 1 342 ? 29.547 5.777 -7.492 1 91.62 342 ASN B O 1
ATOM 5448 N N . VAL B 1 343 ? 31.141 5.383 -5.992 1 89.25 343 VAL B N 1
ATOM 5449 C CA . VAL B 1 343 ? 31.75 6.703 -6.098 1 89.25 343 VAL B CA 1
ATOM 5450 C C . VAL B 1 343 ? 32.062 7.004 -7.562 1 89.25 343 VAL B C 1
ATOM 5452 O O . VAL B 1 343 ? 32.656 6.168 -8.266 1 89.25 343 VAL B O 1
ATOM 5455 N N . GLY B 1 344 ? 31.594 8.164 -7.957 1 89.81 344 GLY B N 1
ATOM 5456 C CA . GLY B 1 344 ? 31.875 8.625 -9.305 1 89.81 344 GLY B CA 1
ATOM 5457 C C . GLY B 1 344 ? 30.734 8.391 -10.273 1 89.81 344 GLY B C 1
ATOM 5458 O O . GLY B 1 344 ? 30.734 8.922 -11.383 1 89.81 344 GLY B O 1
ATOM 5459 N N . THR B 1 345 ? 29.75 7.602 -9.836 1 90.56 345 THR B N 1
ATOM 5460 C CA . THR B 1 345 ? 28.672 7.277 -10.766 1 90.56 345 THR B CA 1
ATOM 5461 C C . THR B 1 345 ? 27.312 7.539 -10.133 1 90.56 345 THR B C 1
ATOM 5463 O O . THR B 1 345 ? 26.547 8.383 -10.602 1 90.56 345 THR B O 1
ATOM 5466 N N . SER B 1 346 ? 27.047 6.77 -9.117 1 92.81 346 SER B N 1
ATOM 5467 C CA . SER B 1 346 ? 25.734 6.883 -8.484 1 92.81 346 SER B CA 1
ATOM 5468 C C . SER B 1 346 ? 25.75 6.285 -7.078 1 92.81 346 SER B C 1
ATOM 5470 O O . SER B 1 346 ? 26.625 5.492 -6.742 1 92.81 346 SER B O 1
ATOM 5472 N N . SER B 1 347 ? 24.859 6.781 -6.293 1 94.5 347 SER B N 1
ATOM 5473 C CA . SER B 1 347 ? 24.625 6.242 -4.957 1 94.5 347 SER B CA 1
ATOM 5474 C C . SER B 1 347 ? 23.172 5.832 -4.766 1 94.5 347 SER B C 1
ATOM 5476 O O . SER B 1 347 ? 22.266 6.395 -5.395 1 94.5 347 SER B O 1
ATOM 5478 N N . SER B 1 348 ? 23 4.797 -4.035 1 95.56 348 SER B N 1
ATOM 5479 C CA . SER B 1 348 ? 21.656 4.336 -3.668 1 95.56 348 SER B CA 1
ATOM 5480 C C . SER B 1 348 ? 21.516 4.176 -2.158 1 95.56 348 SER B C 1
ATOM 5482 O O . SER B 1 348 ? 22.531 4.086 -1.446 1 95.56 348 SER B O 1
ATOM 5484 N N . PHE B 1 349 ? 20.266 4.297 -1.723 1 96 349 PHE B N 1
ATOM 5485 C CA . PHE B 1 349 ? 20.031 4.18 -0.287 1 96 349 PHE B CA 1
ATOM 5486 C C . PHE B 1 349 ? 18.688 3.529 -0.005 1 96 349 PHE B C 1
ATOM 5488 O O . PHE B 1 349 ? 17.781 3.578 -0.838 1 96 349 PHE B O 1
ATOM 5495 N N . PHE B 1 350 ? 18.609 2.887 1.138 1 96 350 PHE B N 1
ATOM 5496 C CA . PHE B 1 350 ? 17.406 2.342 1.764 1 96 350 PHE B CA 1
ATOM 5497 C C . PHE B 1 350 ? 17.312 2.764 3.225 1 96 350 PHE B C 1
ATOM 5499 O O . PHE B 1 350 ? 18.234 2.496 4.012 1 96 350 PHE B O 1
ATOM 5506 N N . ILE B 1 351 ? 16.203 3.412 3.562 1 96.75 351 ILE B N 1
ATOM 5507 C CA . ILE B 1 351 ? 16.078 3.91 4.93 1 96.75 351 ILE B CA 1
ATOM 5508 C C . ILE B 1 351 ? 14.688 3.574 5.473 1 96.75 351 ILE B C 1
ATOM 5510 O O . ILE B 1 351 ? 13.68 3.859 4.828 1 96.75 351 ILE B O 1
ATOM 5514 N N . ASN B 1 352 ? 14.664 2.889 6.543 1 95.81 352 ASN B N 1
ATOM 5515 C CA . ASN B 1 352 ? 13.469 2.807 7.379 1 95.81 352 ASN B CA 1
ATOM 5516 C C . ASN B 1 352 ? 13.516 3.812 8.523 1 95.81 352 ASN B C 1
ATOM 5518 O O . ASN B 1 352 ? 14.406 3.756 9.367 1 95.81 352 ASN B O 1
ATOM 5522 N N . CYS B 1 353 ? 12.531 4.727 8.469 1 95.31 353 CYS B N 1
ATOM 5523 C CA . CYS B 1 353 ? 12.57 5.777 9.477 1 95.31 353 CYS B CA 1
ATOM 5524 C C . CYS B 1 353 ? 11.172 6.051 10.031 1 95.31 353 CYS B C 1
ATOM 5526 O O . CYS B 1 353 ? 10.172 5.695 9.406 1 95.31 353 CYS B O 1
ATOM 5528 N N . THR B 1 354 ? 11.18 6.574 11.211 1 91.44 354 THR B N 1
ATOM 5529 C CA . THR B 1 354 ? 9.953 7.031 11.859 1 91.44 354 THR B CA 1
ATOM 5530 C C . THR B 1 354 ? 9.977 8.547 12.047 1 91.44 354 THR B C 1
ATOM 5532 O O . THR B 1 354 ? 10.914 9.086 12.633 1 91.44 354 THR B O 1
ATOM 5535 N N . VAL B 1 355 ? 8.961 9.219 11.461 1 89.75 355 VAL B N 1
ATOM 5536 C CA . VAL B 1 355 ? 8.812 10.664 11.562 1 89.75 355 VAL B CA 1
ATOM 5537 C C . VAL B 1 355 ? 7.781 11.008 12.641 1 89.75 355 VAL B C 1
ATOM 5539 O O . VAL B 1 355 ? 6.609 10.641 12.523 1 89.75 355 VAL B O 1
ATOM 5542 N N . SER B 1 356 ? 8.148 11.797 13.656 1 81.75 356 SER B N 1
ATOM 5543 C CA . SER B 1 356 ? 7.266 12.062 14.789 1 81.75 356 SER B CA 1
ATOM 5544 C C . SER B 1 356 ? 6.625 13.438 14.68 1 81.75 356 SER B C 1
ATOM 5546 O O . SER B 1 356 ? 5.543 13.672 15.227 1 81.75 356 SER B O 1
ATOM 5548 N N . ASN B 1 357 ? 7.309 14.344 14.078 1 79.81 357 ASN B N 1
ATOM 5549 C CA . ASN B 1 357 ? 6.785 15.703 13.914 1 79.81 357 ASN B CA 1
ATOM 5550 C C . ASN B 1 357 ? 7.266 16.328 12.609 1 79.81 357 ASN B C 1
ATOM 5552 O O . ASN B 1 357 ? 8.164 15.797 11.953 1 79.81 357 ASN B O 1
ATOM 5556 N N . LEU B 1 358 ? 6.5 17.391 12.289 1 81.94 358 LEU B N 1
ATOM 5557 C CA . LEU B 1 358 ? 6.871 18.125 11.078 1 81.94 358 LEU B CA 1
ATOM 5558 C C . LEU B 1 358 ? 7.316 19.547 11.422 1 81.94 358 LEU B C 1
ATOM 5560 O O . LEU B 1 358 ? 6.836 20.141 12.398 1 81.94 358 LEU B O 1
ATOM 5564 N N . PRO B 1 359 ? 8.383 20 10.68 1 84 359 PRO B N 1
ATOM 5565 C CA . PRO B 1 359 ? 9.039 19.453 9.484 1 84 359 PRO B CA 1
ATOM 5566 C C . PRO B 1 359 ? 10.164 18.484 9.82 1 84 359 PRO B C 1
ATOM 5568 O O . PRO B 1 359 ? 10.844 18.641 10.836 1 84 359 PRO B O 1
ATOM 5571 N N . SER B 1 360 ? 10.328 17.469 9.07 1 87.88 360 SER B N 1
ATOM 5572 C CA . SER B 1 360 ? 11.422 16.516 9.141 1 87.88 360 SER B CA 1
ATOM 5573 C C . SER B 1 360 ? 12.047 16.281 7.77 1 87.88 360 SER B C 1
ATOM 5575 O O . SER B 1 360 ? 11.336 16.156 6.77 1 87.88 360 SER B O 1
ATOM 5577 N N . VAL B 1 361 ? 13.391 16.312 7.797 1 93.81 361 VAL B N 1
ATOM 5578 C CA . VAL B 1 361 ? 14.094 16.281 6.52 1 93.81 361 VAL B CA 1
ATOM 5579 C C . VAL B 1 361 ? 15.25 15.289 6.59 1 93.81 361 VAL B C 1
ATOM 5581 O O . VAL B 1 361 ? 15.945 15.203 7.605 1 93.81 361 VAL B O 1
ATOM 5584 N N . ILE B 1 362 ? 15.398 14.523 5.543 1 95.88 362 ILE B N 1
ATOM 5585 C CA . ILE B 1 362 ? 16.594 13.719 5.301 1 95.88 362 ILE B CA 1
ATOM 5586 C C . ILE B 1 362 ? 17.391 14.312 4.137 1 95.88 362 ILE B C 1
ATOM 5588 O O . ILE B 1 362 ? 16.812 14.625 3.088 1 95.88 362 ILE B O 1
ATOM 5592 N N . THR B 1 363 ? 18.688 14.453 4.383 1 96.38 363 THR B N 1
ATOM 5593 C CA . THR B 1 363 ? 19.531 14.992 3.324 1 96.38 363 THR B CA 1
ATOM 5594 C C . THR B 1 363 ? 20.719 14.07 3.061 1 96.38 363 THR B C 1
ATOM 5596 O O . THR B 1 363 ? 21.156 13.336 3.951 1 96.38 363 THR B O 1
ATOM 5599 N N . PHE B 1 364 ? 21.141 14.062 1.87 1 96 364 PHE B N 1
ATOM 5600 C CA . PHE B 1 364 ? 22.422 13.5 1.475 1 96 364 PHE B CA 1
ATOM 5601 C C . PHE B 1 364 ? 23.312 14.57 0.87 1 96 364 PHE B C 1
ATOM 5603 O O . PHE B 1 364 ? 22.953 15.211 -0.115 1 96 364 PHE B O 1
ATOM 5610 N N . THR B 1 365 ? 24.469 14.734 1.509 1 96 365 THR B N 1
ATOM 5611 C CA . THR B 1 365 ? 25.438 15.711 1.022 1 96 365 THR B CA 1
ATOM 5612 C C . THR B 1 365 ? 26.547 15.023 0.232 1 96 365 THR B C 1
ATOM 5614 O O . THR B 1 365 ? 27.156 14.07 0.714 1 96 365 THR B O 1
ATOM 5617 N N . THR B 1 366 ? 26.75 15.406 -0.955 1 94.69 366 THR B N 1
ATOM 5618 C CA . THR B 1 366 ? 27.766 14.93 -1.882 1 94.69 366 THR B CA 1
ATOM 5619 C C . THR B 1 366 ? 28.062 15.977 -2.947 1 94.69 366 THR B C 1
ATOM 5621 O O . THR B 1 366 ? 27.766 17.156 -2.764 1 94.69 366 THR B O 1
ATOM 5624 N N . THR B 1 367 ? 28.859 15.555 -3.99 1 93.25 367 THR B N 1
ATOM 5625 C CA . THR B 1 367 ? 29.109 16.484 -5.082 1 93.25 367 THR B CA 1
ATOM 5626 C C . THR B 1 367 ? 28.578 15.93 -6.402 1 93.25 367 THR B C 1
ATOM 5628 O O . THR B 1 367 ? 28.453 14.719 -6.562 1 93.25 367 THR B O 1
ATOM 5631 N N . GLY B 1 368 ? 28.078 16.875 -7.266 1 91.69 368 GLY B N 1
ATOM 5632 C CA . GLY B 1 368 ? 27.734 16.516 -8.633 1 91.69 368 GLY B CA 1
ATOM 5633 C C . GLY B 1 368 ? 26.391 15.797 -8.734 1 91.69 368 GLY B C 1
ATOM 5634 O O . GLY B 1 368 ? 26.25 14.867 -9.523 1 91.69 368 GLY B O 1
ATOM 5635 N N . ILE B 1 369 ? 25.453 16.219 -7.938 1 91.81 369 ILE B N 1
ATOM 5636 C CA . ILE B 1 369 ? 24.141 15.578 -8.016 1 91.81 369 ILE B CA 1
ATOM 5637 C C . ILE B 1 369 ? 23.406 16.062 -9.266 1 91.81 369 ILE B C 1
ATOM 5639 O O . ILE B 1 369 ? 23.25 17.266 -9.477 1 91.81 369 ILE B O 1
ATOM 5643 N N . THR B 1 370 ? 22.969 15.172 -10.117 1 88.56 370 THR B N 1
ATOM 5644 C CA . THR B 1 370 ? 22.234 15.562 -11.32 1 88.56 370 THR B CA 1
ATOM 5645 C C . THR B 1 370 ? 20.844 14.953 -11.328 1 88.56 370 THR B C 1
ATOM 5647 O O . THR B 1 370 ? 19.844 15.664 -11.508 1 88.56 370 THR B O 1
ATOM 5650 N N . SER B 1 371 ? 20.719 13.672 -11.219 1 91.06 371 SER B N 1
ATOM 5651 C CA . SER B 1 371 ? 19.422 13 -11.266 1 91.06 371 SER B CA 1
ATOM 5652 C C . SER B 1 371 ? 19.203 12.164 -10.008 1 91.06 371 SER B C 1
ATOM 5654 O O . SER B 1 371 ? 20.156 11.664 -9.406 1 91.06 371 SER B O 1
ATOM 5656 N N . ALA B 1 372 ? 17.859 12.227 -9.664 1 93.56 372 ALA B N 1
ATOM 5657 C CA . ALA B 1 372 ? 17.5 11.43 -8.492 1 93.56 372 ALA B CA 1
ATOM 5658 C C . ALA B 1 372 ? 16.125 10.789 -8.672 1 93.56 372 ALA B C 1
ATOM 5660 O O . ALA B 1 372 ? 15.211 11.406 -9.219 1 93.56 372 ALA B O 1
ATOM 5661 N N . THR B 1 373 ? 15.984 9.578 -8.32 1 94.94 373 THR B N 1
ATOM 5662 C CA . THR B 1 373 ? 14.727 8.844 -8.266 1 94.94 373 THR B CA 1
ATOM 5663 C C . THR B 1 373 ? 14.516 8.242 -6.879 1 94.94 373 THR B C 1
ATOM 5665 O O . THR B 1 373 ? 15.352 7.473 -6.395 1 94.94 373 THR B O 1
ATOM 5668 N N . ILE B 1 374 ? 13.359 8.656 -6.297 1 95.12 374 ILE B N 1
ATOM 5669 C CA . ILE B 1 374 ? 13.109 8.219 -4.926 1 95.12 374 ILE B CA 1
ATOM 5670 C C . ILE B 1 374 ? 11.727 7.57 -4.836 1 95.12 374 ILE B C 1
ATOM 5672 O O . ILE B 1 374 ? 10.766 8.062 -5.434 1 95.12 374 ILE B O 1
ATOM 5676 N N . GLN B 1 375 ? 11.719 6.488 -4.109 1 94.44 375 GLN B N 1
ATOM 5677 C CA . GLN B 1 375 ? 10.477 5.812 -3.752 1 94.44 375 GLN B CA 1
ATOM 5678 C C . GLN B 1 375 ? 10.227 5.883 -2.248 1 94.44 375 GLN B C 1
ATOM 5680 O O . GLN B 1 375 ? 11.164 5.781 -1.453 1 94.44 375 GLN B O 1
ATOM 5685 N N . CYS B 1 376 ? 8.961 6.105 -1.909 1 93.88 376 CYS B N 1
ATOM 5686 C CA . CYS B 1 376 ? 8.586 6.184 -0.501 1 93.88 376 CYS B CA 1
ATOM 5687 C C . CYS B 1 376 ? 7.277 5.445 -0.244 1 93.88 376 CYS B C 1
ATOM 5689 O O . CYS B 1 376 ? 6.312 5.598 -0.998 1 93.88 376 CYS B O 1
ATOM 5691 N N . ASN B 1 377 ? 7.297 4.613 0.776 1 92.19 377 ASN B N 1
ATOM 5692 C CA . ASN B 1 377 ? 6.105 3.885 1.197 1 92.19 377 ASN B CA 1
ATOM 5693 C C . ASN B 1 377 ? 5.922 3.938 2.711 1 92.19 377 ASN B C 1
ATOM 5695 O O . ASN B 1 377 ? 6.898 3.965 3.459 1 92.19 377 ASN B O 1
ATOM 5699 N N . ARG B 1 378 ? 4.617 3.992 3.076 1 89.06 378 ARG B N 1
ATOM 5700 C CA . ARG B 1 378 ? 4.352 3.771 4.496 1 89.06 378 ARG B CA 1
ATOM 5701 C C . ARG B 1 378 ? 4.652 2.33 4.891 1 89.06 378 ARG B C 1
ATOM 5703 O O . ARG B 1 378 ? 4.34 1.399 4.145 1 89.06 378 ARG B O 1
ATOM 5710 N N . ALA B 1 379 ? 5.324 2.211 5.953 1 90 379 ALA B N 1
ATOM 5711 C CA . ALA B 1 379 ? 5.762 0.891 6.402 1 90 379 ALA B CA 1
ATOM 5712 C C . ALA B 1 379 ? 5.785 0.807 7.926 1 90 379 ALA B C 1
ATOM 5714 O O . ALA B 1 379 ? 5.141 1.61 8.609 1 90 379 ALA B O 1
ATOM 5715 N N . THR B 1 380 ? 6.262 -0.308 8.422 1 84.88 380 THR B N 1
ATOM 5716 C CA . THR B 1 380 ? 6.477 -0.511 9.852 1 84.88 380 THR B CA 1
ATOM 5717 C C . THR B 1 380 ? 7.957 -0.734 10.148 1 84.88 380 THR B C 1
ATOM 5719 O O . THR B 1 380 ? 8.766 -0.887 9.227 1 84.88 380 THR B O 1
ATOM 5722 N N . ARG B 1 381 ? 8.219 -0.744 11.406 1 86.75 381 ARG B N 1
ATOM 5723 C CA . ARG B 1 381 ? 9.609 -0.923 11.805 1 86.75 381 ARG B CA 1
ATOM 5724 C C . ARG B 1 381 ? 10.117 -2.314 11.422 1 86.75 381 ARG B C 1
ATOM 5726 O O . ARG B 1 381 ? 11.32 -2.545 11.359 1 86.75 381 ARG B O 1
ATOM 5733 N N . GLN B 1 382 ? 9.227 -3.188 11.141 1 83 382 GLN B N 1
ATOM 5734 C CA . GLN B 1 382 ? 9.594 -4.559 10.805 1 83 382 GLN B CA 1
ATOM 5735 C C . GLN B 1 382 ? 10.148 -4.648 9.383 1 83 382 GLN B C 1
ATOM 5737 O O . GLN B 1 382 ? 10.773 -5.641 9.016 1 83 382 GLN B O 1
ATOM 5742 N N . ASN B 1 383 ? 9.812 -3.662 8.617 1 89.38 383 ASN B N 1
ATOM 5743 C CA . ASN B 1 383 ? 10.406 -3.615 7.285 1 89.38 383 ASN B CA 1
ATOM 5744 C C . ASN B 1 383 ? 11.859 -3.166 7.336 1 89.38 383 ASN B C 1
ATOM 5746 O O . ASN B 1 383 ? 12.211 -2.117 6.789 1 89.38 383 ASN B O 1
ATOM 5750 N N . ASP B 1 384 ? 12.695 -4.027 7.871 1 90.81 384 ASP B N 1
ATOM 5751 C CA . ASP B 1 384 ? 14.117 -3.744 8.07 1 90.81 384 ASP B CA 1
ATOM 5752 C C . ASP B 1 384 ? 14.859 -3.723 6.734 1 90.81 384 ASP B C 1
ATOM 5754 O O . ASP B 1 384 ? 14.727 -4.645 5.926 1 90.81 384 ASP B O 1
ATOM 5758 N N . VAL B 1 385 ? 15.656 -2.643 6.531 1 93.38 385 VAL B N 1
ATOM 5759 C CA . VAL B 1 385 ? 16.328 -2.477 5.246 1 93.38 385 VAL B CA 1
ATOM 5760 C C . VAL B 1 385 ? 17.828 -2.742 5.406 1 93.38 385 VAL B C 1
ATOM 5762 O O . VAL B 1 385 ? 18.609 -2.555 4.465 1 93.38 385 VAL B O 1
ATOM 5765 N N . SER B 1 386 ? 18.234 -3.238 6.559 1 91.44 386 SER B N 1
ATOM 5766 C CA . SER B 1 386 ? 19.656 -3.449 6.816 1 91.44 386 SER B CA 1
ATOM 5767 C C . SER B 1 386 ? 20.172 -4.691 6.098 1 91.44 386 SER B C 1
ATOM 5769 O O . SER B 1 386 ? 19.422 -5.652 5.902 1 91.44 386 SER B O 1
ATOM 5771 N N . LEU B 1 387 ? 21.438 -4.562 5.703 1 88 387 LEU B N 1
ATOM 5772 C CA . LEU B 1 387 ? 22.156 -5.734 5.23 1 88 387 LEU B CA 1
ATOM 5773 C C . LEU B 1 387 ? 22.859 -6.441 6.387 1 88 387 LEU B C 1
ATOM 5775 O O . LEU B 1 387 ? 23.531 -5.797 7.203 1 88 387 LEU B O 1
ATOM 5779 N N . ILE B 1 388 ? 22.516 -7.711 6.543 1 80.25 388 ILE B N 1
ATOM 5780 C CA . ILE B 1 388 ? 23.109 -8.445 7.652 1 80.25 388 ILE B CA 1
ATOM 5781 C C . ILE B 1 388 ? 24.578 -8.773 7.32 1 80.25 388 ILE B C 1
ATOM 5783 O O . ILE B 1 388 ? 24.891 -9.156 6.191 1 80.25 388 ILE B O 1
#

InterPro domains:
  IPR000937 Icosahedral viral capsid protein, S domain [PF00729] (77-269)
  IPR000937 Icosahedral viral capsid protein, S domain [PR00233] (148-162)
  IPR000937 Icosahedral viral capsid protein, S domain [PR00233] (164-180)
  IPR000937 Icosahedral viral capsid protein, S domain [PR00233] (183-199)
  IPR029053 Viral coat protein subunit [G3DSA:2.60.120.20] (102-388)
  IPR055068 Coat protein, P (projecting) domain [PF22402] (276-378)

Nearest PDB structures (foldseek):
  2tbv-assembly1_C  TM=9.271E-01  e=4.971E-40  Tomato bushy stunt virus
  2tbv-assembly1_A  TM=9.225E-01  e=4.639E-37  Tomato bushy stunt virus
  4llf-assembly1_B  TM=9.210E-01  e=1.445E-29  Cucumber necrosis virus
  6mrm-assembly1_A  TM=8.908E-01  e=1.705E-24  Red clover necrotic mosaic virus
  6mrm-assembly1_C  TM=8.791E-01  e=8.815E-23  Red clover necrotic mosaic virus

Foldseek 3Di:
DCPPDDPPPVPPVPDPCPPVVVVVVVVVVVPVVPPCPDDNVPVVVVVVVVVVVVVVVVVPVPDDPPPPPCPDDDPPPDDPQQDQDADDDDADDKDWDDDDPFKIKIWHKDFQAFDWADAAKAKLQNDWPLWAFAFQCACNGDVPRNQVQLQFWKKFWPWKKKKWGWDDDSPWFWKKKKAWDQQRRDTDDPHPVRQVPGPFMDMDGLSDIDMTIDDTDRDMATHDFFPVDDSSGRTRTTMMMIIHNTPDGGGTTTMMMITMMMGGHGHPGGDQKWKWKAAQVQDTDGTGHHPQWDWGDDQFKTKTWGSHFAKKKKKKKWFAAADKDKDKDAQKAWLAKDKDDDHGTMIIIITIIGHRHPGIMIMIGGGGTGIMMMMMHHDDSVPHPHDD/DPPPPDPPPPPPVPPDCVVVVVVVVVVVVVVVVPPPPDDNVPVVVVVVVVVVVVVVVVVVVPDPPPPPVCPDDDPPPDDPQQDQDADDDDADDKDWDDDDPFKIKIWHKDFQAFDWADAAKAKLQNDWPLWAFAFQCACNGDVPRNQVQLQFWKKFWPWKKKKWGWDDDSPWFWKKKKAWDQQRRDTDDPHPVSQVPGPFMDMDGLSDIDMTIDDTDRDMATGDFFPPDDSSGRTRTTMMMIIHNTPDGGGTTTMMMITMMMGGHGHPGGDQKWKWKAAQVQDTDGTGHHPQWDWGDDQFKTKTWGSGFAKKKKKKKWFAAADKDKDKDAQKAWLAKDKDDDHGTMIIIITIIGHRHPGIMIMIGGGGTGIMMMMMHHDDSVPHPHDD

Organism: Artichoke mottled crinkle virus (NCBI:txid12142)

Secondary structure (DSSP, 8-state):
----------------THHHHHHHHHHHHHHHHHHTSS-TTTHHHHHHHHHHHHHHHHHHTT----------SS-TT---S--------PPPPPEEEE-STTEEEEEEEEEEEEEE--SS-EEGGG-TT--EE--TT-TTT-SSHHHHHTTEEEEEEEEEEEEEEE-S-TT---EEEEEEES-TTSPPP-SHHHHHT-SEEEEE-TTS-EEEEEP-----EE---BTTS-HHHH-S-EEEEEEES-SS--EEEEEEEEEEEEEEEE-SPPP--EEEEE-TTS-EEEEES---EEEEE-SSEEEEEE-S-EEEEEEEEEE-SS--EEEEESSEEEEEEEEEEETTTEEEEEEEEEE-SSS-EEEEE-S----EEEEEEE--TTS-----/----------------HHHHHHHHHHHHHHHHHHHTSS-TTTHHHHHHHHHHHHHHHHHHS-----------SS-TT---S--------PPPPPEEEE-STTEEEEEEEEEEEEEE--SS-EEGGG-TT--EE--TT-TTT-SSHHHHHTTEEEEEEEEEEEEEEE-S-TT---EEEEEEES-TTSPPP-SHHHHHT-SEEEEE-TTS-EEEEEP-----EE---BTTS-HHHH-S-EEEEEEES-SS--EEEEEEEEEEEEEEEE-SPPP--EEEEE-TTS-EEEEES---EEEEE-SSEEEEEE-S-EEEEEEEEEE-SS--EEEEESSEEEEEEEEEEETTTEEEEEEEEEE-SSS-EEEEE-S----EEEEEEE--TTS-----